Protein AF-A0A960YWU2-F1 (afdb_monomer_lite)

Structure (mmCIF, N/CA/C/O backbone):
data_AF-A0A960YWU2-F1
#
_entry.id   AF-A0A960YWU2-F1
#
loop_
_atom_site.group_PDB
_atom_site.id
_atom_site.type_symbol
_atom_site.label_atom_id
_atom_site.label_alt_id
_atom_site.label_comp_id
_atom_site.label_asym_id
_atom_site.label_entity_id
_atom_site.label_seq_id
_atom_site.pdbx_PDB_ins_code
_atom_site.Cartn_x
_atom_site.Cartn_y
_atom_site.Cartn_z
_atom_site.occupancy
_atom_site.B_iso_or_equiv
_atom_site.auth_seq_id
_atom_site.auth_comp_id
_atom_site.auth_asym_id
_atom_site.auth_atom_id
_atom_site.pdbx_PDB_model_num
ATOM 1 N N . MET A 1 1 ? 68.964 -53.145 56.940 1.00 37.75 1 MET A N 1
ATOM 2 C CA . MET A 1 1 ? 69.832 -52.940 55.762 1.00 37.75 1 MET A CA 1
ATOM 3 C C . MET A 1 1 ? 68.988 -52.340 54.649 1.00 37.75 1 MET A C 1
ATOM 5 O O . MET A 1 1 ? 68.009 -52.955 54.271 1.00 37.75 1 MET A O 1
ATOM 9 N N . MET A 1 2 ? 69.352 -51.118 54.249 1.00 37.75 2 MET A N 1
ATOM 10 C CA . MET A 1 2 ? 69.096 -50.411 52.979 1.00 37.75 2 MET A CA 1
ATOM 11 C C . MET A 1 2 ? 67.722 -50.518 52.280 1.00 37.75 2 MET A C 1
ATOM 13 O O . MET A 1 2 ? 67.366 -51.535 51.697 1.00 37.75 2 MET A O 1
ATOM 17 N N . ASN A 1 3 ? 67.037 -49.366 52.245 1.00 40.56 3 ASN A N 1
ATOM 18 C CA . ASN A 1 3 ? 65.985 -48.982 51.294 1.00 40.56 3 ASN A CA 1
ATOM 19 C C . ASN A 1 3 ? 66.408 -49.182 49.828 1.00 40.56 3 ASN A C 1
ATOM 21 O O . ASN A 1 3 ? 67.577 -48.971 49.494 1.00 40.56 3 ASN A O 1
ATOM 25 N N . PRO A 1 4 ? 65.414 -49.309 48.933 1.00 54.62 4 PRO A N 1
ATOM 26 C CA . PRO A 1 4 ? 65.429 -48.474 47.744 1.00 54.62 4 PRO A CA 1
ATOM 27 C C . PRO A 1 4 ? 64.146 -47.653 47.577 1.00 54.62 4 PRO A C 1
ATOM 29 O O . PRO A 1 4 ? 63.017 -48.097 47.764 1.00 54.62 4 PRO A O 1
ATOM 32 N N . ILE A 1 5 ? 64.410 -46.405 47.218 1.00 44.97 5 ILE A N 1
ATOM 33 C CA . ILE A 1 5 ? 63.521 -45.280 46.967 1.00 44.97 5 ILE A CA 1
ATOM 34 C C . ILE A 1 5 ? 62.733 -45.526 45.673 1.00 44.97 5 ILE A C 1
ATOM 36 O O . ILE A 1 5 ? 63.320 -45.664 44.598 1.00 44.97 5 ILE A O 1
ATOM 40 N N . LEU A 1 6 ? 61.404 -45.549 45.776 1.00 44.19 6 LEU A N 1
ATOM 41 C CA . LEU A 1 6 ? 60.488 -45.575 44.638 1.00 44.19 6 LEU A CA 1
ATOM 42 C C . LEU A 1 6 ? 60.359 -44.149 44.080 1.00 44.19 6 LEU A C 1
ATOM 44 O O . LEU A 1 6 ? 59.859 -43.245 44.749 1.00 44.19 6 LEU A O 1
ATOM 48 N N . LYS A 1 7 ? 60.860 -43.940 42.860 1.00 42.84 7 LYS A N 1
ATOM 49 C CA . LYS A 1 7 ? 60.790 -42.666 42.135 1.00 42.84 7 LYS A CA 1
ATOM 50 C C . LYS A 1 7 ? 59.348 -42.402 41.692 1.00 42.84 7 LYS A C 1
ATOM 52 O O . LYS A 1 7 ? 58.860 -43.044 40.768 1.00 42.84 7 LYS A O 1
ATOM 57 N N . ILE A 1 8 ? 58.690 -41.440 42.332 1.00 45.94 8 ILE A N 1
ATOM 58 C CA . ILE A 1 8 ? 57.434 -40.850 41.861 1.00 45.94 8 ILE A CA 1
ATOM 59 C C . ILE A 1 8 ? 57.801 -39.774 40.833 1.00 45.94 8 ILE A C 1
ATOM 61 O O . ILE A 1 8 ? 58.453 -38.785 41.163 1.00 45.94 8 ILE A O 1
ATOM 65 N N . PHE A 1 9 ? 57.423 -40.001 39.576 1.00 37.12 9 PHE A N 1
ATOM 66 C CA . PHE A 1 9 ? 57.487 -39.006 38.506 1.00 37.12 9 PHE A CA 1
ATOM 67 C C . PHE A 1 9 ? 56.397 -37.947 38.745 1.00 37.12 9 PHE A C 1
ATOM 69 O O . PHE A 1 9 ? 55.228 -38.322 38.865 1.00 37.12 9 PHE A O 1
ATOM 76 N N . PRO A 1 10 ? 56.719 -36.644 38.798 1.00 44.88 10 PRO A N 1
ATOM 77 C CA . PRO A 1 10 ? 55.698 -35.612 38.818 1.00 44.88 10 PRO A CA 1
ATOM 78 C C . PRO A 1 10 ? 55.149 -35.436 37.398 1.00 44.88 10 PRO A C 1
ATOM 80 O O . PRO A 1 10 ? 55.881 -35.102 36.466 1.00 44.88 10 PRO A O 1
ATOM 83 N N . VAL A 1 11 ? 53.846 -35.664 37.235 1.00 39.50 11 VAL A N 1
ATOM 84 C CA . VAL A 1 11 ? 53.092 -35.216 36.062 1.00 39.50 11 VAL A CA 1
ATOM 85 C C . VAL A 1 11 ? 53.060 -33.692 36.120 1.00 39.50 11 VAL A C 1
ATOM 87 O O . VAL A 1 11 ? 52.361 -33.098 36.938 1.00 39.50 11 VAL A O 1
ATOM 90 N N . ILE A 1 12 ? 53.881 -33.066 35.282 1.00 40.34 12 ILE A N 1
ATOM 91 C CA . ILE A 1 12 ? 53.880 -31.626 35.045 1.00 40.34 12 ILE A CA 1
ATOM 92 C C . ILE A 1 12 ? 52.552 -31.294 34.362 1.00 40.34 12 ILE A C 1
ATOM 94 O O . ILE A 1 12 ? 52.357 -31.565 33.178 1.00 40.34 12 ILE A O 1
ATOM 98 N N . PHE A 1 13 ? 51.620 -30.741 35.135 1.00 37.34 13 PHE A N 1
ATOM 99 C CA . PHE A 1 13 ? 50.399 -30.136 34.623 1.00 37.34 13 PHE A CA 1
ATOM 100 C C . PHE A 1 13 ? 50.805 -28.827 33.936 1.00 37.34 13 PHE A C 1
ATOM 102 O O . PHE A 1 13 ? 51.093 -27.826 34.593 1.00 37.34 13 PHE A O 1
ATOM 109 N N . LEU A 1 14 ? 50.918 -28.864 32.607 1.00 37.19 14 LEU A N 1
ATOM 110 C CA . LEU A 1 14 ? 51.167 -27.688 31.783 1.00 37.19 14 LEU A CA 1
ATOM 111 C C . LEU A 1 14 ? 49.915 -26.795 31.857 1.00 37.19 14 LEU A C 1
ATOM 113 O O . LEU A 1 14 ? 48.946 -26.998 31.129 1.00 37.19 14 LEU A O 1
ATOM 117 N N . LEU A 1 15 ? 49.914 -25.829 32.778 1.00 37.16 15 LEU A N 1
ATOM 118 C CA . LEU A 1 15 ? 49.003 -24.688 32.742 1.00 37.16 15 LEU A CA 1
ATOM 119 C C . LEU A 1 15 ? 49.326 -23.888 31.476 1.00 37.16 15 LEU A C 1
ATOM 121 O O . LEU A 1 15 ? 50.251 -23.077 31.458 1.00 37.16 15 LEU A O 1
ATOM 125 N N . SER A 1 16 ? 48.578 -24.135 30.402 1.00 37.25 16 SER A N 1
ATOM 126 C CA . SER A 1 16 ? 48.525 -23.222 29.269 1.00 37.25 16 SER A CA 1
ATOM 127 C C . SER A 1 16 ? 47.932 -21.906 29.766 1.00 37.25 16 SER A C 1
ATOM 129 O O . SER A 1 16 ? 46.723 -21.793 29.977 1.00 37.25 16 SER A O 1
ATOM 131 N N . LEU A 1 17 ? 48.800 -20.922 29.985 1.00 35.00 17 LEU A N 1
ATOM 132 C CA . LEU A 1 17 ? 48.424 -19.521 30.066 1.00 35.00 17 LEU A CA 1
ATOM 133 C C . LEU A 1 17 ? 47.792 -19.154 28.721 1.00 35.00 17 LEU A C 1
ATOM 135 O O . LEU A 1 17 ? 48.490 -18.879 27.748 1.00 35.00 17 LEU A O 1
ATOM 139 N N . ILE A 1 18 ? 46.462 -19.193 28.657 1.00 39.09 18 ILE A N 1
ATOM 140 C CA . ILE A 1 18 ? 45.712 -18.502 27.614 1.00 39.09 18 ILE A CA 1
ATOM 141 C C . ILE A 1 18 ? 45.902 -17.020 27.927 1.00 39.09 18 ILE A C 1
ATOM 143 O O . ILE A 1 18 ? 45.223 -16.446 28.777 1.00 39.09 18 ILE A O 1
ATOM 147 N N . SER A 1 19 ? 46.918 -16.434 27.300 1.00 32.00 19 SER A N 1
ATOM 148 C CA . SER A 1 19 ? 47.075 -14.993 27.227 1.00 32.00 19 SER A CA 1
ATOM 149 C C . SER A 1 19 ? 45.881 -14.473 26.430 1.00 32.00 19 SER A C 1
ATOM 151 O O . SER A 1 19 ? 45.834 -14.629 25.213 1.00 32.00 19 SER A O 1
ATOM 153 N N . CYS A 1 20 ? 44.878 -13.927 27.121 1.00 35.47 20 CYS A N 1
ATOM 154 C CA . CYS A 1 20 ? 43.861 -13.095 26.492 1.00 35.47 20 CYS A CA 1
ATOM 155 C C . CYS A 1 20 ? 44.571 -11.878 25.895 1.00 35.47 20 CYS A C 1
ATOM 157 O O . CYS A 1 20 ? 44.825 -10.895 26.594 1.00 35.47 20 CYS A O 1
ATOM 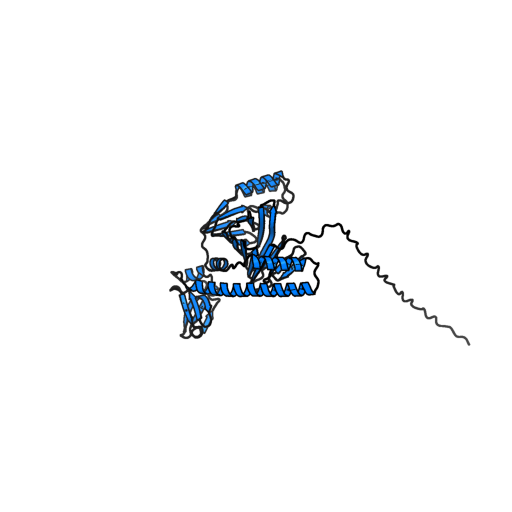159 N N . GLU A 1 21 ? 44.900 -11.944 24.608 1.00 38.25 21 GLU A N 1
ATOM 160 C CA . GLU A 1 21 ? 45.111 -10.742 23.817 1.00 38.25 21 GLU A CA 1
ATOM 161 C C . GLU A 1 21 ? 43.816 -9.932 23.885 1.00 38.25 21 GLU A C 1
ATOM 163 O O . GLU A 1 21 ? 42.739 -10.369 23.476 1.00 38.25 21 GLU A O 1
ATOM 168 N N . LYS A 1 22 ? 43.922 -8.762 24.518 1.00 38.38 22 LYS A N 1
ATOM 169 C CA . LYS A 1 22 ? 42.908 -7.714 24.482 1.00 38.38 22 LYS A CA 1
ATOM 170 C C . LYS A 1 22 ? 42.568 -7.498 23.001 1.00 38.38 22 LYS A C 1
ATOM 172 O O . LYS A 1 22 ? 43.510 -7.266 22.244 1.00 38.38 22 LYS A O 1
ATOM 177 N N . PRO A 1 23 ? 41.296 -7.573 22.574 1.00 38.69 23 PRO A N 1
ATOM 178 C CA . PRO A 1 23 ? 40.968 -7.256 21.195 1.00 38.69 23 PRO A CA 1
ATOM 179 C C . PRO A 1 23 ? 41.446 -5.830 20.936 1.00 38.69 23 PRO A C 1
ATOM 181 O O . PRO A 1 23 ? 41.103 -4.916 21.695 1.00 38.69 23 PRO A O 1
ATOM 184 N N . GLU A 1 24 ? 42.303 -5.672 19.928 1.00 33.47 24 GLU A N 1
ATOM 185 C CA . GLU A 1 24 ? 42.719 -4.364 19.447 1.00 33.47 24 GLU A CA 1
ATOM 186 C C . GLU A 1 24 ? 41.454 -3.548 19.210 1.00 33.47 24 GLU A C 1
ATOM 188 O O . GLU A 1 24 ? 40.574 -3.912 18.428 1.00 33.47 24 GLU A O 1
ATOM 193 N N . THR A 1 25 ? 41.335 -2.460 19.965 1.00 37.12 25 THR A N 1
ATOM 194 C CA . THR A 1 25 ? 40.374 -1.405 19.698 1.00 37.12 25 THR A CA 1
ATOM 195 C C . THR A 1 25 ? 40.610 -0.953 18.269 1.00 37.12 25 THR A C 1
ATOM 197 O O . THR A 1 25 ? 41.592 -0.264 17.995 1.00 37.12 25 THR A O 1
ATOM 200 N N . VAL A 1 26 ? 39.726 -1.371 17.365 1.00 38.16 26 VAL A N 1
ATOM 201 C CA . VAL A 1 26 ? 39.612 -0.796 16.031 1.00 38.16 26 VAL A CA 1
ATOM 202 C C . VAL A 1 26 ? 39.291 0.677 16.246 1.00 38.16 26 VAL A C 1
ATOM 204 O O . VAL A 1 26 ? 38.173 1.041 16.607 1.00 38.16 26 VAL A O 1
ATOM 207 N N . ILE A 1 27 ? 40.311 1.520 16.106 1.00 36.09 27 ILE A N 1
ATOM 208 C CA . ILE A 1 27 ? 40.148 2.964 16.016 1.00 36.09 27 ILE A CA 1
ATOM 209 C C . ILE A 1 27 ? 39.512 3.193 14.648 1.00 36.09 27 ILE A C 1
ATOM 211 O O . ILE A 1 27 ? 40.195 3.178 13.627 1.00 36.09 27 ILE A O 1
ATOM 215 N N . ILE A 1 28 ? 38.186 3.316 14.628 1.00 39.84 28 ILE A N 1
ATOM 216 C CA . ILE A 1 28 ? 37.458 3.811 13.463 1.00 39.84 28 ILE A CA 1
ATOM 217 C C . ILE A 1 28 ? 37.911 5.270 13.283 1.00 39.84 28 ILE A C 1
ATOM 219 O O . ILE A 1 28 ? 37.790 6.043 14.237 1.00 39.84 28 ILE A O 1
ATOM 223 N N . PRO A 1 29 ? 38.483 5.657 12.129 1.00 36.19 29 PRO A N 1
ATOM 224 C CA . PRO A 1 29 ? 38.828 7.048 11.860 1.00 36.19 29 PRO A CA 1
ATOM 225 C C . PRO A 1 29 ? 37.586 7.934 12.033 1.00 36.19 29 PRO A C 1
ATOM 227 O O . PRO A 1 29 ? 36.545 7.645 11.451 1.00 36.19 29 PRO A O 1
ATOM 230 N N . GLU A 1 30 ? 37.693 9.023 12.801 1.00 44.94 30 GLU A N 1
ATOM 231 C CA . GLU A 1 30 ? 36.607 9.988 13.081 1.00 44.94 30 GLU A CA 1
ATOM 232 C C . GLU A 1 30 ? 36.070 10.739 11.839 1.00 44.94 30 GLU A C 1
ATOM 234 O O . GLU A 1 30 ? 35.246 11.640 11.979 1.00 44.94 30 GLU A O 1
ATOM 239 N N . ASP A 1 31 ? 36.504 10.369 10.633 1.00 45.00 31 ASP A N 1
ATOM 240 C CA . ASP A 1 31 ? 36.240 11.087 9.381 1.00 45.00 31 ASP A CA 1
ATOM 241 C C . ASP A 1 31 ? 35.436 10.264 8.354 1.00 45.00 31 ASP A C 1
ATOM 243 O O . ASP A 1 31 ? 35.291 10.663 7.198 1.00 45.00 31 ASP A O 1
ATOM 247 N N . GLU A 1 32 ? 34.868 9.120 8.755 1.00 35.34 32 GLU A N 1
ATOM 248 C CA . GLU A 1 32 ? 33.760 8.551 7.986 1.00 35.34 32 GLU A CA 1
ATOM 249 C C . GLU A 1 32 ? 32.503 9.403 8.226 1.00 35.34 32 GLU A C 1
ATOM 251 O O . GLU A 1 32 ? 32.123 9.625 9.383 1.00 35.34 32 GLU A O 1
ATOM 256 N N . PRO A 1 33 ? 31.830 9.905 7.170 1.00 35.72 33 PRO A N 1
ATOM 257 C CA . PRO A 1 33 ? 30.582 10.624 7.351 1.00 35.72 33 PRO A CA 1
ATOM 258 C C . PRO A 1 33 ? 29.613 9.695 8.077 1.00 35.72 33 PRO A C 1
ATOM 260 O O . PRO A 1 33 ? 29.246 8.643 7.551 1.00 35.72 33 PRO A O 1
ATOM 263 N N . LYS A 1 34 ? 29.212 10.091 9.296 1.00 33.81 34 LYS A N 1
ATOM 264 C CA . LYS A 1 34 ? 28.138 9.429 10.047 1.00 33.81 34 LYS A CA 1
ATOM 265 C C . LYS A 1 34 ? 27.014 9.102 9.063 1.00 33.81 34 LYS A C 1
ATOM 267 O O . LYS A 1 34 ? 26.638 10.007 8.307 1.00 33.81 34 LYS A O 1
ATOM 272 N N . PRO A 1 35 ? 26.493 7.860 9.043 1.00 34.56 35 PRO A N 1
ATOM 273 C CA . PRO A 1 35 ? 25.420 7.505 8.131 1.00 34.56 35 PRO A CA 1
ATOM 274 C C . PRO A 1 35 ? 24.322 8.545 8.310 1.00 34.56 35 PRO A C 1
ATOM 276 O O . PRO A 1 35 ? 23.853 8.770 9.427 1.00 34.56 35 PRO A O 1
ATOM 279 N N . ILE A 1 36 ? 23.997 9.253 7.226 1.00 40.00 36 ILE A N 1
ATOM 280 C CA . ILE A 1 36 ? 22.896 10.208 7.209 1.00 40.00 36 ILE A CA 1
ATOM 281 C C . ILE A 1 36 ? 21.689 9.398 7.663 1.00 40.00 36 ILE A C 1
ATOM 283 O O . ILE A 1 36 ? 21.256 8.500 6.942 1.00 40.00 36 ILE A O 1
ATOM 287 N N . LEU A 1 37 ? 21.219 9.649 8.887 1.00 47.22 37 LEU A N 1
ATOM 288 C CA . LEU A 1 37 ? 20.068 8.965 9.453 1.00 47.22 37 LEU A CA 1
ATOM 289 C C . LEU A 1 37 ? 18.938 9.118 8.433 1.00 47.22 37 LEU A C 1
ATOM 291 O O . LEU A 1 37 ? 18.503 10.240 8.165 1.00 47.22 37 LEU A O 1
ATOM 295 N N . ALA A 1 38 ? 18.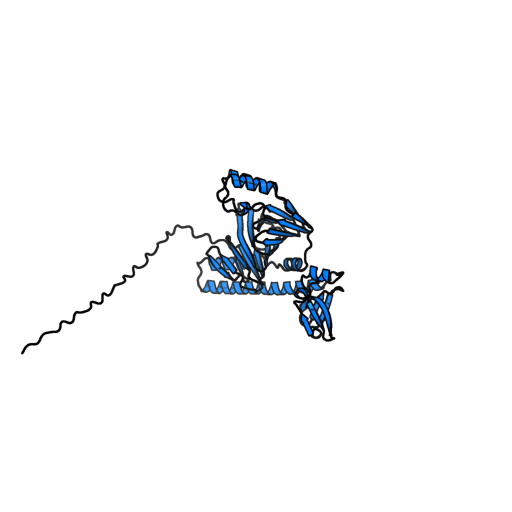545 8.017 7.787 1.00 56.72 38 ALA A N 1
ATOM 296 C CA . ALA A 1 38 ? 17.538 8.073 6.742 1.00 56.72 38 ALA A CA 1
ATOM 297 C C . ALA A 1 38 ? 16.261 8.664 7.352 1.00 56.72 38 ALA A C 1
ATOM 299 O O . ALA A 1 38 ? 15.756 8.184 8.371 1.00 56.72 38 ALA A O 1
ATOM 300 N N . LYS A 1 39 ? 15.809 9.779 6.772 1.00 70.25 39 LYS A N 1
ATOM 301 C CA . LYS A 1 39 ? 14.748 10.611 7.333 1.00 70.25 39 LYS A CA 1
ATOM 302 C C . LYS A 1 39 ? 13.450 9.813 7.408 1.00 70.25 39 LYS A C 1
ATOM 304 O O . LYS A 1 39 ? 13.012 9.242 6.407 1.00 70.25 39 LYS A O 1
ATOM 309 N N . ILE A 1 40 ? 12.822 9.784 8.578 1.00 74.19 40 ILE A N 1
ATOM 310 C CA . ILE A 1 40 ? 11.589 9.023 8.767 1.00 74.19 40 ILE A CA 1
ATOM 311 C C . ILE A 1 40 ? 10.466 9.732 8.012 1.00 74.19 40 ILE A C 1
ATOM 313 O O . ILE A 1 40 ? 10.256 10.933 8.173 1.00 74.19 40 ILE A O 1
ATOM 317 N N . SER A 1 41 ? 9.741 8.994 7.171 1.00 77.94 41 SER A N 1
ATOM 318 C CA . SER A 1 41 ? 8.823 9.635 6.218 1.00 77.94 41 SER A CA 1
ATOM 319 C C . SER A 1 41 ? 7.466 8.943 6.063 1.00 77.94 41 SER A C 1
ATOM 321 O O . SER A 1 41 ? 6.559 9.508 5.445 1.00 77.94 41 SER A O 1
ATOM 323 N N . ALA A 1 42 ? 7.279 7.769 6.669 1.00 87.12 42 ALA A N 1
ATOM 324 C CA . ALA A 1 42 ? 5.976 7.123 6.782 1.00 87.12 42 ALA A CA 1
ATOM 325 C C . ALA A 1 42 ? 5.796 6.469 8.155 1.00 87.12 42 ALA A C 1
ATOM 327 O O . ALA A 1 42 ? 6.771 6.073 8.795 1.00 87.12 42 ALA A O 1
ATOM 328 N N . ILE A 1 43 ? 4.543 6.359 8.595 1.00 89.50 43 ILE A N 1
ATOM 329 C CA . ILE A 1 43 ? 4.179 5.768 9.885 1.00 89.50 43 ILE A CA 1
ATOM 330 C C . ILE A 1 43 ? 2.989 4.821 9.749 1.00 89.50 43 ILE A C 1
ATOM 332 O O . ILE A 1 43 ? 2.089 5.026 8.931 1.00 89.50 43 ILE A O 1
ATOM 336 N N . VAL A 1 44 ? 2.955 3.795 10.591 1.00 84.44 44 VAL A N 1
ATOM 337 C CA . VAL A 1 44 ? 1.770 2.967 10.794 1.00 84.44 44 VAL A CA 1
ATOM 338 C C . VAL A 1 44 ? 0.768 3.756 11.622 1.00 84.44 44 VAL A C 1
ATOM 340 O O . VAL A 1 44 ? 1.033 4.118 12.770 1.00 84.44 44 VAL A O 1
ATOM 343 N N . VAL A 1 45 ? -0.411 3.984 11.056 1.00 79.62 45 VAL A N 1
ATOM 344 C CA . VAL A 1 45 ? -1.504 4.661 11.760 1.00 79.62 45 VAL A CA 1
ATOM 345 C C . VAL A 1 45 ? -2.543 3.674 12.255 1.00 79.62 45 VAL A C 1
ATOM 347 O O . VAL A 1 45 ? -3.086 3.886 13.329 1.00 79.62 45 VAL A O 1
ATOM 350 N N . PHE A 1 46 ? -2.802 2.573 11.548 1.00 78.69 46 PHE A N 1
ATOM 351 C CA . PHE A 1 46 ? -3.727 1.517 11.982 1.00 78.69 46 PHE A CA 1
ATOM 352 C C . PHE A 1 46 ? -3.043 0.157 11.917 1.00 78.69 46 PHE A C 1
ATOM 354 O O . PHE A 1 46 ? -2.277 -0.127 10.998 1.00 78.69 46 PHE A O 1
ATOM 361 N N . SER A 1 47 ? -3.375 -0.718 12.862 1.00 73.44 47 SER A N 1
ATOM 362 C CA . SER A 1 47 ? -2.911 -2.101 12.859 1.00 73.44 47 SER A CA 1
ATOM 363 C C . SER A 1 47 ? -4.002 -3.011 13.412 1.00 73.44 47 SER A C 1
ATOM 365 O O . SER A 1 47 ? -4.372 -2.924 14.588 1.00 73.44 47 SER A O 1
ATOM 367 N N . LEU A 1 48 ? -4.532 -3.889 12.560 1.00 66.25 48 LEU A N 1
ATOM 368 C CA . LEU A 1 48 ? -5.404 -4.980 12.972 1.00 66.25 48 LEU A CA 1
ATOM 369 C C . LEU A 1 48 ? -4.550 -6.210 13.273 1.00 66.25 48 LEU A C 1
ATOM 371 O O . LEU A 1 48 ? -3.832 -6.720 12.410 1.00 66.25 48 LEU A O 1
ATOM 375 N N . ARG A 1 49 ? -4.640 -6.679 14.521 1.00 60.59 49 ARG A N 1
ATOM 376 C CA . ARG A 1 49 ? -3.860 -7.811 15.025 1.00 60.59 49 ARG A CA 1
ATOM 377 C C . ARG A 1 49 ? -4.386 -9.131 14.445 1.00 60.59 49 ARG A C 1
ATOM 379 O O . ARG A 1 49 ? -5.360 -9.678 14.955 1.00 60.59 49 ARG A O 1
ATOM 386 N N . GLY A 1 50 ? -3.732 -9.602 13.385 1.00 58.81 50 GLY A N 1
ATOM 387 C CA . GLY A 1 50 ? -3.680 -11.010 12.977 1.00 58.81 50 GLY A CA 1
ATOM 388 C C . GLY A 1 50 ? -2.391 -11.665 13.490 1.00 58.81 50 GLY A C 1
ATOM 389 O O . GLY A 1 50 ? -1.949 -11.357 14.600 1.00 58.81 50 GLY A O 1
ATOM 390 N N . GLU A 1 51 ? -1.762 -12.515 12.677 1.00 65.94 51 GLU A N 1
ATOM 391 C CA . GLU A 1 51 ? -0.380 -12.969 12.902 1.00 65.94 51 GLU A CA 1
ATOM 392 C C . GLU A 1 51 ? 0.633 -11.808 12.813 1.00 65.94 51 GLU A C 1
ATOM 394 O O . GLU A 1 51 ? 0.311 -10.693 12.378 1.00 65.94 51 GLU A O 1
ATOM 399 N N . GLU A 1 52 ? 1.866 -12.041 13.280 1.00 80.38 52 GLU A N 1
ATOM 400 C CA . GLU A 1 52 ? 2.874 -10.994 13.472 1.00 80.38 52 GLU A CA 1
ATOM 401 C C . GLU A 1 52 ? 3.263 -10.291 12.166 1.00 80.38 52 GLU A C 1
ATOM 403 O O . GLU A 1 52 ? 4.054 -10.789 11.371 1.00 80.38 52 GLU A O 1
ATOM 408 N N . SER A 1 53 ? 2.737 -9.079 11.976 1.00 89.31 53 SER A N 1
ATOM 409 C CA . SER A 1 53 ? 3.201 -8.157 10.937 1.00 89.31 53 SER A CA 1
ATOM 410 C C . SER A 1 53 ? 4.448 -7.422 11.417 1.00 89.31 53 SER A C 1
ATOM 412 O O . SER A 1 53 ? 4.507 -6.999 12.577 1.00 89.31 53 SER A O 1
ATOM 414 N N . ARG A 1 54 ? 5.437 -7.276 10.537 1.00 93.31 54 ARG A N 1
ATOM 415 C CA . ARG A 1 54 ? 6.782 -6.799 10.872 1.00 93.31 54 AR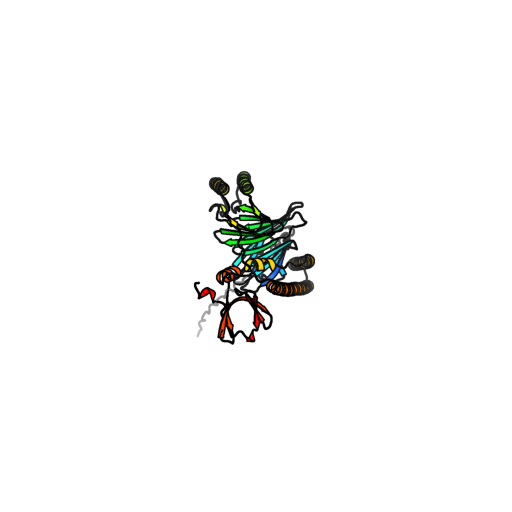G A CA 1
ATOM 416 C C . ARG A 1 54 ? 7.251 -5.728 9.901 1.00 93.31 54 ARG A C 1
ATOM 418 O O . ARG A 1 54 ? 6.953 -5.802 8.707 1.00 93.31 54 ARG A O 1
ATOM 425 N N . VAL A 1 55 ? 7.996 -4.771 10.432 1.00 93.12 55 VAL A N 1
ATOM 426 C CA . VAL A 1 55 ? 8.832 -3.852 9.665 1.00 93.12 55 VAL A CA 1
ATOM 427 C C . VAL A 1 55 ? 10.248 -4.409 9.710 1.00 93.12 55 VAL A C 1
ATOM 429 O O . VAL A 1 55 ? 10.752 -4.695 10.795 1.00 93.12 55 VAL A O 1
ATOM 432 N N . ASN A 1 56 ? 10.863 -4.618 8.547 1.00 93.69 56 ASN A N 1
ATOM 433 C CA . ASN A 1 56 ? 12.283 -4.947 8.461 1.00 93.69 56 ASN A CA 1
ATOM 434 C C . ASN A 1 56 ? 13.008 -3.709 7.961 1.00 93.69 56 ASN A C 1
ATOM 436 O O . ASN A 1 56 ? 12.715 -3.235 6.856 1.00 93.69 56 ASN A O 1
ATOM 440 N N . HIS A 1 57 ? 13.931 -3.221 8.773 1.00 92.25 57 HIS A N 1
ATOM 441 C CA . HIS A 1 57 ? 14.729 -2.059 8.454 1.00 92.25 57 HIS A CA 1
ATOM 442 C C . HIS A 1 57 ? 15.963 -2.440 7.634 1.00 92.25 57 HIS A C 1
ATOM 444 O O . HIS A 1 57 ? 16.406 -3.594 7.616 1.00 92.25 57 HIS A O 1
ATOM 450 N N . THR A 1 58 ? 16.533 -1.452 6.950 1.00 88.31 58 THR A N 1
ATOM 451 C CA . THR A 1 58 ? 17.767 -1.620 6.160 1.00 88.31 58 THR A CA 1
ATOM 452 C C . THR A 1 58 ? 18.983 -2.045 6.986 1.00 88.31 58 THR A C 1
ATOM 454 O O . THR A 1 58 ? 19.863 -2.728 6.466 1.00 88.31 58 THR A O 1
ATOM 457 N N . ASP A 1 59 ? 19.014 -1.705 8.275 1.00 86.06 59 ASP A N 1
ATOM 458 C CA . ASP A 1 59 ? 20.041 -2.120 9.239 1.00 86.06 59 ASP A CA 1
ATOM 459 C C . ASP A 1 59 ? 19.837 -3.550 9.779 1.00 86.06 59 ASP A C 1
ATOM 461 O O . ASP A 1 59 ? 20.507 -3.966 10.724 1.00 86.06 59 ASP A O 1
ATOM 465 N N . LEU A 1 60 ? 18.926 -4.313 9.158 1.00 86.88 60 LEU A N 1
ATOM 466 C CA . LEU A 1 60 ? 18.544 -5.684 9.506 1.00 86.88 60 LEU A CA 1
ATOM 467 C C . LEU A 1 60 ? 17.804 -5.814 10.842 1.00 86.88 60 LEU A C 1
ATOM 469 O O . LEU A 1 60 ? 17.504 -6.936 11.267 1.00 86.88 60 LEU A O 1
ATOM 473 N N . THR A 1 61 ? 17.463 -4.702 11.494 1.00 88.62 61 THR A N 1
ATOM 474 C CA . THR A 1 61 ? 16.585 -4.739 12.660 1.00 88.62 61 THR A CA 1
ATOM 475 C C . THR A 1 61 ? 15.145 -5.022 12.235 1.00 88.62 61 THR A C 1
ATOM 477 O O . THR A 1 61 ? 14.708 -4.724 11.120 1.00 88.62 61 THR A O 1
ATOM 480 N N . MET A 1 62 ? 14.400 -5.670 13.128 1.00 89.50 62 MET A N 1
ATOM 481 C CA . MET A 1 62 ? 12.998 -6.000 12.913 1.00 89.50 62 MET A CA 1
ATOM 482 C C . MET A 1 62 ? 12.175 -5.469 14.072 1.00 89.50 62 MET A C 1
ATOM 484 O O . MET A 1 62 ? 12.459 -5.782 15.229 1.00 89.50 62 MET A O 1
ATOM 488 N N . GLU A 1 63 ? 11.107 -4.746 13.757 1.00 89.75 63 GLU A N 1
ATOM 489 C CA . GLU A 1 63 ? 10.114 -4.336 14.740 1.00 89.75 63 GLU A CA 1
ATOM 490 C C . GLU A 1 63 ? 8.713 -4.803 14.352 1.00 89.75 63 GLU A C 1
ATOM 492 O O . GLU A 1 63 ? 8.413 -5.175 13.213 1.00 89.75 63 GLU A O 1
ATOM 497 N N . LYS A 1 64 ? 7.815 -4.812 15.332 1.00 89.44 64 LYS A N 1
ATOM 498 C CA . LYS A 1 64 ? 6.408 -5.112 15.089 1.00 89.44 64 LYS A CA 1
ATOM 499 C C . LYS A 1 64 ? 5.757 -3.934 14.369 1.00 89.44 64 LYS A C 1
ATOM 501 O O . LYS A 1 64 ? 5.871 -2.802 14.822 1.00 89.44 64 LYS A O 1
ATOM 506 N N . ALA A 1 65 ? 4.964 -4.209 13.333 1.00 89.50 65 ALA A N 1
ATOM 507 C CA . ALA A 1 65 ? 4.158 -3.199 12.643 1.00 89.50 65 ALA A CA 1
ATOM 508 C C . ALA A 1 65 ? 2.930 -2.780 13.488 1.00 89.50 65 ALA A C 1
ATOM 510 O O . ALA A 1 65 ? 1.775 -3.099 13.179 1.00 89.50 65 ALA A O 1
ATOM 511 N N . SER A 1 66 ? 3.180 -2.125 14.621 1.00 86.00 66 SER A N 1
ATOM 512 C CA . SER A 1 66 ? 2.172 -1.504 15.486 1.00 86.00 66 SER A CA 1
ATOM 513 C C . SER A 1 66 ? 1.986 -0.026 15.157 1.00 86.00 66 SER A C 1
ATOM 515 O O . SER A 1 66 ? 2.814 0.567 14.484 1.00 86.00 66 SER A O 1
ATOM 517 N N . ILE A 1 67 ? 0.898 0.579 15.644 1.00 84.31 67 ILE A N 1
ATOM 518 C CA . ILE A 1 67 ? 0.678 2.032 15.539 1.00 84.31 67 ILE A CA 1
ATOM 519 C C . ILE A 1 67 ? 1.935 2.769 16.026 1.00 84.31 67 ILE A C 1
ATOM 521 O O . ILE A 1 67 ? 2.499 2.380 17.044 1.00 84.31 67 ILE A O 1
ATOM 525 N N . GLY A 1 68 ? 2.379 3.780 15.280 1.00 85.44 68 GLY A N 1
ATOM 526 C CA . GLY A 1 68 ? 3.590 4.553 15.572 1.00 85.44 68 GLY A CA 1
ATOM 527 C C . GLY A 1 68 ? 4.892 3.956 15.024 1.00 85.44 68 GLY A C 1
ATOM 528 O O . GLY A 1 68 ? 5.880 4.686 14.958 1.00 85.44 68 GLY A O 1
ATOM 529 N N . ALA A 1 69 ? 4.893 2.685 14.590 1.00 89.75 69 ALA A N 1
ATOM 530 C CA . ALA A 1 69 ? 6.005 2.102 13.832 1.00 89.75 69 ALA A CA 1
ATOM 531 C C . ALA A 1 69 ? 6.272 2.936 12.577 1.00 89.75 69 ALA A C 1
ATOM 533 O O . ALA A 1 69 ? 5.342 3.524 12.010 1.00 89.75 69 ALA A O 1
ATOM 534 N N . TYR A 1 70 ? 7.526 3.003 12.153 1.00 91.38 70 TYR A N 1
ATOM 535 C CA . TYR A 1 70 ? 7.948 3.948 11.129 1.00 91.38 70 TYR A CA 1
ATOM 536 C C . TYR A 1 70 ? 8.704 3.274 9.991 1.00 91.38 70 TYR A C 1
ATOM 538 O O . TYR A 1 70 ? 9.175 2.150 10.117 1.00 91.38 70 TYR A O 1
ATOM 546 N N . PHE A 1 71 ? 8.803 3.980 8.866 1.00 92.31 71 PHE A N 1
ATOM 547 C CA . PHE A 1 71 ? 9.530 3.510 7.693 1.00 92.31 71 PHE A CA 1
ATOM 548 C C . PHE A 1 71 ? 10.487 4.577 7.169 1.00 92.31 71 PHE A C 1
ATOM 550 O O . PHE A 1 71 ? 10.185 5.782 7.171 1.00 92.31 71 PHE A O 1
ATOM 557 N N . ARG A 1 72 ? 11.623 4.088 6.687 1.00 90.50 72 ARG A N 1
ATOM 558 C CA . ARG A 1 72 ? 12.678 4.801 5.971 1.00 90.50 72 ARG A CA 1
ATOM 559 C C . ARG A 1 72 ? 12.864 4.200 4.581 1.00 90.50 72 ARG A C 1
ATOM 561 O O . ARG A 1 72 ? 12.301 3.155 4.250 1.00 90.50 72 ARG A O 1
ATOM 568 N N . ASP A 1 73 ? 13.677 4.870 3.779 1.00 91.38 73 ASP A N 1
ATOM 569 C CA . ASP A 1 73 ? 14.112 4.355 2.485 1.00 91.38 73 ASP A CA 1
ATOM 570 C C . ASP A 1 73 ? 14.798 2.994 2.657 1.00 91.38 73 ASP A C 1
ATOM 572 O O . ASP A 1 73 ? 15.675 2.819 3.503 1.00 91.38 73 ASP A O 1
ATOM 576 N N . GLY A 1 74 ? 14.380 2.034 1.841 1.00 92.25 74 GLY A N 1
ATOM 577 C CA . GLY A 1 74 ? 14.836 0.651 1.851 1.00 92.25 74 GLY A CA 1
ATOM 578 C C . GLY A 1 74 ? 14.154 -0.259 2.877 1.00 92.25 74 GLY A C 1
ATOM 579 O O . GLY A 1 74 ? 14.423 -1.462 2.878 1.00 92.25 74 GLY A O 1
ATOM 580 N N . ASP A 1 75 ? 13.262 0.254 3.726 1.00 95.12 75 ASP A N 1
ATOM 581 C CA . ASP A 1 75 ? 12.534 -0.593 4.670 1.00 95.12 75 ASP A CA 1
ATOM 582 C C . ASP A 1 75 ? 11.482 -1.454 3.950 1.00 95.12 75 ASP A C 1
ATOM 584 O O . ASP A 1 75 ? 11.029 -1.169 2.834 1.00 95.12 75 ASP A O 1
ATOM 588 N N . SER A 1 76 ? 11.047 -2.528 4.609 1.00 96.12 76 SER A N 1
ATOM 589 C CA . SER A 1 76 ? 9.970 -3.387 4.112 1.00 96.12 76 SER A CA 1
ATOM 590 C C . SER A 1 76 ? 8.921 -3.691 5.173 1.00 96.12 76 SER A C 1
ATOM 592 O O . SER A 1 76 ? 9.228 -3.881 6.346 1.00 96.12 76 SER A O 1
ATOM 594 N N . LEU A 1 77 ? 7.665 -3.789 4.746 1.00 96.50 77 LEU A N 1
ATOM 595 C CA . LEU A 1 77 ? 6.540 -4.251 5.549 1.00 96.50 77 LEU A CA 1
ATOM 596 C C . LEU A 1 77 ? 6.148 -5.660 5.106 1.00 96.50 77 LEU A C 1
ATOM 598 O O . LEU A 1 77 ? 5.794 -5.867 3.943 1.00 96.50 77 LEU A O 1
ATOM 602 N N . LYS A 1 78 ? 6.129 -6.604 6.050 1.00 95.94 78 LYS A N 1
ATOM 603 C CA . LYS A 1 78 ? 5.545 -7.939 5.866 1.00 95.94 78 LYS A CA 1
ATOM 604 C C . LYS A 1 78 ? 4.329 -8.103 6.761 1.00 95.94 78 LYS A C 1
ATOM 606 O O . LYS A 1 78 ? 4.372 -7.803 7.953 1.00 95.94 78 LYS A O 1
ATOM 611 N N . THR A 1 79 ? 3.239 -8.589 6.187 1.00 92.31 79 THR A N 1
ATOM 612 C CA . THR A 1 79 ? 1.963 -8.791 6.884 1.00 92.31 79 THR A CA 1
ATOM 613 C C . THR A 1 79 ? 1.645 -10.278 6.976 1.00 92.31 79 THR A C 1
ATOM 615 O O . THR A 1 79 ? 1.741 -10.997 5.984 1.00 92.31 79 THR A O 1
ATOM 618 N N . GLY A 1 80 ? 1.306 -10.743 8.179 1.00 85.06 80 GLY A N 1
ATOM 619 C CA . GLY A 1 80 ? 0.916 -12.132 8.432 1.00 85.06 80 GLY A CA 1
ATOM 620 C C . GLY A 1 80 ? -0.548 -12.421 8.093 1.00 85.06 80 GLY A C 1
ATOM 621 O O . GLY A 1 80 ? -1.274 -11.559 7.591 1.00 85.06 80 GLY A O 1
ATOM 622 N N . ASP A 1 81 ? -1.002 -13.630 8.404 1.00 80.06 81 ASP A N 1
ATOM 623 C CA . ASP A 1 81 ? -2.389 -14.030 8.174 1.00 80.06 81 ASP A CA 1
ATOM 624 C C . ASP A 1 81 ? -3.368 -13.191 9.003 1.00 80.06 81 ASP A C 1
ATOM 626 O O . ASP A 1 81 ? -3.114 -12.848 10.165 1.00 80.06 81 ASP A O 1
ATOM 630 N N . LYS A 1 82 ? -4.522 -12.857 8.409 1.00 76.69 82 LYS A N 1
ATOM 631 C CA . LYS A 1 82 ? -5.588 -12.040 9.015 1.00 76.69 82 LYS A CA 1
ATOM 632 C C . LYS A 1 82 ? -5.135 -10.658 9.489 1.00 76.69 82 LYS A C 1
ATOM 634 O O . LYS A 1 82 ? -5.863 -10.013 10.247 1.00 76.69 82 LYS A O 1
ATOM 639 N N . SER A 1 83 ? -3.956 -10.190 9.083 1.00 78.38 83 SER A N 1
ATOM 640 C CA . SER A 1 83 ? -3.465 -8.875 9.472 1.00 78.38 83 SER A CA 1
ATOM 641 C C . SER A 1 83 ? -3.852 -7.801 8.455 1.00 78.38 83 SER A C 1
ATOM 643 O O . SER A 1 83 ? -4.221 -8.067 7.306 1.00 78.38 83 SER A O 1
ATOM 645 N N . SER A 1 84 ? -3.864 -6.555 8.917 1.00 84.31 84 SER A N 1
ATOM 646 C CA . SER A 1 84 ? -4.149 -5.398 8.075 1.00 84.31 84 SER A CA 1
ATOM 647 C C . SER A 1 84 ? -3.474 -4.178 8.675 1.00 84.31 84 SER A C 1
ATOM 649 O O . SER A 1 84 ? -3.751 -3.842 9.827 1.00 84.31 84 SER A O 1
ATOM 651 N N . ILE A 1 85 ? -2.605 -3.528 7.909 1.00 88.94 85 ILE A N 1
ATOM 652 C CA . ILE A 1 85 ? -1.782 -2.407 8.376 1.00 88.94 85 ILE A CA 1
ATOM 653 C C . ILE A 1 85 ? -2.057 -1.197 7.494 1.00 88.94 85 ILE A C 1
ATOM 655 O O . ILE A 1 85 ? -1.905 -1.303 6.276 1.00 88.94 85 ILE A O 1
ATOM 659 N N . ASP A 1 86 ? -2.416 -0.063 8.096 1.00 91.44 86 ASP A N 1
ATOM 660 C CA . ASP A 1 86 ? -2.525 1.199 7.362 1.00 91.44 86 ASP A CA 1
ATOM 661 C C . ASP A 1 86 ? -1.256 2.004 7.581 1.00 91.44 86 ASP A C 1
ATOM 663 O O . ASP A 1 86 ? -0.908 2.350 8.715 1.00 91.44 86 ASP A O 1
ATOM 667 N N . VAL A 1 87 ? -0.586 2.306 6.478 1.00 94.00 87 VAL A N 1
ATOM 668 C CA . VAL A 1 87 ? 0.616 3.124 6.435 1.00 94.00 87 VAL A CA 1
ATOM 669 C C . VAL A 1 87 ? 0.261 4.461 5.818 1.00 94.00 87 VAL A C 1
ATOM 671 O O . VAL A 1 87 ? -0.310 4.531 4.726 1.00 94.00 87 VAL A O 1
ATOM 674 N N . GLN A 1 88 ? 0.616 5.521 6.528 1.00 92.62 88 GLN A N 1
ATOM 675 C CA . GLN A 1 88 ? 0.411 6.893 6.112 1.00 92.62 88 GLN A CA 1
ATOM 676 C C . GLN A 1 88 ? 1.754 7.556 5.809 1.00 92.62 88 GLN A C 1
ATOM 678 O O . GLN A 1 88 ? 2.705 7.466 6.586 1.00 92.62 88 GLN A O 1
ATOM 683 N N . ILE A 1 89 ? 1.802 8.247 4.675 1.00 90.38 89 ILE A N 1
ATOM 684 C CA . ILE A 1 89 ? 2.944 9.014 4.186 1.00 90.38 89 ILE A CA 1
ATOM 685 C C . ILE A 1 89 ? 2.531 10.480 4.263 1.00 90.38 89 ILE A C 1
ATOM 687 O O . ILE A 1 89 ? 1.786 10.975 3.410 1.00 90.38 89 ILE A O 1
ATOM 691 N N . LYS A 1 90 ? 2.964 11.151 5.337 1.00 83.06 90 LYS A N 1
ATOM 692 C CA . LYS A 1 90 ? 2.508 12.505 5.698 1.00 83.06 90 LYS A CA 1
ATOM 693 C C . LYS A 1 90 ? 0.982 12.641 5.607 1.00 83.06 90 LYS A C 1
ATOM 695 O O . LYS A 1 90 ? 0.271 11.712 5.942 1.00 83.06 90 LYS A O 1
ATOM 700 N N . ASP A 1 91 ? 0.444 13.778 5.192 1.00 81.75 91 ASP A N 1
ATOM 701 C CA . ASP A 1 91 ? -0.987 14.043 5.014 1.00 81.75 91 ASP A CA 1
ATOM 702 C C . ASP A 1 91 ? -1.469 13.858 3.564 1.00 81.75 91 ASP A C 1
ATOM 704 O O . ASP A 1 91 ? -2.590 14.239 3.210 1.00 81.75 91 ASP A O 1
ATOM 708 N N . GLU A 1 92 ? -0.651 13.224 2.723 1.00 87.94 92 GLU A N 1
ATOM 709 C CA . GLU A 1 92 ? -0.884 13.149 1.282 1.00 87.94 92 GLU A CA 1
ATOM 710 C C . GLU A 1 92 ? -1.276 11.759 0.792 1.00 87.94 92 GLU A C 1
ATOM 712 O O . GLU A 1 92 ? -2.112 11.651 -0.103 1.00 87.94 92 GLU A O 1
ATOM 717 N N . ALA A 1 93 ? -0.720 10.691 1.363 1.00 92.31 93 ALA A N 1
ATOM 718 C CA . ALA A 1 93 ? -1.023 9.335 0.929 1.00 92.31 93 ALA A CA 1
ATOM 719 C C . ALA A 1 93 ? -1.233 8.389 2.107 1.00 92.31 93 ALA A C 1
ATOM 721 O O . ALA A 1 93 ? -0.559 8.462 3.132 1.00 92.31 93 ALA A O 1
ATOM 722 N N . ILE A 1 94 ? -2.166 7.461 1.928 1.00 94.56 94 ILE A N 1
ATOM 723 C CA . ILE A 1 94 ? -2.395 6.346 2.838 1.00 94.56 94 ILE A CA 1
ATOM 724 C C . ILE A 1 94 ? -2.671 5.085 2.033 1.00 94.56 94 ILE A C 1
ATOM 726 O O . ILE A 1 94 ? -3.334 5.112 0.987 1.00 94.56 94 ILE A O 1
ATOM 730 N N . PHE A 1 95 ? -2.181 3.957 2.523 1.00 96.81 95 PHE A N 1
ATOM 731 C CA . PHE A 1 95 ? -2.576 2.662 2.003 1.00 96.81 95 PHE A CA 1
ATOM 732 C C . PHE A 1 95 ? -2.727 1.637 3.119 1.00 96.81 95 PHE A C 1
ATOM 734 O O . PHE A 1 95 ? -2.018 1.672 4.117 1.00 96.81 95 PHE A O 1
ATOM 741 N N . ARG A 1 96 ? -3.646 0.699 2.915 1.00 94.81 96 ARG A N 1
ATOM 742 C CA . ARG A 1 96 ? -3.847 -0.486 3.742 1.00 94.81 96 ARG A CA 1
ATOM 743 C C . ARG A 1 96 ? -3.232 -1.684 3.050 1.00 94.81 96 ARG A C 1
ATOM 745 O O . ARG A 1 96 ? -3.739 -2.090 2.005 1.00 94.81 96 ARG A O 1
ATOM 752 N N . ALA A 1 97 ? -2.196 -2.262 3.641 1.00 95.88 97 ALA A N 1
ATOM 753 C CA . ALA A 1 97 ? -1.679 -3.573 3.273 1.00 95.88 97 ALA A CA 1
ATOM 754 C C . ALA A 1 97 ? -2.523 -4.660 3.947 1.00 95.88 97 ALA A C 1
ATOM 756 O O . ALA A 1 97 ? -2.730 -4.628 5.163 1.00 95.88 97 ALA A O 1
ATOM 757 N N . LYS A 1 98 ? -3.050 -5.596 3.154 1.00 93.31 98 LYS A N 1
ATOM 758 C CA . LYS A 1 98 ? -3.783 -6.769 3.657 1.00 93.31 98 LYS A CA 1
ATOM 759 C C . LYS A 1 98 ? -2.828 -7.896 4.020 1.00 93.31 98 LYS A C 1
ATOM 761 O O . LYS A 1 98 ? -1.650 -7.812 3.708 1.00 93.31 98 LYS A O 1
ATOM 766 N N . GLU A 1 99 ? -3.367 -8.948 4.621 1.00 88.56 99 GLU A N 1
ATOM 767 C CA . GLU A 1 99 ? -2.659 -10.193 4.913 1.00 88.56 99 GLU A CA 1
ATOM 768 C C . GLU A 1 99 ? -1.783 -10.681 3.751 1.00 88.56 99 GLU A C 1
ATOM 770 O O . GLU A 1 99 ? -2.116 -10.483 2.577 1.00 88.56 99 GLU A O 1
ATOM 775 N N . GLN A 1 100 ? -0.667 -11.328 4.096 1.00 93.06 100 GLN A N 1
ATOM 776 C CA . GLN A 1 100 ? 0.274 -11.933 3.146 1.00 93.06 100 GLN A CA 1
ATOM 777 C C . GLN A 1 100 ? 0.830 -10.952 2.098 1.00 93.06 100 GLN A C 1
ATOM 779 O O . GLN A 1 100 ? 1.167 -11.334 0.976 1.00 93.06 100 GLN A O 1
ATOM 784 N N . SER A 1 101 ? 0.927 -9.672 2.455 1.00 96.50 101 SER A N 1
ATOM 785 C CA . SER A 1 101 ? 1.553 -8.640 1.632 1.00 96.50 101 SER A CA 1
ATOM 786 C C . SER A 1 101 ? 2.997 -8.374 2.040 1.00 96.50 101 SER A C 1
ATOM 788 O O . SER A 1 101 ? 3.329 -8.338 3.230 1.00 96.50 101 SER A O 1
ATOM 790 N N . GLU A 1 102 ? 3.825 -8.120 1.030 1.00 97.50 102 GLU A N 1
ATOM 791 C CA . GLU A 1 102 ? 5.207 -7.663 1.147 1.00 97.50 102 GLU A CA 1
ATOM 792 C C . GLU A 1 102 ? 5.355 -6.354 0.369 1.00 97.50 102 GLU A C 1
ATOM 794 O O . GLU A 1 102 ? 5.209 -6.318 -0.858 1.00 97.50 102 GLU A O 1
ATOM 799 N N . ILE A 1 103 ? 5.609 -5.275 1.105 1.00 97.81 103 ILE A N 1
ATOM 800 C CA . ILE A 1 103 ? 5.741 -3.917 0.578 1.00 97.81 103 ILE A CA 1
ATOM 801 C C . ILE A 1 103 ? 7.163 -3.443 0.842 1.00 97.81 103 ILE A C 1
ATOM 803 O O . ILE A 1 103 ? 7.658 -3.592 1.953 1.00 97.81 103 ILE A O 1
ATOM 807 N N . TYR A 1 104 ? 7.810 -2.869 -0.162 1.00 96.62 104 TYR A N 1
ATOM 808 C CA . TYR A 1 104 ? 9.151 -2.305 -0.064 1.00 96.62 104 TYR A CA 1
ATOM 809 C C . TYR A 1 104 ? 9.095 -0.806 -0.347 1.00 96.62 104 TYR A C 1
ATOM 811 O O . TYR A 1 104 ? 8.532 -0.384 -1.361 1.00 96.62 104 TYR A O 1
ATOM 819 N N . PHE A 1 105 ? 9.655 -0.006 0.551 1.00 95.38 105 PHE A N 1
ATOM 820 C CA . PHE A 1 105 ? 9.709 1.443 0.422 1.00 95.38 105 PHE A CA 1
ATOM 821 C C . PHE A 1 105 ? 11.025 1.810 -0.254 1.00 95.38 105 PHE A C 1
ATOM 823 O O . PHE A 1 105 ? 12.046 1.939 0.403 1.00 95.38 105 PHE A O 1
ATOM 830 N N . GLU A 1 106 ? 11.027 1.923 -1.579 1.00 92.62 106 GLU A N 1
ATOM 831 C CA . GLU A 1 106 ? 12.261 2.183 -2.327 1.00 92.62 106 GLU A CA 1
ATOM 832 C C . GLU A 1 106 ? 12.783 3.597 -2.071 1.00 92.62 106 GLU A C 1
ATOM 834 O O . GLU A 1 106 ? 13.965 3.777 -1.798 1.00 92.62 106 GLU A O 1
ATOM 839 N N . GLU A 1 107 ? 11.890 4.583 -2.136 1.00 91.00 107 GLU A N 1
ATOM 840 C CA . GLU A 1 107 ? 12.184 5.983 -1.837 1.00 91.00 107 GLU A CA 1
ATOM 841 C C . GLU A 1 107 ? 10.958 6.596 -1.155 1.00 91.00 107 GLU A C 1
ATOM 843 O O . GLU A 1 107 ? 9.833 6.464 -1.644 1.00 91.00 107 GLU A O 1
ATOM 848 N N . ILE A 1 108 ? 11.148 7.300 -0.047 1.00 87.25 108 ILE A N 1
ATOM 849 C CA . ILE A 1 108 ? 10.100 8.039 0.644 1.00 87.25 108 ILE A CA 1
ATOM 850 C C . ILE A 1 108 ? 10.510 9.510 0.690 1.00 87.25 108 ILE A C 1
ATOM 852 O O . ILE A 1 108 ? 11.304 9.948 1.517 1.00 87.25 108 ILE A O 1
ATOM 856 N N . ARG A 1 109 ? 9.909 10.302 -0.203 1.00 78.44 109 ARG A N 1
ATOM 857 C CA . ARG A 1 109 ? 10.103 11.756 -0.305 1.00 78.44 109 ARG A CA 1
ATOM 858 C C . ARG A 1 109 ? 11.559 12.166 -0.574 1.00 78.44 109 ARG A C 1
ATOM 860 O O . ARG A 1 109 ? 12.078 13.119 0.013 1.00 78.44 109 ARG A O 1
ATOM 867 N N . LYS A 1 110 ? 12.200 11.510 -1.539 1.00 80.12 110 LYS A N 1
ATOM 868 C CA . LYS A 1 110 ? 13.497 11.951 -2.061 1.00 80.12 110 LYS A CA 1
ATOM 869 C C . LYS A 1 110 ? 13.327 13.253 -2.840 1.00 80.12 110 LYS A C 1
ATOM 871 O O . LYS A 1 110 ? 12.471 13.339 -3.721 1.00 80.12 110 LYS A O 1
ATOM 876 N N . SER A 1 111 ? 14.127 14.257 -2.492 1.00 79.31 111 SER A N 1
ATOM 877 C CA . SER A 1 111 ? 14.127 15.568 -3.146 1.00 79.31 111 SER A CA 1
ATOM 878 C C . SER A 1 111 ? 15.123 15.575 -4.300 1.00 79.31 111 SER A C 1
ATOM 880 O O . SER A 1 111 ? 16.303 15.299 -4.097 1.00 79.31 111 SER A O 1
ATOM 882 N N . GLU A 1 112 ? 14.669 15.962 -5.484 1.00 75.19 112 GLU A N 1
ATOM 883 C CA . GLU A 1 112 ? 15.517 16.277 -6.632 1.00 75.19 112 GLU A CA 1
ATOM 884 C C . GLU A 1 112 ? 15.134 17.675 -7.134 1.00 75.19 112 GLU A C 1
ATOM 886 O O . GLU A 1 112 ? 14.114 17.884 -7.795 1.00 75.19 112 GLU A O 1
ATOM 891 N N . GLY A 1 113 ? 15.904 18.683 -6.712 1.00 79.56 113 GLY A N 1
ATOM 892 C CA . GLY A 1 113 ? 15.507 20.084 -6.861 1.00 79.56 113 GLY A CA 1
ATOM 893 C C . GLY A 1 113 ? 14.205 20.379 -6.105 1.00 79.56 113 GLY A C 1
ATOM 894 O O . GLY A 1 113 ? 14.120 20.134 -4.904 1.00 79.56 113 GLY A O 1
ATOM 895 N N . ASN A 1 114 ? 13.192 20.883 -6.819 1.00 76.19 114 ASN A N 1
ATOM 896 C CA . ASN A 1 114 ? 11.861 21.193 -6.273 1.00 76.19 114 ASN A CA 1
ATOM 897 C C . ASN A 1 114 ? 10.859 20.030 -6.396 1.00 76.19 114 ASN A C 1
ATOM 899 O O . ASN A 1 114 ? 9.683 20.215 -6.080 1.00 76.19 114 ASN A O 1
ATOM 903 N N . LEU A 1 115 ? 11.287 18.880 -6.922 1.00 78.50 115 LEU A N 1
ATOM 904 C CA . LEU A 1 115 ? 10.454 17.698 -7.098 1.00 78.50 115 LEU A CA 1
ATOM 905 C C . LEU A 1 115 ? 10.709 16.734 -5.943 1.00 78.50 115 LEU A C 1
ATOM 907 O O . LEU A 1 115 ? 11.856 16.411 -5.636 1.00 78.50 115 LEU A O 1
ATOM 911 N N . TYR A 1 116 ? 9.639 16.251 -5.331 1.00 84.19 116 TYR A N 1
ATOM 912 C CA . TYR A 1 116 ? 9.710 15.171 -4.361 1.00 84.19 116 TYR A CA 1
ATOM 913 C C . TYR A 1 116 ? 9.154 13.892 -4.984 1.00 84.19 116 TYR A C 1
ATOM 915 O O . TYR A 1 116 ? 8.161 13.921 -5.710 1.00 84.19 116 TYR A O 1
ATOM 923 N N . SER A 1 117 ? 9.788 12.757 -4.709 1.00 87.81 117 SER A N 1
ATOM 924 C CA . SER A 1 117 ? 9.350 11.459 -5.223 1.00 87.81 117 SER A CA 1
ATOM 925 C C . SER A 1 117 ? 9.193 10.441 -4.101 1.00 87.81 117 SER A C 1
ATOM 927 O O . SER A 1 117 ? 9.975 10.410 -3.152 1.00 87.81 117 SER A O 1
ATOM 929 N N . THR A 1 118 ? 8.134 9.642 -4.193 1.00 91.56 118 THR A N 1
ATOM 930 C CA . THR A 1 118 ? 7.854 8.522 -3.294 1.00 91.56 118 THR A CA 1
ATOM 931 C C . THR A 1 118 ? 7.598 7.298 -4.157 1.00 91.56 118 THR A C 1
ATOM 933 O O . THR A 1 118 ? 6.654 7.304 -4.947 1.00 91.56 118 THR A O 1
ATOM 936 N N . LYS A 1 119 ? 8.430 6.268 -4.008 1.00 94.75 119 LYS A N 1
ATOM 937 C CA . LYS A 1 119 ? 8.396 5.016 -4.767 1.00 94.75 119 LYS A CA 1
ATOM 938 C C . LYS A 1 119 ? 8.153 3.845 -3.827 1.00 94.75 119 LYS A C 1
ATOM 940 O O . LYS A 1 119 ? 8.953 3.567 -2.934 1.00 94.75 119 LYS A O 1
ATOM 945 N N . ILE A 1 120 ? 7.042 3.150 -4.036 1.00 96.19 120 ILE A N 1
ATOM 946 C CA . ILE A 1 120 ? 6.624 2.009 -3.218 1.00 96.19 120 ILE A CA 1
ATOM 947 C C . ILE A 1 120 ? 6.443 0.796 -4.112 1.00 96.19 120 ILE A C 1
ATOM 949 O O . ILE A 1 120 ? 5.668 0.829 -5.065 1.00 96.19 120 ILE A O 1
ATOM 953 N N . GLN A 1 121 ? 7.098 -0.307 -3.766 1.00 96.81 121 GLN A N 1
ATOM 954 C CA . GLN A 1 121 ? 6.955 -1.567 -4.480 1.00 96.81 121 GLN A CA 1
ATOM 955 C C . GLN A 1 121 ? 6.050 -2.524 -3.702 1.00 96.81 121 GLN A C 1
ATOM 957 O O . GLN A 1 121 ? 6.363 -2.945 -2.591 1.00 96.81 121 GLN A O 1
ATOM 962 N N . VAL A 1 122 ? 4.944 -2.930 -4.312 1.00 97.62 122 VAL A N 1
ATOM 963 C CA . VAL A 1 122 ? 4.090 -4.027 -3.855 1.00 97.62 122 VAL A CA 1
ATOM 964 C C . VAL A 1 122 ? 4.655 -5.316 -4.447 1.00 97.62 122 VAL A C 1
ATOM 966 O O . VAL A 1 122 ? 4.310 -5.703 -5.566 1.00 97.62 122 VAL A O 1
ATOM 969 N N . LYS A 1 123 ? 5.567 -5.972 -3.723 1.00 95.75 123 LYS A N 1
ATOM 970 C CA . LYS A 1 123 ? 6.198 -7.221 -4.179 1.00 95.75 123 LYS A CA 1
ATOM 971 C C . LYS A 1 123 ? 5.158 -8.334 -4.263 1.00 95.75 123 LYS A C 1
ATOM 973 O O . LYS A 1 123 ? 5.032 -8.987 -5.298 1.00 95.75 123 LYS A O 1
ATOM 978 N N . LEU A 1 124 ? 4.360 -8.478 -3.208 1.00 96.81 124 LEU A N 1
ATOM 979 C CA . LEU A 1 124 ? 3.314 -9.488 -3.080 1.00 96.81 124 LEU A CA 1
ATOM 980 C C . LEU A 1 124 ? 2.122 -8.926 -2.298 1.00 96.81 124 LEU A C 1
ATOM 982 O O . LEU A 1 124 ? 2.287 -8.049 -1.452 1.00 96.81 124 LEU A O 1
ATOM 986 N N . GLY A 1 125 ? 0.931 -9.458 -2.561 1.00 96.75 125 GLY A N 1
ATOM 987 C CA . GLY A 1 125 ? -0.267 -9.216 -1.764 1.00 96.75 125 GLY A CA 1
ATOM 988 C C . GLY A 1 125 ? -1.156 -8.122 -2.339 1.00 96.75 125 GLY A C 1
ATOM 989 O O . GLY A 1 125 ? -1.196 -7.905 -3.552 1.00 96.75 125 GLY A O 1
ATOM 990 N N . ARG A 1 126 ? -1.939 -7.466 -1.481 1.00 97.06 126 ARG A N 1
ATOM 991 C CA . ARG A 1 126 ? -2.951 -6.491 -1.908 1.00 97.06 126 ARG A CA 1
ATOM 992 C C . ARG A 1 126 ? -2.905 -5.241 -1.047 1.00 97.06 126 ARG A C 1
ATOM 994 O O . ARG A 1 126 ? -2.964 -5.325 0.179 1.00 97.06 126 ARG A O 1
ATOM 1001 N N . ILE A 1 127 ? -2.922 -4.090 -1.714 1.00 97.69 127 ILE A N 1
ATOM 1002 C CA . ILE A 1 127 ? -3.078 -2.790 -1.073 1.00 97.69 127 ILE A CA 1
ATOM 1003 C C . ILE A 1 127 ? -4.343 -2.072 -1.541 1.00 97.69 127 ILE A C 1
ATOM 1005 O O . ILE A 1 127 ? -4.710 -2.123 -2.716 1.00 97.69 127 ILE A O 1
ATOM 1009 N N . TYR A 1 128 ? -4.982 -1.366 -0.613 1.00 97.12 128 TYR A N 1
ATOM 1010 C CA . TYR A 1 128 ? -6.024 -0.374 -0.883 1.00 97.12 128 TYR A CA 1
ATOM 1011 C C . TYR A 1 128 ? -5.439 0.998 -0.592 1.00 97.12 128 TYR A C 1
ATOM 1013 O O . TYR A 1 128 ? -4.923 1.191 0.502 1.00 97.12 128 TYR A O 1
ATOM 1021 N N . SER A 1 129 ? -5.505 1.946 -1.520 1.00 97.31 129 SER A N 1
ATOM 1022 C CA . SER A 1 129 ? -4.831 3.233 -1.347 1.00 97.31 129 SER A CA 1
ATOM 1023 C C . SER A 1 129 ? -5.706 4.420 -1.721 1.00 97.31 129 SER A C 1
ATOM 1025 O O . SER A 1 129 ? -6.541 4.353 -2.629 1.00 97.31 129 SER A O 1
ATOM 1027 N N . ARG A 1 130 ? -5.475 5.519 -1.001 1.00 96.06 130 ARG A N 1
ATOM 1028 C CA . ARG A 1 130 ? -5.928 6.864 -1.331 1.00 96.06 130 ARG A CA 1
ATOM 1029 C C . ARG A 1 130 ? -4.709 7.777 -1.344 1.00 96.06 130 ARG A C 1
ATOM 1031 O O . ARG A 1 130 ? -4.014 7.905 -0.339 1.00 96.06 130 ARG A O 1
ATOM 1038 N N . VAL A 1 131 ? -4.500 8.441 -2.471 1.00 94.75 131 VAL A N 1
ATOM 1039 C CA . VAL A 1 131 ? -3.489 9.485 -2.638 1.00 94.75 131 VAL A CA 1
ATOM 1040 C C . VAL A 1 131 ? -4.224 10.786 -2.913 1.00 94.75 131 VAL A C 1
ATOM 1042 O O . VAL A 1 131 ? -4.972 10.891 -3.885 1.00 94.75 131 VAL A O 1
ATOM 1045 N N . HIS A 1 132 ? -4.048 11.781 -2.055 1.00 91.38 132 HIS A N 1
ATOM 1046 C CA . HIS A 1 132 ? -4.530 13.131 -2.288 1.00 91.38 132 HIS A CA 1
ATOM 1047 C C . HIS A 1 132 ? -3.685 13.823 -3.355 1.00 91.38 132 HIS A C 1
ATOM 1049 O O . HIS A 1 132 ? -2.534 13.479 -3.613 1.00 91.38 132 HIS A O 1
ATOM 1055 N N . LYS A 1 133 ? -4.276 14.814 -4.020 1.00 86.12 133 LYS A N 1
ATOM 1056 C CA . LYS A 1 133 ? -3.510 15.670 -4.920 1.00 86.12 133 LYS A CA 1
ATOM 1057 C C . LYS A 1 133 ? -2.592 16.538 -4.058 1.00 86.12 133 LYS A C 1
ATOM 1059 O O . LYS A 1 133 ? -3.100 17.358 -3.294 1.00 86.12 133 LYS A O 1
ATOM 1064 N N . SER A 1 134 ? -1.281 16.326 -4.159 1.00 75.38 134 SER A N 1
ATOM 1065 C CA . SER A 1 134 ? -0.310 17.137 -3.426 1.00 75.38 134 SER A CA 1
ATOM 1066 C C . SER A 1 134 ? -0.367 18.595 -3.897 1.00 75.38 134 SER A C 1
ATOM 1068 O O . SER A 1 134 ? -0.678 18.885 -5.057 1.00 75.38 134 SER A O 1
ATOM 1070 N N . LYS A 1 135 ? -0.119 19.515 -2.960 1.00 70.31 135 LYS A N 1
ATOM 1071 C CA . LYS A 1 135 ? 0.117 20.939 -3.248 1.00 70.31 135 LYS A CA 1
ATOM 1072 C C . LYS A 1 135 ? 1.579 21.201 -3.618 1.00 70.31 135 LYS A C 1
ATOM 1074 O O . LYS A 1 135 ? 1.880 22.238 -4.201 1.00 70.31 135 LYS A O 1
ATOM 1079 N N . GLU A 1 136 ? 2.461 20.279 -3.252 1.00 68.19 136 GLU A N 1
ATOM 1080 C CA . GLU A 1 136 ? 3.875 20.267 -3.589 1.00 68.19 136 GLU A CA 1
ATOM 1081 C C . GLU A 1 136 ? 4.046 19.538 -4.934 1.00 68.19 136 GLU A C 1
ATOM 1083 O O . GLU A 1 136 ? 3.184 18.760 -5.353 1.00 68.19 136 GLU A O 1
ATOM 1088 N N . ASN A 1 137 ? 5.149 19.783 -5.644 1.00 78.50 137 ASN A N 1
ATOM 1089 C CA . ASN A 1 137 ? 5.508 18.990 -6.822 1.00 78.50 137 ASN A CA 1
ATOM 1090 C C . ASN A 1 137 ? 5.964 17.596 -6.354 1.00 78.50 137 ASN A C 1
ATOM 1092 O O . ASN A 1 137 ? 7.153 17.297 -6.340 1.00 78.50 137 ASN A O 1
ATOM 1096 N N . GLN A 1 138 ? 5.024 16.772 -5.899 1.00 84.75 138 GLN A N 1
ATOM 1097 C CA . GLN A 1 138 ? 5.259 15.427 -5.387 1.00 84.75 138 GLN A CA 1
ATOM 1098 C C . GLN A 1 138 ? 4.718 14.393 -6.374 1.00 84.75 138 GLN A C 1
ATOM 1100 O O . GLN A 1 138 ? 3.545 14.428 -6.754 1.00 84.75 138 GLN A O 1
ATOM 1105 N N . ILE A 1 139 ? 5.563 13.432 -6.736 1.00 88.12 139 ILE A N 1
ATOM 1106 C CA . ILE A 1 139 ? 5.196 12.269 -7.542 1.00 88.12 139 ILE A CA 1
ATOM 1107 C C . ILE A 1 139 ? 5.054 11.062 -6.617 1.00 88.12 139 ILE A C 1
ATOM 1109 O O . ILE A 1 139 ? 5.946 10.771 -5.815 1.00 88.12 139 ILE A O 1
ATOM 1113 N N . TYR A 1 140 ? 3.928 10.363 -6.739 1.00 93.44 140 TYR A N 1
ATOM 1114 C CA . TYR A 1 140 ? 3.717 9.063 -6.115 1.00 93.44 140 TYR A CA 1
ATOM 1115 C C . TYR A 1 140 ? 3.805 7.982 -7.176 1.00 93.44 140 TYR A C 1
ATOM 1117 O O . TYR A 1 140 ? 3.044 7.984 -8.142 1.00 93.44 140 TYR A O 1
ATOM 1125 N N . GLU A 1 141 ? 4.715 7.046 -6.970 1.00 95.50 141 GLU A N 1
ATOM 1126 C CA . GLU A 1 141 ? 4.903 5.889 -7.820 1.00 95.50 141 GLU A CA 1
ATOM 1127 C C . GLU A 1 141 ? 4.650 4.626 -7.002 1.00 95.50 141 GLU A C 1
ATOM 1129 O O . GLU A 1 141 ? 5.287 4.385 -5.976 1.00 95.50 141 GLU A O 1
ATOM 1134 N N . PHE A 1 142 ? 3.714 3.809 -7.468 1.00 96.62 142 PHE A N 1
ATOM 1135 C CA . PHE A 1 142 ? 3.518 2.463 -6.955 1.00 96.62 142 PHE A CA 1
ATOM 1136 C C . PHE A 1 142 ? 3.897 1.474 -8.042 1.00 96.62 142 PHE A C 1
ATOM 1138 O O . PHE A 1 142 ? 3.403 1.558 -9.164 1.00 96.62 142 PHE A O 1
ATOM 1145 N N . SER A 1 143 ? 4.748 0.515 -7.718 1.00 96.06 143 SER A N 1
ATOM 1146 C CA . SER A 1 143 ? 5.169 -0.507 -8.661 1.00 96.06 143 SER A CA 1
ATOM 1147 C C . SER A 1 143 ? 4.925 -1.906 -8.119 1.00 96.06 143 SER A C 1
ATOM 1149 O O . SER A 1 143 ? 4.709 -2.146 -6.936 1.00 96.06 143 SER A O 1
ATOM 1151 N N . THR A 1 144 ? 4.905 -2.848 -9.038 1.00 95.81 144 THR A N 1
ATOM 1152 C CA . THR A 1 144 ? 4.889 -4.292 -8.823 1.00 95.81 144 THR A CA 1
ATOM 1153 C C . THR A 1 144 ? 5.990 -4.874 -9.709 1.00 95.81 144 THR A C 1
ATOM 1155 O O . THR A 1 144 ? 6.537 -4.150 -10.553 1.00 95.81 144 THR A O 1
ATOM 1158 N N . PRO A 1 145 ? 6.277 -6.182 -9.631 1.00 92.56 145 PRO A N 1
ATOM 1159 C CA . PRO A 1 145 ? 7.193 -6.816 -10.579 1.00 92.56 145 PRO A CA 1
ATOM 1160 C C . PRO A 1 145 ? 6.773 -6.685 -12.058 1.00 92.56 145 PRO A C 1
ATOM 1162 O O . PRO A 1 145 ? 7.587 -6.937 -12.943 1.00 92.56 145 PRO A O 1
ATOM 1165 N N . PHE A 1 146 ? 5.518 -6.312 -12.344 1.00 91.44 146 PHE A N 1
ATOM 1166 C CA . PHE A 1 146 ? 4.944 -6.315 -13.695 1.00 91.44 146 PHE A CA 1
ATOM 1167 C C . PHE A 1 146 ? 4.559 -4.933 -14.222 1.00 91.44 146 PHE A C 1
ATOM 1169 O O . PHE A 1 146 ? 4.475 -4.743 -15.435 1.00 91.44 146 PHE A O 1
ATOM 1176 N N . MET A 1 147 ? 4.286 -3.977 -13.338 1.00 93.44 147 MET A N 1
ATOM 1177 C CA . MET A 1 147 ? 3.807 -2.654 -13.731 1.00 93.44 147 MET A CA 1
ATOM 1178 C C . MET A 1 147 ? 4.197 -1.569 -12.747 1.00 93.44 147 MET A C 1
ATOM 1180 O O . MET A 1 147 ? 4.310 -1.824 -11.546 1.00 93.44 147 MET A O 1
ATOM 1184 N N . LYS A 1 148 ? 4.369 -0.369 -13.288 1.00 95.06 148 LYS A N 1
ATOM 1185 C CA . LYS A 1 148 ? 4.600 0.885 -12.587 1.00 95.06 148 LYS A CA 1
ATOM 1186 C C . LYS A 1 148 ? 3.375 1.773 -12.791 1.00 95.06 148 LYS A C 1
ATOM 1188 O O . LYS A 1 148 ? 2.829 1.828 -13.892 1.00 95.06 148 LYS A O 1
ATOM 1193 N N . ALA A 1 149 ? 2.955 2.454 -11.734 1.00 96.31 149 ALA A N 1
ATOM 1194 C CA . ALA A 1 149 ? 1.819 3.359 -11.699 1.00 96.31 149 ALA A CA 1
ATOM 1195 C C . ALA A 1 149 ? 2.243 4.708 -11.108 1.00 96.31 149 ALA A C 1
ATOM 1197 O O . ALA A 1 149 ? 2.574 4.789 -9.927 1.00 96.31 149 ALA A O 1
ATOM 1198 N N . GLU A 1 150 ? 2.194 5.763 -11.916 1.00 95.62 150 GLU A N 1
ATOM 1199 C CA . GLU A 1 150 ? 2.365 7.153 -11.489 1.00 95.62 150 GLU A CA 1
ATOM 1200 C C . GLU A 1 150 ? 0.993 7.742 -11.148 1.00 95.62 150 GLU A C 1
ATOM 1202 O O . GLU A 1 150 ? 0.045 7.704 -11.942 1.00 95.62 150 GLU A O 1
ATOM 1207 N N . ILE A 1 151 ? 0.861 8.223 -9.914 1.00 94.50 151 ILE A N 1
ATOM 1208 C CA . ILE A 1 151 ? -0.428 8.461 -9.273 1.00 94.50 151 ILE A CA 1
ATOM 1209 C C . ILE A 1 151 ? -0.515 9.892 -8.755 1.00 94.50 151 ILE A C 1
ATOM 1211 O O . ILE A 1 151 ? 0.387 10.417 -8.107 1.00 94.50 151 ILE A O 1
ATOM 1215 N N . THR A 1 152 ? -1.661 10.527 -8.991 1.00 90.75 152 THR A N 1
ATOM 1216 C CA . THR A 1 152 ? -1.999 11.826 -8.404 1.00 90.75 152 THR A CA 1
ATOM 1217 C C . THR A 1 152 ? -3.494 11.876 -8.106 1.00 90.75 152 THR A C 1
ATOM 1219 O O . THR A 1 152 ? -4.309 11.640 -8.995 1.00 90.75 152 THR A O 1
ATOM 1222 N N . GLY A 1 153 ? -3.886 12.188 -6.865 1.00 92.00 153 GLY A N 1
ATOM 1223 C CA . GLY A 1 153 ? -5.296 12.446 -6.530 1.00 92.00 153 GLY A CA 1
ATOM 1224 C C . GLY A 1 153 ? -6.250 11.281 -6.831 1.00 92.00 153 GLY A C 1
ATOM 1225 O O . GLY A 1 153 ? -7.298 11.494 -7.440 1.00 92.00 153 GLY A O 1
ATOM 1226 N N . THR A 1 154 ? -5.877 10.054 -6.468 1.00 96.00 154 THR A N 1
ATOM 1227 C CA . THR A 1 154 ? -6.539 8.827 -6.928 1.00 96.00 154 THR A CA 1
ATOM 1228 C C . THR A 1 154 ? -6.813 7.857 -5.778 1.00 96.00 154 THR A C 1
ATOM 1230 O O . THR A 1 154 ? -6.029 7.733 -4.838 1.00 96.00 154 THR A O 1
ATOM 1233 N N . GLU A 1 155 ? -7.929 7.134 -5.884 1.00 96.94 155 GLU A N 1
ATOM 1234 C CA . GLU A 1 155 ? -8.259 5.973 -5.055 1.00 96.94 155 GLU A CA 1
ATOM 1235 C C . GLU A 1 155 ? -8.160 4.700 -5.893 1.00 96.94 155 GLU A C 1
ATOM 1237 O O . GLU A 1 155 ? -8.799 4.585 -6.949 1.00 96.94 155 GLU A O 1
ATOM 1242 N N . PHE A 1 156 ? -7.362 3.738 -5.437 1.00 97.75 156 PHE A N 1
ATOM 1243 C CA . PHE A 1 156 ? -7.037 2.562 -6.233 1.00 97.75 156 PHE A CA 1
ATOM 1244 C C . PHE A 1 156 ? -6.696 1.337 -5.384 1.00 97.75 156 PHE A C 1
ATOM 1246 O O . PHE A 1 156 ? -6.471 1.416 -4.177 1.00 97.75 156 PHE A O 1
ATOM 1253 N N . ILE A 1 157 ? -6.675 0.182 -6.044 1.00 97.75 157 ILE A N 1
ATOM 1254 C CA . ILE A 1 157 ? -6.288 -1.107 -5.470 1.00 97.75 157 ILE A CA 1
ATOM 1255 C C . ILE A 1 157 ? -5.196 -1.684 -6.354 1.00 97.75 157 ILE A C 1
ATOM 1257 O O . ILE A 1 157 ? -5.393 -1.781 -7.568 1.00 97.75 157 ILE A O 1
ATOM 1261 N N . ILE A 1 158 ? -4.085 -2.092 -5.750 1.00 97.88 158 ILE A N 1
ATOM 1262 C CA . ILE A 1 158 ? -3.055 -2.893 -6.416 1.00 97.88 158 ILE A CA 1
ATOM 1263 C C . ILE A 1 158 ? -3.051 -4.268 -5.775 1.00 97.88 158 ILE A C 1
ATOM 1265 O O . ILE A 1 158 ? -3.037 -4.398 -4.552 1.00 97.88 158 ILE A O 1
ATOM 1269 N N . GLN A 1 159 ? -3.049 -5.295 -6.611 1.00 96.81 159 GLN A N 1
ATOM 1270 C CA . GLN A 1 159 ? -2.769 -6.659 -6.204 1.00 96.81 159 GLN A CA 1
ATOM 1271 C C . GLN A 1 159 ? -1.568 -7.171 -6.991 1.00 96.81 159 GLN A C 1
ATOM 1273 O O . GLN A 1 159 ? -1.578 -7.127 -8.219 1.00 96.81 159 GLN A O 1
ATOM 1278 N N . SER A 1 160 ? -0.566 -7.678 -6.281 1.00 96.38 160 SER A N 1
ATOM 1279 C CA . SER A 1 160 ? 0.592 -8.358 -6.846 1.00 96.38 160 SER A CA 1
ATOM 1280 C C . SER A 1 160 ? 0.568 -9.830 -6.452 1.00 96.38 160 SER A C 1
ATOM 1282 O O . SER A 1 160 ? 0.297 -10.192 -5.306 1.00 96.38 160 SER A O 1
ATOM 1284 N N . SER A 1 161 ? 0.842 -10.684 -7.423 1.00 93.88 161 SER A N 1
ATOM 1285 C CA . SER A 1 161 ? 1.033 -12.124 -7.274 1.00 93.88 161 SER A CA 1
ATOM 1286 C C . SER A 1 161 ? 2.329 -12.509 -7.990 1.00 93.88 161 SER A C 1
ATOM 1288 O O . SER A 1 161 ? 2.816 -11.705 -8.787 1.00 93.88 161 SER A O 1
ATOM 1290 N N . PRO A 1 162 ? 2.878 -13.715 -7.774 1.00 89.19 162 PRO A N 1
ATOM 1291 C CA . PRO A 1 162 ? 4.132 -14.122 -8.411 1.00 89.19 162 PRO A CA 1
ATOM 1292 C C . PRO A 1 162 ? 4.146 -13.995 -9.940 1.00 89.19 162 PRO A C 1
ATOM 1294 O O . PRO A 1 162 ? 5.197 -13.713 -10.502 1.00 89.19 162 PRO A O 1
ATOM 1297 N N . ASP A 1 163 ? 2.986 -14.138 -10.594 1.00 88.25 163 ASP A N 1
ATOM 1298 C CA . ASP A 1 163 ? 2.883 -14.214 -12.059 1.00 88.25 163 ASP A CA 1
ATOM 1299 C C . ASP A 1 163 ? 2.109 -13.054 -12.703 1.00 88.25 163 ASP A C 1
ATOM 1301 O O . ASP A 1 163 ? 2.057 -12.931 -13.931 1.00 88.25 163 ASP A O 1
ATOM 1305 N N . SER A 1 164 ? 1.451 -12.216 -11.899 1.00 90.69 164 SER A N 1
ATOM 1306 C CA . SER A 1 164 ? 0.584 -11.160 -12.423 1.00 90.69 164 SER A CA 1
ATOM 1307 C C . SER A 1 164 ? 0.374 -10.007 -11.452 1.00 90.69 164 SER A C 1
ATOM 1309 O O . SER A 1 164 ? 0.548 -10.138 -10.236 1.00 90.69 164 SER A O 1
ATOM 1311 N N . SER A 1 165 ? -0.084 -8.881 -11.990 1.00 94.75 165 SER A N 1
ATOM 1312 C CA . SER A 1 165 ? -0.594 -7.763 -11.203 1.00 94.75 165 SER A CA 1
ATOM 1313 C C . SER A 1 165 ? -1.951 -7.288 -11.706 1.00 94.75 165 SER A C 1
ATOM 1315 O O . SER A 1 165 ? -2.233 -7.283 -12.904 1.00 94.75 165 SER A O 1
ATOM 1317 N N . GLU A 1 166 ? -2.804 -6.861 -10.782 1.00 96.00 166 GLU A N 1
ATOM 1318 C CA . GLU A 1 166 ? -4.082 -6.219 -11.076 1.00 96.00 166 GLU A CA 1
ATOM 1319 C C . GLU A 1 166 ? -4.092 -4.813 -10.471 1.00 96.00 166 GLU A C 1
ATOM 1321 O O . GLU A 1 166 ? -3.789 -4.630 -9.293 1.00 96.00 166 GLU A O 1
ATOM 1326 N N . LEU A 1 167 ? -4.484 -3.826 -11.275 1.00 97.38 167 LEU A N 1
ATOM 1327 C CA . LEU A 1 167 ? -4.759 -2.460 -10.839 1.00 97.38 167 LEU A CA 1
ATOM 1328 C C . LEU A 1 167 ? -6.249 -2.169 -11.009 1.00 97.38 167 LEU A C 1
ATOM 1330 O O . LEU A 1 167 ? -6.800 -2.374 -12.090 1.00 97.38 167 LEU A O 1
ATOM 1334 N N . LYS A 1 168 ? -6.906 -1.637 -9.980 1.00 97.31 168 LYS A N 1
ATOM 1335 C CA . LYS A 1 168 ? -8.292 -1.147 -10.053 1.00 97.31 168 LYS A CA 1
ATOM 1336 C C . LYS A 1 168 ? -8.319 0.328 -9.693 1.00 97.31 168 LYS A C 1
ATOM 1338 O O . LYS A 1 168 ? -7.900 0.687 -8.600 1.00 97.31 168 LYS A O 1
ATOM 1343 N N . VAL A 1 169 ? -8.855 1.165 -10.577 1.00 97.06 169 VAL A N 1
ATOM 1344 C CA . VAL A 1 169 ? -8.980 2.612 -10.359 1.00 97.06 169 VAL A CA 1
ATOM 1345 C C . VAL A 1 169 ? -10.423 2.931 -9.994 1.00 97.06 169 VAL A C 1
ATOM 1347 O O . VAL A 1 169 ? -11.329 2.808 -10.824 1.00 97.06 169 VAL A O 1
ATOM 1350 N N . LEU A 1 170 ? -10.654 3.322 -8.743 1.00 94.50 170 LEU A N 1
ATOM 1351 C CA . LEU A 1 170 ? -11.982 3.665 -8.233 1.00 94.50 170 LEU A CA 1
ATOM 1352 C C . LEU A 1 170 ? -12.323 5.124 -8.492 1.00 94.50 170 LEU A C 1
ATOM 1354 O O . LEU A 1 170 ? -13.472 5.458 -8.780 1.00 94.50 170 LEU A O 1
ATOM 1358 N N . ASN A 1 171 ? -11.334 5.997 -8.354 1.00 94.94 171 ASN A N 1
ATOM 1359 C CA . ASN A 1 171 ? -11.490 7.428 -8.528 1.00 94.94 171 ASN A CA 1
ATOM 1360 C C . ASN A 1 171 ? -10.159 8.039 -8.962 1.00 94.94 171 ASN A C 1
ATOM 1362 O O . ASN A 1 171 ? -9.125 7.569 -8.508 1.00 94.94 171 ASN A O 1
ATOM 1366 N N . GLY A 1 172 ? -10.192 9.081 -9.793 1.00 94.62 172 GLY A N 1
ATOM 1367 C CA . GLY A 1 172 ? -8.983 9.695 -10.352 1.00 94.62 172 GLY A CA 1
ATOM 1368 C C . GLY A 1 172 ? -8.510 9.044 -11.654 1.00 94.62 172 GLY A C 1
ATOM 1369 O O . GLY A 1 172 ? -9.287 8.388 -12.359 1.00 94.62 172 GLY A O 1
ATOM 1370 N N . GLU A 1 173 ? -7.242 9.279 -11.974 1.00 95.00 173 GLU A N 1
ATOM 1371 C CA . GLU A 1 173 ? -6.557 8.809 -13.177 1.00 95.00 173 GLU A CA 1
ATOM 1372 C C . GLU A 1 173 ? -5.120 8.419 -12.815 1.00 95.00 173 GLU A C 1
ATOM 1374 O O . GLU A 1 173 ? -4.450 9.125 -12.064 1.00 95.00 173 GLU A O 1
ATOM 1379 N N . ILE A 1 174 ? -4.667 7.287 -13.350 1.00 96.19 174 ILE A N 1
ATOM 1380 C CA . ILE A 1 174 ? -3.319 6.752 -13.141 1.00 96.19 174 ILE A CA 1
ATOM 1381 C C . ILE A 1 174 ? -2.636 6.600 -14.490 1.00 96.19 174 ILE A C 1
ATOM 1383 O O . ILE A 1 174 ? -3.238 6.062 -15.423 1.00 96.19 174 ILE A O 1
ATOM 1387 N N . GLU A 1 175 ? -1.378 7.009 -14.580 1.00 96.50 175 GLU A N 1
ATOM 1388 C CA . GLU A 1 175 ? -0.518 6.662 -15.707 1.00 96.50 175 GLU A CA 1
ATOM 1389 C C . GLU A 1 175 ? 0.249 5.379 -15.383 1.00 96.50 175 GLU A C 1
ATOM 1391 O O . GLU A 1 175 ? 0.867 5.269 -14.328 1.00 96.50 175 GLU A O 1
ATOM 1396 N N . ILE A 1 176 ? 0.173 4.381 -16.261 1.00 95.81 176 ILE A N 1
ATOM 1397 C CA . ILE A 1 176 ? 0.799 3.073 -16.047 1.00 95.81 176 ILE A CA 1
ATOM 1398 C C . ILE A 1 176 ? 1.762 2.710 -17.166 1.00 95.81 176 ILE A C 1
ATOM 1400 O O . ILE A 1 176 ? 1.512 3.018 -18.332 1.00 95.81 176 ILE A O 1
ATOM 1404 N N . SER A 1 177 ? 2.807 1.968 -16.819 1.00 93.81 177 SER A N 1
ATOM 1405 C CA . SER A 1 177 ? 3.775 1.403 -17.758 1.00 93.81 177 SER A CA 1
ATOM 1406 C C . SER A 1 177 ? 4.303 0.043 -17.270 1.00 93.81 177 SER A C 1
ATOM 1408 O O . SER A 1 177 ? 4.082 -0.331 -16.115 1.00 93.81 177 SER A O 1
ATOM 1410 N N . PRO A 1 178 ? 4.965 -0.747 -18.134 1.00 91.25 178 PRO A N 1
ATOM 1411 C CA . PRO A 1 178 ? 5.653 -1.966 -17.712 1.00 91.25 178 PRO A CA 1
ATOM 1412 C C . PRO A 1 178 ? 6.834 -1.680 -16.777 1.00 91.25 178 PRO A C 1
ATOM 1414 O O . PRO A 1 178 ? 7.560 -0.707 -16.976 1.00 91.25 178 PRO A O 1
ATOM 1417 N N . THR A 1 179 ? 7.066 -2.571 -15.811 1.00 89.12 179 THR A N 1
ATOM 1418 C CA . THR A 1 179 ? 8.265 -2.549 -14.951 1.00 89.12 179 THR A CA 1
ATOM 1419 C C . THR A 1 179 ? 9.329 -3.506 -15.477 1.00 89.12 179 THR A C 1
ATOM 1421 O O . THR A 1 179 ? 9.011 -4.591 -15.964 1.00 89.12 179 THR A O 1
ATOM 1424 N N . ILE A 1 180 ? 10.602 -3.128 -15.334 1.00 83.56 180 ILE A N 1
ATOM 1425 C CA . ILE A 1 180 ? 11.761 -3.967 -15.658 1.00 83.56 180 ILE A CA 1
ATOM 1426 C C . ILE A 1 180 ? 12.764 -3.867 -14.511 1.00 83.56 180 ILE A C 1
ATOM 1428 O O . ILE A 1 180 ? 13.208 -2.771 -14.178 1.00 83.56 180 ILE A O 1
ATOM 1432 N N . ALA A 1 181 ? 13.131 -5.004 -13.926 1.00 74.88 181 ALA A N 1
ATOM 1433 C CA . ALA A 1 181 ? 14.136 -5.086 -12.867 1.00 74.88 181 ALA A CA 1
ATOM 1434 C C . ALA A 1 181 ? 15.575 -5.035 -13.421 1.00 74.88 181 ALA A C 1
ATOM 1436 O O . ALA A 1 181 ? 16.470 -4.476 -12.791 1.00 74.88 181 ALA A O 1
ATOM 1437 N N . GLY A 1 182 ? 15.785 -5.593 -14.616 1.00 64.81 182 GLY A N 1
ATOM 1438 C CA . GLY A 1 182 ? 17.094 -5.821 -15.237 1.00 64.81 182 GLY A CA 1
ATOM 1439 C C . GLY A 1 182 ? 17.767 -4.622 -15.882 1.00 64.81 182 GLY A C 1
ATOM 1440 O O . GLY A 1 182 ? 18.186 -4.715 -17.029 1.00 64.81 182 GLY A O 1
ATOM 1441 N N . MET A 1 183 ? 17.855 -3.489 -15.184 1.00 69.81 183 MET A N 1
ATOM 1442 C CA . MET A 1 183 ? 18.625 -2.331 -15.671 1.00 69.81 183 MET A CA 1
ATOM 1443 C C . MET A 1 183 ? 20.003 -2.197 -15.012 1.00 69.81 183 MET A C 1
ATOM 1445 O O . MET A 1 183 ? 20.804 -1.354 -15.411 1.00 69.81 183 MET A O 1
ATOM 1449 N N . LYS A 1 184 ? 20.297 -3.019 -14.001 1.00 64.25 184 LYS A N 1
ATOM 1450 C CA . LYS A 1 184 ? 21.579 -3.011 -13.297 1.00 64.25 184 LYS A CA 1
ATOM 1451 C C . LYS A 1 184 ? 22.620 -3.633 -14.244 1.00 64.25 184 LYS A C 1
ATOM 1453 O O . LYS A 1 184 ? 22.454 -4.772 -14.653 1.00 64.25 184 LYS A O 1
ATOM 1458 N N . ASN A 1 185 ? 23.658 -2.884 -14.624 1.00 71.38 185 ASN A N 1
ATOM 1459 C CA . ASN A 1 185 ? 24.725 -3.264 -15.580 1.00 71.38 185 ASN A CA 1
ATOM 1460 C C . ASN A 1 185 ? 24.442 -3.081 -17.081 1.00 71.38 185 ASN A C 1
ATOM 1462 O O . ASN A 1 185 ? 25.206 -3.581 -17.906 1.00 71.38 185 ASN A O 1
ATOM 1466 N N . LEU A 1 186 ? 23.404 -2.335 -17.452 1.00 79.69 186 LEU A N 1
ATOM 1467 C CA . LEU A 1 186 ? 23.249 -1.879 -18.832 1.00 79.69 186 LEU A CA 1
ATOM 1468 C C . LEU A 1 186 ? 24.126 -0.657 -19.111 1.00 79.69 186 LEU A C 1
ATOM 1470 O O . LEU A 1 186 ? 24.317 0.190 -18.237 1.00 79.69 186 LEU A O 1
ATOM 1474 N N . THR A 1 187 ? 24.607 -0.523 -20.348 1.00 84.56 187 THR A N 1
ATOM 1475 C CA . THR A 1 187 ? 25.196 0.746 -20.796 1.00 84.56 187 THR A CA 1
ATOM 1476 C C . THR A 1 187 ? 24.140 1.856 -20.793 1.00 84.56 187 THR A C 1
ATOM 1478 O O . THR A 1 187 ? 22.934 1.590 -20.877 1.00 84.56 187 THR A O 1
ATOM 1481 N N . ASP A 1 188 ? 24.570 3.120 -20.751 1.00 86.19 188 ASP A N 1
ATOM 1482 C CA . ASP A 1 188 ? 23.647 4.264 -20.813 1.00 86.19 188 ASP A CA 1
ATOM 1483 C C . ASP A 1 188 ? 22.766 4.219 -22.068 1.00 86.19 188 ASP A C 1
ATOM 1485 O O . ASP A 1 188 ? 21.573 4.508 -22.004 1.00 86.19 188 ASP A O 1
ATOM 1489 N N . SER A 1 189 ? 23.330 3.786 -23.202 1.00 86.12 189 SER A N 1
ATOM 1490 C CA . SER A 1 189 ? 22.601 3.655 -24.466 1.00 86.12 189 SER A CA 1
ATOM 1491 C C . SER A 1 189 ? 21.518 2.570 -24.412 1.00 86.12 189 SER A C 1
ATOM 1493 O O . SER A 1 189 ? 20.397 2.803 -24.867 1.00 86.12 189 SER A O 1
ATOM 1495 N N . GLU A 1 190 ? 21.814 1.407 -23.828 1.00 86.19 190 GLU A N 1
ATOM 1496 C CA . GLU A 1 190 ? 20.845 0.309 -23.674 1.00 86.19 190 GLU A CA 1
ATOM 1497 C C . GLU A 1 190 ? 19.741 0.675 -22.679 1.00 86.19 190 GLU A C 1
ATOM 1499 O O . GLU A 1 190 ? 18.554 0.485 -22.960 1.00 86.19 190 GLU A O 1
ATOM 1504 N N . SER A 1 191 ? 20.125 1.277 -21.552 1.00 85.62 191 SER A N 1
ATOM 1505 C CA . SER A 1 191 ? 19.191 1.800 -20.554 1.00 85.62 191 SER A CA 1
ATOM 1506 C C . SER A 1 191 ? 18.263 2.850 -21.157 1.00 85.62 191 SER A C 1
ATOM 1508 O O . SER A 1 191 ? 17.056 2.824 -20.920 1.00 85.62 191 SER A O 1
ATOM 1510 N N . PHE A 1 192 ? 18.814 3.769 -21.955 1.00 88.00 192 PHE A N 1
ATOM 1511 C CA . PHE A 1 192 ? 18.051 4.811 -22.632 1.00 88.00 192 PHE A CA 1
ATOM 1512 C C . PHE A 1 192 ? 17.044 4.218 -23.621 1.00 88.00 192 PHE A C 1
ATOM 1514 O O . PHE A 1 192 ? 15.864 4.556 -23.555 1.00 88.00 192 PHE A O 1
ATOM 1521 N N . LYS A 1 193 ? 17.476 3.273 -24.466 1.00 88.12 193 LYS A N 1
ATOM 1522 C CA . LYS A 1 193 ? 16.609 2.593 -25.442 1.00 88.12 193 LYS A CA 1
ATOM 1523 C C . LYS A 1 193 ? 15.416 1.911 -24.771 1.00 88.12 193 LYS A C 1
ATOM 1525 O O . LYS A 1 193 ? 14.282 2.054 -25.223 1.00 88.12 193 LYS A O 1
ATOM 1530 N N . ILE A 1 194 ? 15.654 1.185 -23.679 1.00 87.81 194 ILE A N 1
ATOM 1531 C CA . ILE A 1 194 ? 14.577 0.530 -22.930 1.00 87.81 194 ILE A CA 1
ATOM 1532 C C . ILE A 1 194 ? 13.634 1.570 -22.312 1.00 87.81 194 ILE A C 1
ATOM 1534 O O . ILE A 1 194 ? 12.416 1.437 -22.444 1.00 87.81 194 ILE A O 1
ATOM 1538 N N . LYS A 1 195 ? 14.171 2.613 -21.664 1.00 90.38 195 LYS A N 1
ATOM 1539 C CA . LYS A 1 195 ? 13.368 3.682 -21.046 1.00 90.38 195 LYS A CA 1
ATOM 1540 C C . LYS A 1 195 ? 12.482 4.395 -22.066 1.00 90.38 195 LYS A C 1
ATOM 1542 O O . LYS A 1 195 ? 11.305 4.596 -21.790 1.00 90.38 195 LYS A O 1
ATOM 1547 N N . GLU A 1 196 ? 13.008 4.711 -23.247 1.00 91.19 196 GLU A N 1
ATOM 1548 C CA . GLU A 1 196 ? 12.250 5.333 -24.339 1.00 91.19 196 GLU A CA 1
ATOM 1549 C C . GLU A 1 196 ? 11.066 4.455 -24.772 1.00 91.19 196 GLU A C 1
ATOM 1551 O O . GLU A 1 196 ? 9.937 4.928 -24.931 1.00 91.19 196 GLU A O 1
ATOM 1556 N N . VAL A 1 197 ? 11.295 3.146 -24.892 1.00 91.25 197 VAL A N 1
ATOM 1557 C CA . VAL A 1 197 ? 10.246 2.196 -25.271 1.00 91.25 197 VAL A CA 1
ATOM 1558 C C . VAL A 1 197 ? 9.195 2.078 -24.166 1.00 91.25 197 VAL A C 1
ATOM 1560 O O . VAL A 1 197 ? 8.007 2.093 -24.484 1.00 91.25 197 VAL A O 1
ATOM 1563 N N . ILE A 1 198 ? 9.582 2.027 -22.886 1.00 91.50 198 ILE A N 1
ATOM 1564 C CA . ILE A 1 198 ? 8.635 2.048 -21.755 1.00 91.50 198 ILE A CA 1
ATOM 1565 C C . ILE A 1 198 ? 7.794 3.328 -21.774 1.00 91.50 198 ILE A C 1
ATOM 1567 O O . ILE A 1 198 ? 6.571 3.248 -21.645 1.00 91.50 198 ILE A O 1
ATOM 1571 N N . GLU A 1 199 ? 8.426 4.486 -21.968 1.00 91.69 199 GLU A N 1
ATOM 1572 C CA . GLU A 1 199 ? 7.752 5.787 -22.003 1.00 91.69 199 GLU A CA 1
ATOM 1573 C C . GLU A 1 199 ? 6.709 5.827 -23.129 1.00 91.69 199 GLU A C 1
ATOM 1575 O O . GLU A 1 199 ? 5.565 6.225 -22.914 1.00 91.69 199 GLU A O 1
ATOM 1580 N N . SER A 1 200 ? 7.047 5.278 -24.303 1.00 91.31 200 SER A N 1
ATOM 1581 C CA . SER A 1 200 ? 6.116 5.151 -25.435 1.00 91.31 200 SER A CA 1
ATOM 1582 C C . SER A 1 200 ? 4.910 4.236 -25.161 1.00 91.31 200 SER A C 1
ATOM 1584 O O . SER A 1 200 ? 3.926 4.258 -25.907 1.00 91.31 200 SER A O 1
ATOM 1586 N N . LYS A 1 201 ? 4.980 3.400 -24.115 1.00 92.44 201 LYS A N 1
ATOM 1587 C CA . LYS A 1 201 ? 3.926 2.460 -23.703 1.00 92.44 201 LYS A CA 1
ATOM 1588 C C . LYS A 1 201 ? 3.123 2.922 -22.501 1.00 92.44 201 LYS A C 1
ATOM 1590 O O . LYS A 1 201 ? 2.247 2.176 -22.057 1.00 92.44 201 LYS A O 1
ATOM 1595 N N . LYS A 1 202 ? 3.365 4.130 -22.001 1.00 93.88 202 LYS A N 1
ATOM 1596 C CA . LYS A 1 202 ? 2.523 4.713 -20.965 1.00 93.88 202 LYS A CA 1
ATOM 1597 C C . LYS A 1 202 ? 1.084 4.830 -21.439 1.00 93.88 202 LYS A C 1
ATOM 1599 O O . LYS A 1 202 ? 0.805 5.307 -22.540 1.00 93.88 202 LYS A O 1
ATOM 1604 N N . ILE A 1 203 ? 0.157 4.397 -20.594 1.00 94.12 203 ILE A N 1
ATOM 1605 C CA . ILE A 1 203 ? -1.269 4.599 -20.832 1.00 94.12 203 ILE A CA 1
ATOM 1606 C C . ILE A 1 203 ? -1.933 5.207 -19.608 1.00 94.12 203 ILE A C 1
ATOM 1608 O O . ILE A 1 203 ? -1.575 4.909 -18.471 1.00 94.12 203 ILE A O 1
ATOM 1612 N N . LYS A 1 204 ? -2.957 6.021 -19.852 1.00 95.75 204 LYS A N 1
ATOM 1613 C CA . LYS A 1 204 ? -3.782 6.606 -18.799 1.00 95.75 204 LYS A CA 1
ATOM 1614 C C . LYS A 1 204 ? -5.003 5.744 -18.528 1.00 95.75 204 LYS A C 1
ATOM 1616 O O . LYS A 1 204 ? -5.719 5.331 -19.444 1.00 95.75 204 LYS A O 1
ATOM 1621 N N . VAL A 1 205 ? -5.246 5.479 -17.254 1.00 96.19 205 VAL A N 1
ATOM 1622 C CA . VAL A 1 205 ? -6.336 4.644 -16.762 1.00 96.19 205 VAL A CA 1
ATOM 1623 C C . VAL A 1 205 ? -7.192 5.478 -15.830 1.00 96.19 205 VAL A C 1
ATOM 1625 O O . VAL A 1 205 ? -6.815 5.770 -14.698 1.00 96.19 205 VAL A O 1
ATOM 1628 N N . GLY A 1 206 ? -8.371 5.848 -16.314 1.00 95.00 206 GLY A N 1
ATOM 1629 C CA . GLY A 1 206 ? -9.345 6.585 -15.523 1.00 95.00 206 GLY A CA 1
ATOM 1630 C C . GLY A 1 206 ? -10.170 5.702 -14.584 1.00 95.00 206 GLY A C 1
ATOM 1631 O O . GLY A 1 206 ? -10.117 4.470 -14.600 1.00 95.00 206 GLY A O 1
ATOM 1632 N N . LYS A 1 207 ? -11.013 6.375 -13.807 1.00 95.12 207 LYS A N 1
ATOM 1633 C CA . LYS A 1 207 ? -12.042 5.812 -12.928 1.00 95.12 207 LYS A CA 1
ATOM 1634 C C . LYS A 1 207 ? -12.851 4.651 -13.530 1.00 95.12 207 LYS A C 1
ATOM 1636 O O . LYS A 1 207 ? -13.216 4.642 -14.706 1.00 95.12 207 LYS A O 1
ATOM 1641 N N . ASN A 1 208 ? -13.242 3.718 -12.659 1.00 92.94 208 ASN A N 1
ATOM 1642 C CA . ASN A 1 208 ? -14.069 2.545 -12.951 1.00 92.94 208 ASN A CA 1
ATOM 1643 C C . ASN A 1 208 ? -13.445 1.608 -13.992 1.00 92.94 208 ASN A C 1
ATOM 1645 O O . ASN A 1 208 ? -14.152 0.921 -14.743 1.00 92.94 208 ASN A O 1
ATOM 1649 N N . LYS A 1 209 ? -12.115 1.554 -14.027 1.00 96.38 209 LYS A N 1
ATOM 1650 C CA . LYS A 1 209 ? -11.356 0.621 -14.855 1.00 96.38 209 LYS A CA 1
ATOM 1651 C C . LYS A 1 209 ? -10.563 -0.331 -13.979 1.00 96.38 209 LYS A C 1
ATOM 1653 O O . LYS A 1 209 ? -10.163 -0.005 -12.865 1.00 96.38 209 LYS A O 1
ATOM 1658 N N . ARG A 1 210 ? -10.353 -1.527 -14.512 1.00 95.69 210 ARG A N 1
ATOM 1659 C CA . ARG A 1 210 ? -9.375 -2.482 -14.003 1.00 95.69 210 ARG A CA 1
ATOM 1660 C C . ARG A 1 210 ? -8.416 -2.857 -15.114 1.00 95.69 210 ARG A C 1
ATOM 1662 O O . ARG A 1 210 ? -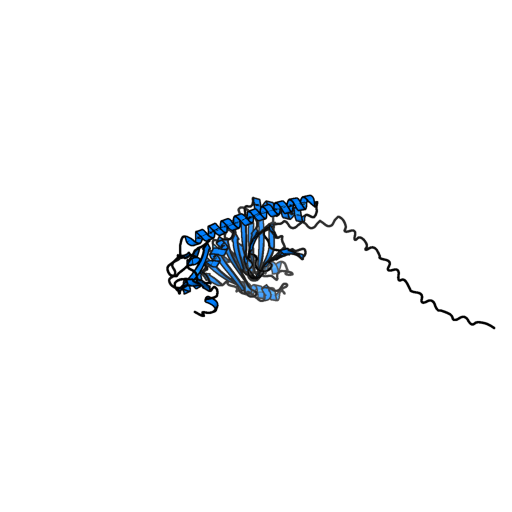8.835 -2.949 -16.272 1.00 95.69 210 ARG A O 1
ATOM 1669 N N . VAL A 1 211 ? -7.171 -3.093 -14.749 1.00 95.62 211 VAL A N 1
ATOM 1670 C CA . VAL A 1 211 ? -6.098 -3.452 -15.662 1.00 95.62 211 VAL A CA 1
ATOM 1671 C C . VAL A 1 211 ? -5.410 -4.692 -15.135 1.00 95.62 211 VAL A C 1
ATOM 1673 O O . VAL A 1 211 ? -5.028 -4.738 -13.969 1.00 95.62 211 VAL A O 1
ATOM 1676 N N . PHE A 1 212 ? -5.275 -5.688 -16.002 1.00 93.75 212 PHE A N 1
ATOM 1677 C CA . PHE A 1 212 ? -4.486 -6.880 -15.726 1.00 93.75 212 PHE A CA 1
ATOM 1678 C C . PHE A 1 212 ? -3.150 -6.781 -16.446 1.00 93.75 212 PHE A C 1
ATOM 1680 O O . PHE A 1 212 ? -3.101 -6.467 -17.642 1.00 93.75 212 PHE A O 1
ATOM 1687 N N . PHE A 1 213 ? -2.096 -7.083 -15.702 1.00 90.31 213 PHE A N 1
ATOM 1688 C CA . PHE A 1 213 ? -0.723 -7.122 -16.158 1.00 90.31 213 PHE A CA 1
ATOM 1689 C C . PHE A 1 213 ? -0.195 -8.529 -15.971 1.00 90.31 213 PHE A C 1
ATOM 1691 O O . PHE A 1 213 ? -0.163 -9.053 -14.859 1.00 90.31 213 PHE A O 1
ATOM 1698 N N . ASN A 1 214 ? 0.233 -9.114 -17.078 1.00 82.00 214 ASN A N 1
ATOM 1699 C CA . ASN A 1 214 ? 0.987 -10.351 -17.071 1.00 82.00 214 ASN A CA 1
ATOM 1700 C C . ASN A 1 214 ? 2.455 -10.017 -17.326 1.00 82.00 214 ASN A C 1
ATOM 1702 O O . ASN A 1 214 ? 2.787 -8.909 -17.762 1.00 82.00 214 ASN A O 1
ATOM 1706 N N . LYS A 1 215 ? 3.314 -11.007 -17.104 1.00 80.75 215 LYS A N 1
ATOM 1707 C CA . LYS A 1 215 ? 4.712 -10.965 -17.520 1.00 80.75 215 LYS A CA 1
ATOM 1708 C C . LYS A 1 215 ? 4.848 -10.524 -18.981 1.00 80.75 215 LYS A C 1
ATOM 1710 O O . LYS A 1 215 ? 4.233 -11.125 -19.859 1.00 80.75 215 LYS A O 1
ATOM 1715 N N . VAL A 1 216 ? 5.632 -9.471 -19.233 1.00 80.69 216 VAL A N 1
ATOM 1716 C CA . VAL A 1 216 ? 5.973 -9.022 -20.594 1.00 80.69 216 VAL A CA 1
ATOM 1717 C C . VAL A 1 216 ? 7.002 -9.963 -21.208 1.00 80.69 216 VAL A C 1
ATOM 1719 O O . VAL A 1 216 ? 6.903 -10.304 -22.381 1.00 80.69 216 VAL A O 1
ATOM 1722 N N . SER A 1 217 ? 7.975 -10.394 -20.407 1.00 81.12 217 SER A N 1
ATOM 1723 C CA . SER A 1 217 ? 8.985 -11.392 -20.761 1.00 81.12 217 SER A CA 1
ATOM 1724 C C . SER A 1 217 ? 9.617 -11.969 -19.494 1.00 81.12 217 SER A C 1
ATOM 1726 O O . SER A 1 217 ? 9.649 -11.300 -18.458 1.00 81.12 217 SER A O 1
ATOM 1728 N N . ASP A 1 218 ? 10.167 -13.182 -19.567 1.00 81.50 218 ASP A N 1
ATOM 1729 C CA . ASP A 1 218 ? 11.000 -13.746 -18.500 1.00 81.50 218 ASP A CA 1
ATOM 1730 C C . ASP A 1 218 ? 12.195 -12.858 -18.143 1.00 81.50 218 ASP A C 1
ATOM 1732 O O . ASP A 1 218 ? 12.545 -12.731 -16.967 1.00 81.50 218 ASP A O 1
ATOM 1736 N N . LEU A 1 219 ? 12.712 -12.145 -19.142 1.00 79.19 219 LEU A N 1
ATOM 1737 C CA . LEU A 1 219 ? 13.838 -11.226 -19.033 1.00 79.19 219 LEU A CA 1
ATOM 1738 C C . LEU A 1 219 ? 13.542 -10.015 -18.141 1.00 79.19 219 LEU A C 1
ATOM 1740 O O . LEU A 1 219 ? 14.454 -9.479 -17.523 1.00 79.19 219 LEU A O 1
ATOM 1744 N N . GLN A 1 220 ? 12.277 -9.599 -18.003 1.00 79.00 220 GLN A N 1
ATOM 1745 C CA . GLN A 1 220 ? 11.939 -8.391 -17.239 1.00 79.00 220 GLN A CA 1
ATOM 1746 C C . GLN A 1 220 ? 12.277 -8.507 -15.741 1.00 79.00 220 GLN A C 1
ATOM 1748 O O . GLN A 1 220 ? 12.405 -7.491 -15.062 1.00 79.00 220 GLN A O 1
ATOM 1753 N N . LEU A 1 221 ? 12.376 -9.738 -15.221 1.00 78.94 221 LEU A N 1
ATOM 1754 C CA . LEU A 1 221 ? 12.680 -10.030 -13.816 1.00 78.94 221 LEU A CA 1
ATOM 1755 C C . LEU A 1 221 ? 14.156 -10.385 -13.593 1.00 78.94 221 LEU A C 1
ATOM 1757 O O . LEU A 1 221 ? 14.570 -10.560 -12.450 1.00 78.94 221 LEU A O 1
ATOM 1761 N N . LYS A 1 222 ? 14.942 -10.527 -14.665 1.00 82.75 222 LYS A N 1
ATOM 1762 C CA . LYS A 1 222 ? 16.361 -10.866 -14.578 1.00 82.75 222 LYS A CA 1
ATOM 1763 C C . LYS A 1 222 ? 17.129 -9.645 -14.081 1.00 82.75 222 LYS A C 1
ATOM 1765 O O . LYS A 1 222 ? 16.891 -8.556 -14.576 1.00 82.75 222 LYS A O 1
ATOM 1770 N N . GLU A 1 223 ? 18.048 -9.809 -13.131 1.00 77.19 223 GLU A N 1
ATOM 1771 C CA . GLU A 1 223 ? 18.811 -8.673 -12.582 1.00 77.19 223 GLU A CA 1
ATOM 1772 C C . GLU A 1 223 ? 19.799 -8.065 -13.589 1.00 77.19 223 GLU A C 1
ATOM 1774 O O . GLU A 1 223 ? 20.045 -6.863 -13.544 1.00 77.19 223 GLU A O 1
ATOM 1779 N N . ASN A 1 224 ? 20.323 -8.884 -14.510 1.00 81.00 224 ASN A N 1
ATOM 1780 C CA . ASN A 1 224 ? 21.322 -8.502 -15.511 1.00 81.00 224 ASN A CA 1
ATOM 1781 C C . ASN A 1 224 ? 20.906 -9.006 -16.896 1.00 81.00 224 ASN A C 1
ATOM 1783 O O . ASN A 1 224 ? 20.573 -10.185 -17.033 1.00 81.00 224 ASN A O 1
ATOM 1787 N N . LEU A 1 225 ? 20.985 -8.156 -17.919 1.00 82.50 225 LEU A N 1
ATOM 1788 C CA . LEU A 1 225 ? 20.637 -8.499 -19.301 1.00 82.50 225 LEU A CA 1
ATOM 1789 C C . LEU A 1 225 ? 21.872 -8.459 -20.207 1.00 82.50 225 LEU A C 1
ATOM 1791 O O . LEU A 1 225 ? 22.725 -7.587 -20.054 1.00 82.50 225 LEU A O 1
ATOM 1795 N N . THR A 1 226 ? 21.957 -9.382 -21.166 1.00 84.69 226 THR A N 1
ATOM 1796 C CA . THR A 1 226 ? 22.881 -9.258 -22.303 1.00 84.69 226 THR A CA 1
ATOM 1797 C C . THR A 1 226 ? 22.297 -8.338 -23.373 1.00 84.69 226 THR A C 1
ATOM 1799 O 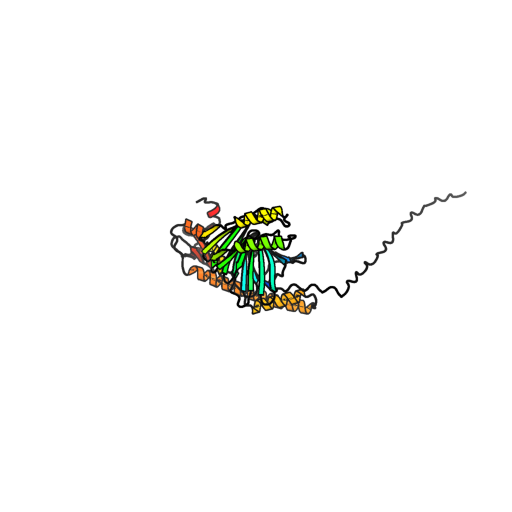O . THR A 1 226 ? 21.100 -8.046 -23.389 1.00 84.69 226 THR A O 1
ATOM 1802 N N . LYS A 1 227 ? 23.128 -7.904 -24.321 1.00 82.94 227 LYS A N 1
ATOM 1803 C CA . LYS A 1 227 ? 22.691 -7.051 -25.431 1.00 82.94 227 LYS A CA 1
ATOM 1804 C C . LYS A 1 227 ? 21.592 -7.697 -26.286 1.00 82.94 227 LYS A C 1
ATOM 1806 O O . LYS A 1 227 ? 20.643 -7.029 -26.690 1.00 82.94 227 LYS A O 1
ATOM 1811 N N . GLU A 1 228 ? 21.689 -8.997 -26.550 1.00 85.62 228 GLU A N 1
ATOM 1812 C CA . GLU A 1 228 ? 20.671 -9.746 -27.295 1.00 85.62 228 GLU A CA 1
ATOM 1813 C C . GLU A 1 228 ? 19.346 -9.798 -26.520 1.00 85.62 228 GLU A C 1
ATOM 1815 O O . GLU A 1 228 ? 18.274 -9.597 -27.097 1.00 85.62 228 GLU A O 1
ATOM 1820 N N . GLU A 1 229 ? 19.423 -9.988 -25.200 1.00 88.31 229 GLU A N 1
ATOM 1821 C CA . GLU A 1 229 ? 18.264 -9.985 -24.304 1.00 88.31 229 GLU A CA 1
ATOM 1822 C C . GLU A 1 229 ? 17.612 -8.597 -24.217 1.00 88.31 229 GLU A C 1
ATOM 1824 O O . GLU A 1 229 ? 16.389 -8.498 -24.133 1.00 88.31 229 GLU A O 1
ATOM 1829 N N . VAL A 1 230 ? 18.392 -7.512 -24.306 1.00 86.38 230 VAL A N 1
ATOM 1830 C CA . VAL A 1 230 ? 17.868 -6.137 -24.399 1.00 86.38 230 VAL A CA 1
ATOM 1831 C C . VAL A 1 230 ? 17.005 -5.962 -25.649 1.00 86.38 230 VAL A C 1
ATOM 1833 O O . VAL A 1 230 ? 15.913 -5.389 -25.572 1.00 86.38 230 VAL A O 1
ATOM 1836 N N . ASP A 1 231 ? 17.448 -6.465 -26.802 1.00 88.44 231 ASP A N 1
ATOM 1837 C CA . ASP A 1 231 ? 16.689 -6.364 -28.051 1.00 88.44 231 ASP A CA 1
ATOM 1838 C C . ASP A 1 231 ? 15.416 -7.224 -28.030 1.00 88.44 231 ASP A C 1
ATOM 1840 O O . ASP A 1 231 ? 14.359 -6.788 -28.504 1.00 88.44 231 ASP A O 1
ATOM 1844 N N . GLU A 1 232 ? 15.482 -8.425 -27.456 1.00 90.25 232 GLU A N 1
ATOM 1845 C CA . GLU A 1 232 ? 14.318 -9.294 -27.258 1.00 90.25 232 GLU A CA 1
ATOM 1846 C C . GLU A 1 232 ? 13.296 -8.677 -26.293 1.00 90.25 232 GLU A C 1
ATOM 1848 O O . GLU A 1 232 ? 12.094 -8.614 -26.591 1.00 90.25 232 GLU A O 1
ATOM 1853 N N . LEU A 1 233 ? 13.769 -8.159 -25.160 1.00 88.25 233 LEU A N 1
ATOM 1854 C CA . LEU A 1 233 ? 12.937 -7.480 -24.176 1.00 88.25 233 LEU A CA 1
ATOM 1855 C C . LEU A 1 233 ? 12.280 -6.239 -24.791 1.00 88.25 233 LEU A C 1
ATOM 1857 O O . LEU A 1 233 ? 11.073 -6.044 -24.648 1.00 88.25 233 LEU A O 1
ATOM 1861 N N . THR A 1 234 ? 13.032 -5.455 -25.566 1.00 89.31 234 THR A N 1
ATOM 1862 C CA . THR A 1 234 ? 12.514 -4.281 -26.282 1.00 89.31 234 THR A CA 1
ATOM 1863 C C . THR A 1 234 ? 11.379 -4.649 -27.242 1.00 89.31 234 THR A C 1
ATOM 1865 O O . THR A 1 234 ? 10.337 -3.986 -27.260 1.00 89.31 234 THR A O 1
ATOM 1868 N N . LYS A 1 235 ? 11.527 -5.729 -28.022 1.00 90.25 235 LYS A N 1
ATOM 1869 C CA . LYS A 1 235 ? 10.457 -6.232 -28.905 1.00 90.25 235 LYS A CA 1
ATOM 1870 C C . LYS A 1 235 ? 9.224 -6.655 -28.107 1.00 90.25 235 LYS A C 1
ATOM 1872 O O . LYS A 1 235 ? 8.104 -6.312 -28.490 1.00 90.25 235 LYS A O 1
ATOM 1877 N N . SER A 1 236 ? 9.430 -7.333 -26.981 1.00 90.50 236 SER A N 1
ATOM 1878 C CA . SER A 1 236 ? 8.353 -7.797 -26.100 1.00 90.50 236 SER A CA 1
ATOM 1879 C C . SER A 1 236 ? 7.562 -6.627 -25.501 1.00 90.50 236 SER A C 1
ATOM 1881 O O . SER A 1 236 ? 6.334 -6.609 -25.576 1.00 90.50 236 SER A O 1
ATOM 1883 N N . ILE A 1 237 ? 8.246 -5.585 -25.012 1.00 89.81 237 ILE A N 1
ATOM 1884 C CA . ILE A 1 237 ? 7.608 -4.349 -24.518 1.00 89.81 237 ILE A CA 1
ATOM 1885 C C . ILE A 1 237 ? 6.887 -3.623 -25.654 1.00 89.81 237 ILE A C 1
ATOM 1887 O O . ILE A 1 237 ? 5.779 -3.120 -25.481 1.00 89.81 237 ILE A O 1
ATOM 1891 N N . THR A 1 238 ? 7.473 -3.600 -26.852 1.00 88.88 238 THR A N 1
ATOM 1892 C CA . THR A 1 238 ? 6.848 -2.962 -28.017 1.00 88.88 238 THR A CA 1
ATOM 1893 C C . THR A 1 238 ? 5.521 -3.634 -28.389 1.00 88.88 238 THR A C 1
ATOM 1895 O O . THR A 1 238 ? 4.566 -2.945 -28.766 1.00 88.88 238 THR A O 1
ATOM 1898 N N . ALA A 1 239 ? 5.441 -4.959 -28.254 1.00 87.94 239 ALA A N 1
ATOM 1899 C CA . ALA A 1 239 ? 4.236 -5.746 -28.508 1.00 87.94 239 ALA A CA 1
ATOM 1900 C C . ALA A 1 239 ? 3.230 -5.730 -27.343 1.00 87.94 239 ALA A C 1
ATOM 1902 O O . ALA A 1 239 ? 2.056 -6.059 -27.540 1.00 87.94 239 ALA A O 1
ATOM 1903 N N . TRP A 1 240 ? 3.669 -5.347 -26.144 1.00 88.12 240 TRP A N 1
ATOM 1904 C CA . TRP A 1 240 ? 2.851 -5.373 -24.942 1.00 88.12 240 TRP A CA 1
ATOM 1905 C C . TRP A 1 240 ? 1.619 -4.470 -25.052 1.00 88.12 240 TRP A C 1
ATOM 1907 O O . TRP A 1 240 ? 1.680 -3.319 -25.496 1.00 88.12 240 TRP A O 1
ATOM 1917 N N . LYS A 1 241 ? 0.481 -5.014 -24.610 1.00 85.25 241 LYS A N 1
ATOM 1918 C CA . LYS A 1 241 ? -0.785 -4.297 -24.461 1.00 85.25 241 LYS A CA 1
ATOM 1919 C C . LYS A 1 241 ? -1.474 -4.743 -23.170 1.00 85.25 241 LYS A C 1
ATOM 1921 O O . LYS A 1 241 ? -1.765 -5.933 -23.030 1.00 85.25 241 LYS A O 1
ATOM 1926 N N . PRO A 1 242 ? -1.782 -3.822 -22.245 1.00 85.25 242 PRO A N 1
ATOM 1927 C CA . PRO A 1 242 ? -2.494 -4.167 -21.025 1.00 85.25 242 PRO A CA 1
ATOM 1928 C C . PRO A 1 242 ? -3.956 -4.515 -21.315 1.00 85.25 242 PRO A C 1
ATOM 1930 O O . PRO A 1 242 ? -4.604 -3.930 -22.189 1.00 85.25 242 PRO A O 1
ATOM 1933 N N . ILE A 1 243 ? -4.515 -5.439 -20.532 1.00 90.38 243 ILE A N 1
ATOM 1934 C CA . ILE A 1 243 ? -5.928 -5.811 -20.646 1.00 90.38 243 ILE A CA 1
ATOM 1935 C C . ILE A 1 243 ? -6.748 -4.875 -19.760 1.00 90.38 243 ILE A C 1
ATOM 1937 O O . ILE A 1 243 ? -6.879 -5.096 -18.555 1.00 90.38 243 ILE A O 1
ATOM 1941 N N . VAL A 1 244 ? -7.340 -3.847 -20.369 1.00 92.94 244 VAL A N 1
ATOM 1942 C CA . VAL A 1 244 ? -8.214 -2.888 -19.680 1.00 92.94 244 VAL A CA 1
ATOM 1943 C C . VAL A 1 244 ? -9.673 -3.335 -19.775 1.00 92.94 244 VAL A C 1
ATOM 1945 O O . VAL A 1 244 ? -10.196 -3.605 -20.856 1.00 92.94 244 VAL A O 1
ATOM 1948 N N . ARG A 1 245 ? -10.366 -3.406 -18.636 1.00 94.25 245 ARG A N 1
ATOM 1949 C CA . ARG A 1 245 ? -11.782 -3.798 -18.548 1.00 94.25 245 ARG A CA 1
ATOM 1950 C C . ARG A 1 245 ? -12.564 -2.830 -17.665 1.00 94.25 245 ARG A C 1
ATOM 1952 O O . ARG A 1 245 ? -11.997 -2.112 -16.846 1.00 94.25 245 ARG A O 1
ATOM 1959 N N . GLY A 1 246 ? -13.890 -2.839 -17.803 1.00 89.44 246 GLY A N 1
ATOM 1960 C CA . GLY A 1 246 ? -14.773 -2.172 -16.845 1.00 89.44 246 GLY A CA 1
ATOM 1961 C C . GLY A 1 246 ? -14.618 -2.772 -15.445 1.00 89.44 246 GLY A C 1
ATOM 1962 O O . GLY A 1 246 ? -14.515 -3.997 -15.296 1.00 89.44 246 GLY A O 1
ATOM 1963 N N . LEU A 1 247 ? -14.583 -1.908 -14.434 1.00 87.69 247 LEU A N 1
ATOM 1964 C CA . LEU A 1 247 ? -14.514 -2.302 -13.034 1.00 87.69 247 LEU A CA 1
ATOM 1965 C C . LEU A 1 247 ? -15.902 -2.717 -12.538 1.00 87.69 247 LEU A C 1
ATOM 1967 O O . LEU A 1 247 ? -16.881 -1.990 -12.692 1.00 87.69 247 LEU A O 1
ATOM 1971 N N . ARG A 1 248 ? -15.972 -3.885 -11.902 1.00 82.88 248 ARG A N 1
ATOM 1972 C CA . ARG A 1 248 ? -17.077 -4.259 -11.016 1.00 82.88 248 ARG A CA 1
ATOM 1973 C C . ARG A 1 248 ? -16.497 -4.343 -9.618 1.00 82.88 248 ARG A C 1
ATOM 1975 O O . ARG A 1 248 ? -15.851 -5.336 -9.296 1.00 82.88 248 ARG A O 1
ATOM 1982 N N . ILE A 1 249 ? -16.653 -3.267 -8.858 1.00 77.81 249 ILE A N 1
ATOM 1983 C CA . ILE A 1 249 ? -16.121 -3.196 -7.504 1.00 77.81 249 ILE A CA 1
ATOM 1984 C C . ILE A 1 249 ? -17.061 -3.882 -6.515 1.00 77.81 249 ILE A C 1
ATOM 1986 O O . ILE A 1 249 ? -18.288 -3.769 -6.620 1.00 77.81 249 ILE A O 1
ATOM 1990 N N . LYS A 1 250 ? -16.477 -4.616 -5.570 1.00 80.38 250 LYS A N 1
ATOM 1991 C CA . LYS A 1 250 ? -17.209 -5.238 -4.465 1.00 80.38 250 LYS A CA 1
ATOM 1992 C C . LYS A 1 250 ? -17.411 -4.232 -3.338 1.00 80.38 250 LYS A C 1
ATOM 1994 O O . LYS A 1 250 ? -16.636 -3.288 -3.190 1.00 80.38 250 LYS A O 1
ATOM 1999 N N . LYS A 1 251 ? -18.438 -4.418 -2.505 1.00 72.38 251 LYS A N 1
ATOM 2000 C CA . LYS A 1 251 ? -18.658 -3.473 -1.402 1.00 72.38 251 LYS A CA 1
ATOM 2001 C C . LYS A 1 251 ? -17.565 -3.550 -0.359 1.00 72.38 251 LYS A C 1
ATOM 2003 O O . LYS A 1 251 ? -17.185 -2.510 0.160 1.00 72.38 251 LYS A O 1
ATOM 2008 N N . SER A 1 252 ? -17.067 -4.755 -0.101 1.00 73.31 252 SER A N 1
ATOM 2009 C CA . SER A 1 252 ? -15.893 -4.986 0.736 1.00 73.31 252 SER A CA 1
ATOM 2010 C C . SER A 1 252 ? -14.728 -4.101 0.285 1.00 73.31 252 SER A C 1
ATOM 2012 O O . SER A 1 252 ? -14.195 -3.339 1.080 1.00 73.31 252 SER A O 1
ATOM 2014 N N . GLU A 1 253 ? -14.418 -4.085 -1.011 1.00 84.88 253 GLU A N 1
ATOM 2015 C CA . GLU A 1 253 ? -13.348 -3.257 -1.584 1.00 84.88 253 GLU A CA 1
ATOM 2016 C C . GLU A 1 253 ? -13.602 -1.745 -1.437 1.00 84.88 253 GLU A C 1
ATOM 2018 O O . GLU A 1 253 ? -12.695 -0.996 -1.075 1.00 84.88 253 GLU A O 1
ATOM 2023 N N . GLU A 1 254 ? -14.835 -1.276 -1.670 1.00 81.06 254 GLU A N 1
ATOM 2024 C CA . GLU A 1 254 ? -15.192 0.129 -1.410 1.00 81.06 254 GLU A CA 1
ATOM 2025 C C . GLU A 1 254 ? -15.074 0.488 0.077 1.00 81.06 254 GLU A C 1
ATOM 2027 O O . GLU A 1 254 ? -14.683 1.604 0.415 1.00 81.06 254 GLU A O 1
ATOM 2032 N N . GLN A 1 255 ? -15.462 -0.425 0.971 1.00 76.94 255 GLN A N 1
ATOM 2033 C CA . GLN A 1 255 ? -15.406 -0.212 2.415 1.00 76.94 255 GLN A CA 1
ATOM 2034 C C . GLN A 1 255 ? -13.959 -0.112 2.896 1.00 76.94 255 GLN A C 1
ATOM 2036 O O . GLN A 1 255 ? -13.651 0.774 3.689 1.00 76.94 255 GLN A O 1
ATOM 2041 N N . GLU A 1 256 ? -13.066 -0.955 2.381 1.00 83.75 256 GLU A N 1
ATOM 2042 C CA . GLU A 1 256 ? -11.639 -0.904 2.709 1.00 83.75 256 GLU A CA 1
ATOM 2043 C C . GLU A 1 256 ? -11.053 0.478 2.392 1.00 83.75 256 GLU A C 1
ATOM 2045 O O . GLU A 1 256 ? -10.459 1.095 3.269 1.00 83.75 256 GLU A O 1
ATOM 2050 N N . ILE A 1 257 ? -11.323 1.036 1.205 1.00 87.94 257 ILE A N 1
ATOM 2051 C CA . ILE A 1 257 ? -10.840 2.382 0.845 1.00 87.94 257 ILE A CA 1
ATOM 2052 C C . ILE A 1 257 ? -11.524 3.473 1.672 1.00 87.94 257 ILE A C 1
ATOM 2054 O O . ILE A 1 257 ? -10.862 4.383 2.169 1.00 87.94 257 ILE A O 1
ATOM 2058 N N . LYS A 1 258 ? -12.845 3.407 1.869 1.00 81.44 258 LYS A N 1
ATOM 2059 C CA . LYS A 1 258 ? -13.569 4.425 2.653 1.00 81.44 258 LYS A CA 1
ATOM 2060 C C . LYS A 1 258 ? -13.162 4.460 4.125 1.00 81.44 258 LYS A C 1
ATOM 2062 O O . LYS A 1 258 ? -13.281 5.509 4.742 1.00 81.44 258 LYS A O 1
ATOM 2067 N N . THR A 1 259 ? -12.682 3.342 4.662 1.00 79.00 259 THR A N 1
ATOM 2068 C CA . THR A 1 259 ? -12.200 3.233 6.047 1.00 79.00 259 THR A CA 1
ATOM 2069 C C . THR A 1 259 ? -10.710 3.522 6.200 1.00 79.00 259 THR A C 1
ATOM 2071 O O . THR A 1 259 ? -10.193 3.391 7.307 1.00 79.00 259 THR A O 1
ATOM 2074 N N . LEU A 1 260 ? -10.016 3.922 5.129 1.00 84.38 260 LEU A N 1
ATOM 2075 C CA . LEU A 1 260 ? -8.689 4.522 5.246 1.00 84.38 260 LEU A CA 1
ATOM 2076 C C . LEU A 1 260 ? -8.833 5.878 5.938 1.00 84.38 260 LEU A C 1
ATOM 2078 O O . LEU A 1 260 ? -9.411 6.812 5.369 1.00 84.38 260 LEU A O 1
ATOM 2082 N N . ILE A 1 261 ? -8.316 5.965 7.159 1.00 81.62 261 ILE A N 1
ATOM 2083 C CA . ILE A 1 261 ? -8.381 7.156 8.006 1.00 81.62 261 ILE A CA 1
ATOM 2084 C C . ILE A 1 261 ? -6.985 7.757 8.077 1.00 81.62 261 ILE A C 1
ATOM 2086 O O . ILE A 1 261 ? -6.061 7.122 8.575 1.00 81.62 261 ILE A O 1
ATOM 2090 N N . MET A 1 262 ? -6.853 8.983 7.576 1.00 86.00 262 MET A N 1
ATOM 2091 C CA . MET A 1 262 ? -5.611 9.743 7.660 1.00 86.00 262 MET A CA 1
ATOM 2092 C C . MET A 1 262 ? -5.587 10.608 8.919 1.00 86.00 262 MET A C 1
ATOM 2094 O O . MET A 1 262 ? -6.570 11.266 9.285 1.00 86.00 262 MET A O 1
ATOM 2098 N N . GLU A 1 263 ? -4.433 10.630 9.563 1.00 87.31 263 GLU A N 1
ATOM 2099 C CA . GLU A 1 263 ? -4.111 11.527 10.657 1.00 87.31 263 GLU A CA 1
ATOM 2100 C C . GLU A 1 263 ? -3.675 12.904 10.166 1.00 87.31 263 GLU A C 1
ATOM 2102 O O . GLU A 1 263 ? -3.321 13.087 8.999 1.00 87.31 263 GLU A O 1
ATOM 2107 N N . SER A 1 264 ? -3.775 13.900 11.048 1.00 84.94 264 SER A N 1
ATOM 2108 C CA . SER A 1 264 ? -3.365 15.261 10.709 1.00 84.94 264 SER A CA 1
ATOM 2109 C C . SER A 1 264 ? -1.853 15.331 10.518 1.00 84.94 264 SER A C 1
ATOM 2111 O O . SER A 1 264 ? -1.098 14.651 11.214 1.00 84.94 264 SER A O 1
ATOM 2113 N N . SER A 1 265 ? -1.407 16.217 9.626 1.00 82.81 265 SER A N 1
ATOM 2114 C CA . SER A 1 265 ? 0.019 16.486 9.419 1.00 82.81 265 SER A CA 1
ATOM 2115 C C . SER A 1 265 ? 0.737 16.835 10.722 1.00 82.81 265 SER A C 1
ATOM 2117 O O . SER A 1 265 ? 1.851 16.381 10.933 1.00 82.81 265 SER A O 1
ATOM 2119 N N . GLU A 1 266 ? 0.091 17.567 11.634 1.00 86.06 266 GLU A N 1
ATOM 2120 C CA . GLU A 1 266 ? 0.655 17.900 12.946 1.00 86.06 266 GLU A CA 1
ATOM 2121 C C . GLU A 1 266 ? 0.966 16.657 13.795 1.00 86.06 266 GLU A C 1
ATOM 2123 O O . GLU A 1 266 ? 2.069 16.541 14.326 1.00 86.06 266 GLU A O 1
ATOM 2128 N N . LEU A 1 267 ? 0.020 15.718 13.921 1.00 86.50 267 LEU A N 1
ATOM 2129 C CA . LEU A 1 267 ? 0.224 14.494 14.704 1.00 86.50 267 LEU A CA 1
ATOM 2130 C C . LEU A 1 267 ? 1.259 13.582 14.045 1.00 86.50 267 LEU A C 1
ATOM 2132 O O . LEU A 1 267 ? 2.139 13.058 14.726 1.00 86.50 267 LEU A O 1
ATOM 2136 N N . THR A 1 268 ? 1.179 13.426 12.723 1.00 84.88 268 THR A N 1
ATOM 2137 C CA . THR A 1 268 ? 2.134 12.626 11.954 1.00 84.88 268 THR A CA 1
ATOM 2138 C C . THR A 1 268 ? 3.548 13.195 12.061 1.00 84.88 268 THR A C 1
ATOM 2140 O O . THR A 1 268 ? 4.473 12.438 12.334 1.00 84.88 268 THR A O 1
ATOM 2143 N N . ASN A 1 269 ? 3.723 14.513 11.931 1.00 86.75 269 ASN A N 1
ATOM 2144 C CA . ASN A 1 269 ? 5.030 15.157 12.061 1.00 86.75 269 ASN A CA 1
ATOM 2145 C C . ASN A 1 269 ? 5.587 15.017 13.482 1.00 86.75 269 ASN A C 1
ATOM 2147 O O . ASN A 1 269 ? 6.743 14.647 13.628 1.00 86.75 269 ASN A O 1
ATOM 2151 N N . LYS A 1 270 ? 4.763 15.201 14.525 1.00 89.94 270 LYS A N 1
ATOM 2152 C CA . LYS A 1 270 ? 5.184 14.966 15.919 1.00 89.94 270 LYS A CA 1
ATOM 2153 C C . LYS A 1 270 ? 5.658 13.528 16.147 1.00 89.94 270 LYS A C 1
ATOM 2155 O O . LYS A 1 270 ? 6.642 13.316 16.846 1.00 89.94 270 LYS A O 1
ATOM 2160 N N . MET A 1 271 ? 4.968 12.544 15.566 1.00 88.44 271 MET A N 1
ATOM 2161 C CA . MET A 1 271 ? 5.371 11.136 15.656 1.00 88.44 271 MET A CA 1
ATOM 2162 C C . MET A 1 271 ? 6.706 10.885 14.941 1.00 88.44 271 MET A C 1
ATOM 2164 O O . MET A 1 271 ? 7.574 10.204 15.479 1.00 88.44 271 MET A O 1
ATOM 2168 N N . ILE A 1 272 ? 6.877 11.461 13.747 1.00 87.38 272 ILE A N 1
ATOM 2169 C CA . ILE A 1 272 ? 8.122 11.394 12.972 1.00 87.38 272 ILE A CA 1
ATOM 2170 C C . ILE A 1 272 ? 9.279 12.006 13.768 1.00 87.38 272 ILE A C 1
ATOM 2172 O O . ILE A 1 272 ? 10.286 11.335 13.959 1.00 87.38 272 ILE A O 1
ATOM 2176 N N . GLU A 1 273 ? 9.113 13.224 14.289 1.00 88.81 273 GLU A N 1
ATOM 2177 C CA . GLU A 1 273 ? 10.124 13.930 15.088 1.00 88.81 273 GLU A CA 1
ATOM 2178 C C . GLU A 1 273 ? 10.556 13.113 16.313 1.00 88.81 273 GLU A C 1
ATOM 2180 O O . GLU A 1 273 ? 11.750 12.962 16.567 1.00 88.81 273 GLU A O 1
ATOM 2185 N N . ILE A 1 274 ? 9.598 12.528 17.042 1.00 89.56 274 ILE A N 1
ATOM 2186 C CA . ILE A 1 274 ? 9.896 11.667 18.194 1.00 89.56 274 ILE A CA 1
ATOM 2187 C C . ILE A 1 274 ? 10.704 10.436 17.767 1.00 89.56 274 ILE A C 1
ATOM 2189 O O . ILE A 1 274 ? 11.689 10.101 18.421 1.00 89.56 274 ILE A O 1
ATOM 2193 N N . ASN A 1 275 ? 10.315 9.765 16.681 1.00 88.94 275 ASN A N 1
ATOM 2194 C CA . ASN A 1 275 ? 11.021 8.573 16.213 1.00 88.94 275 ASN A CA 1
ATOM 2195 C C . ASN A 1 275 ? 12.426 8.907 15.675 1.00 88.94 275 ASN A C 1
ATOM 2197 O O . ASN A 1 275 ? 13.360 8.129 15.876 1.00 88.94 275 ASN A O 1
ATOM 2201 N N . GLU A 1 276 ? 12.608 10.057 15.021 1.00 87.06 276 GLU A N 1
ATOM 2202 C CA . GLU A 1 276 ? 13.925 10.530 14.571 1.00 87.06 276 GLU A CA 1
ATOM 2203 C C . GLU A 1 276 ? 14.836 10.801 15.768 1.00 87.06 276 GLU A C 1
ATOM 2205 O O . GLU A 1 276 ? 15.989 10.371 15.780 1.00 87.06 276 GLU A O 1
ATOM 2210 N N . GLU A 1 277 ? 14.305 11.438 16.812 1.00 88.62 277 GLU A N 1
ATOM 2211 C CA . GLU A 1 277 ? 15.058 11.715 18.031 1.00 88.62 277 GLU A CA 1
ATOM 2212 C C . GLU A 1 277 ? 15.435 10.418 18.765 1.00 88.62 277 GLU A C 1
ATOM 2214 O O . GLU A 1 277 ? 16.610 10.226 19.087 1.00 88.62 277 GLU A O 1
ATOM 2219 N N . LEU A 1 278 ? 14.486 9.485 18.933 1.00 86.94 278 LEU A N 1
ATOM 2220 C CA . LEU A 1 278 ? 14.710 8.177 19.571 1.00 86.94 278 LEU A CA 1
ATOM 2221 C C . LEU A 1 278 ? 15.804 7.344 18.888 1.00 86.94 278 LEU A C 1
ATOM 2223 O O . LEU A 1 278 ? 16.477 6.545 19.533 1.00 86.94 278 LEU A O 1
ATOM 2227 N N . THR A 1 279 ? 15.996 7.534 17.586 1.00 82.62 279 THR A N 1
ATOM 2228 C CA . THR A 1 279 ? 16.926 6.742 16.765 1.00 82.62 279 THR A CA 1
ATOM 2229 C C . THR A 1 279 ? 18.223 7.478 16.437 1.00 82.62 279 THR A C 1
ATOM 2231 O O . THR A 1 279 ? 19.100 6.915 15.785 1.00 82.62 279 THR A O 1
ATOM 2234 N N . SER A 1 280 ? 18.377 8.717 16.911 1.00 81.00 280 SER A N 1
ATOM 2235 C CA . SER A 1 280 ? 19.572 9.545 16.692 1.00 81.00 280 SER A CA 1
ATOM 2236 C C . SER A 1 280 ? 20.818 9.047 17.440 1.00 81.00 280 SER A C 1
ATOM 2238 O O . SER A 1 280 ? 21.930 9.489 17.148 1.00 81.00 280 SER A O 1
ATOM 2240 N N . GLY A 1 281 ? 20.650 8.140 18.411 1.00 74.19 281 GLY A N 1
ATOM 2241 C CA . GLY A 1 281 ? 21.739 7.551 19.198 1.00 74.19 281 GLY A CA 1
ATOM 2242 C C . GLY A 1 281 ? 22.429 8.514 20.176 1.00 74.19 281 GLY A C 1
ATOM 2243 O O . GLY A 1 281 ? 23.424 8.137 20.788 1.00 74.19 281 GLY A O 1
ATOM 2244 N N . GLN A 1 282 ? 21.927 9.747 20.332 1.00 74.56 282 GLN A N 1
ATOM 2245 C CA . GLN A 1 282 ? 22.526 10.809 21.155 1.00 74.56 282 GLN A CA 1
ATOM 2246 C C . GLN A 1 282 ? 21.546 11.366 22.200 1.00 74.56 282 GLN A C 1
ATOM 2248 O O . GLN A 1 282 ? 21.389 12.579 22.331 1.00 74.56 282 GLN A O 1
ATOM 2253 N N . ILE A 1 283 ? 20.867 10.489 22.939 1.00 84.94 283 ILE A N 1
ATOM 2254 C CA . ILE A 1 283 ? 19.897 10.883 23.968 1.00 84.94 283 ILE A CA 1
ATOM 2255 C C . ILE A 1 283 ? 20.119 10.106 25.264 1.00 84.94 283 ILE A C 1
ATOM 2257 O O . ILE A 1 283 ? 20.476 8.929 25.240 1.00 84.94 283 ILE A O 1
ATOM 2261 N N . ASP A 1 284 ? 19.942 10.787 26.396 1.00 89.81 284 ASP A N 1
ATOM 2262 C CA . ASP A 1 284 ? 20.008 10.167 27.719 1.00 89.81 284 ASP A CA 1
ATOM 2263 C C . ASP A 1 284 ? 18.735 9.362 28.041 1.00 89.81 284 ASP A C 1
ATOM 2265 O O . ASP A 1 284 ? 17.693 9.500 27.397 1.00 89.81 284 ASP A O 1
ATOM 2269 N N . GLU A 1 285 ? 18.823 8.499 29.055 1.00 89.69 285 GLU A N 1
ATOM 2270 C CA . GLU A 1 285 ? 17.734 7.600 29.462 1.00 89.69 285 GLU A CA 1
ATOM 2271 C C . GLU A 1 285 ? 16.460 8.358 29.875 1.00 89.69 285 GLU A C 1
ATOM 2273 O O . GLU A 1 285 ? 15.352 7.943 29.537 1.00 89.69 285 GLU A O 1
ATOM 2278 N N . GLN A 1 286 ? 16.603 9.519 30.526 1.00 90.75 286 GLN A N 1
ATOM 2279 C CA . GLN A 1 286 ? 15.461 10.348 30.933 1.00 90.75 286 GLN A CA 1
ATOM 2280 C C . GLN A 1 286 ? 14.722 10.911 29.717 1.00 90.75 286 GLN A C 1
ATOM 2282 O O . GLN A 1 286 ? 13.489 10.993 29.695 1.00 90.75 286 GLN A O 1
ATOM 2287 N N . ARG A 1 287 ? 15.472 11.303 28.686 1.00 92.31 287 ARG A N 1
ATOM 2288 C CA . ARG A 1 287 ? 14.919 11.795 27.434 1.00 92.31 287 ARG A CA 1
ATOM 2289 C C . ARG A 1 287 ? 14.239 10.678 26.652 1.00 92.31 287 ARG A C 1
ATOM 2291 O O . ARG A 1 287 ? 13.155 10.928 26.125 1.00 92.31 287 ARG A O 1
ATOM 2298 N N . ILE A 1 288 ? 14.815 9.474 26.624 1.00 89.50 288 ILE A N 1
ATOM 2299 C CA . ILE A 1 288 ? 14.186 8.283 26.027 1.00 89.50 288 ILE A CA 1
ATOM 2300 C C . ILE A 1 288 ? 12.825 8.030 26.681 1.00 89.50 288 ILE A C 1
ATOM 2302 O O . ILE A 1 288 ? 11.812 8.023 25.983 1.00 89.50 288 ILE A O 1
ATOM 2306 N N . GLU A 1 289 ? 12.773 7.929 28.011 1.00 91.62 289 GLU A N 1
ATOM 2307 C CA . GLU A 1 289 ? 11.528 7.658 28.743 1.00 91.62 289 GLU A CA 1
ATOM 2308 C C . GLU A 1 289 ? 10.465 8.742 28.480 1.00 91.62 289 GLU A C 1
ATOM 2310 O O . GLU A 1 289 ? 9.284 8.458 28.247 1.00 91.62 289 GLU A O 1
ATOM 2315 N N . PHE A 1 290 ? 10.880 10.010 28.449 1.00 92.81 290 PHE A N 1
ATOM 2316 C CA . PHE A 1 290 ? 9.996 11.127 28.124 1.00 92.81 290 PHE A CA 1
ATOM 2317 C C . PHE A 1 290 ? 9.424 11.047 26.699 1.00 92.81 290 PHE A C 1
ATOM 2319 O O . PHE A 1 290 ? 8.234 11.316 26.492 1.00 92.81 290 PHE A O 1
ATOM 2326 N N . LEU A 1 291 ? 10.256 10.700 25.715 1.00 91.94 291 LEU A N 1
ATOM 2327 C CA . LEU A 1 291 ? 9.854 10.556 24.316 1.00 91.94 291 LEU A CA 1
ATOM 2328 C C . LEU A 1 291 ? 8.935 9.347 24.117 1.00 91.94 291 LEU A C 1
ATOM 2330 O O . LEU A 1 291 ? 7.911 9.480 23.448 1.00 91.94 291 LEU A O 1
ATOM 2334 N N . GLU A 1 292 ? 9.228 8.211 24.750 1.00 92.06 292 GLU A N 1
ATOM 2335 C CA . GLU A 1 292 ? 8.369 7.022 24.727 1.00 92.06 292 GLU A CA 1
ATOM 2336 C C . GLU A 1 292 ? 6.998 7.297 25.350 1.00 92.06 292 GLU A C 1
ATOM 2338 O O . GLU A 1 292 ? 5.966 6.917 24.789 1.00 92.06 292 GLU A O 1
ATOM 2343 N N . LYS A 1 293 ? 6.952 8.039 26.464 1.00 93.50 293 LYS A N 1
ATOM 2344 C CA . LYS A 1 293 ? 5.686 8.461 27.075 1.00 93.50 293 LYS A CA 1
ATOM 2345 C C . LYS A 1 293 ? 4.866 9.335 26.125 1.00 93.50 293 LYS A C 1
ATOM 2347 O O . LYS A 1 293 ? 3.680 9.073 25.917 1.00 93.50 293 LYS A O 1
ATOM 2352 N N . LYS A 1 294 ? 5.492 10.345 25.509 1.00 93.44 294 LYS A N 1
ATOM 2353 C CA . LYS A 1 294 ? 4.838 11.200 24.504 1.00 93.44 294 LYS A CA 1
ATOM 2354 C C . LYS A 1 294 ? 4.347 10.399 23.302 1.00 93.44 294 LYS A C 1
ATOM 2356 O O . LYS A 1 294 ? 3.225 10.611 22.844 1.00 93.44 294 LYS A O 1
ATOM 2361 N N . ARG A 1 295 ? 5.162 9.468 22.809 1.00 90.88 295 ARG A N 1
ATOM 2362 C CA . ARG A 1 295 ? 4.796 8.557 21.723 1.00 90.88 295 ARG A CA 1
ATOM 2363 C C . ARG A 1 295 ? 3.549 7.753 22.091 1.00 90.88 295 ARG A C 1
ATOM 2365 O O . ARG A 1 295 ? 2.582 7.759 21.334 1.00 90.88 295 ARG A O 1
ATOM 2372 N N . GLY A 1 296 ? 3.520 7.149 23.280 1.00 91.00 296 GLY A N 1
ATOM 2373 C CA . GLY A 1 296 ? 2.364 6.394 23.771 1.00 91.00 296 GLY A CA 1
ATOM 2374 C C . GLY A 1 296 ? 1.086 7.236 23.890 1.00 91.00 296 GLY A C 1
ATOM 2375 O O . GLY A 1 296 ? -0.010 6.762 23.583 1.00 91.00 296 GLY A O 1
ATOM 2376 N N . GLU A 1 297 ? 1.196 8.508 24.283 1.00 93.00 297 GLU A N 1
ATOM 2377 C CA . GLU A 1 297 ? 0.066 9.447 24.288 1.00 93.00 297 GLU A CA 1
ATOM 2378 C C . GLU A 1 297 ? -0.476 9.700 22.871 1.00 93.00 297 GLU A C 1
ATOM 2380 O O . GLU A 1 297 ? -1.693 9.638 22.666 1.00 93.00 297 GLU A O 1
ATOM 2385 N N . LEU A 1 298 ? 0.403 9.922 21.887 1.00 90.44 298 LEU A N 1
ATOM 2386 C CA . LEU A 1 298 ? 0.014 10.108 20.484 1.00 90.44 298 LEU A CA 1
ATOM 2387 C C . LEU A 1 298 ? -0.614 8.840 19.890 1.00 90.44 298 LEU A C 1
ATOM 2389 O O . LEU A 1 298 ? -1.671 8.914 19.265 1.00 90.44 298 LEU A O 1
ATOM 2393 N N . GLU A 1 299 ? -0.032 7.665 20.133 1.00 89.25 299 GLU A N 1
ATOM 2394 C CA . GLU A 1 299 ? -0.588 6.381 19.682 1.00 89.25 299 GLU A CA 1
ATOM 2395 C C . GLU A 1 299 ? -2.007 6.147 20.227 1.00 89.25 299 GLU A C 1
ATOM 2397 O O . GLU A 1 299 ? -2.887 5.647 19.518 1.00 89.25 299 GLU A O 1
ATOM 2402 N N . ASN A 1 300 ? -2.263 6.546 21.477 1.00 88.44 300 ASN A N 1
ATOM 2403 C CA . ASN A 1 300 ? -3.593 6.477 22.078 1.00 88.44 300 ASN A CA 1
ATOM 2404 C C . ASN A 1 300 ? -4.586 7.454 21.434 1.00 88.44 300 ASN A C 1
ATOM 2406 O O . ASN A 1 300 ? -5.761 7.108 21.285 1.00 88.44 300 ASN A O 1
ATOM 2410 N N . GLN A 1 301 ? -4.145 8.652 21.039 1.00 89.06 301 GLN A N 1
ATOM 2411 C CA . GLN A 1 301 ? -4.988 9.604 20.306 1.00 89.06 301 GLN A CA 1
ATOM 2412 C C . GLN A 1 301 ? -5.386 9.052 18.933 1.00 89.06 301 GLN A C 1
ATOM 2414 O O . GLN A 1 301 ? -6.576 9.043 18.606 1.00 89.06 301 GLN A O 1
ATOM 2419 N N . ILE A 1 302 ? -4.417 8.518 18.182 1.00 85.19 302 ILE A N 1
ATOM 2420 C CA . ILE A 1 302 ? -4.645 7.895 16.868 1.00 85.19 302 ILE A CA 1
ATOM 2421 C C . ILE A 1 302 ? -5.658 6.752 16.999 1.00 85.19 302 ILE A C 1
ATOM 2423 O O . ILE A 1 302 ? -6.657 6.697 16.280 1.00 85.19 302 ILE A O 1
ATOM 2427 N N . ARG A 1 303 ? -5.467 5.872 17.989 1.00 83.00 303 ARG A N 1
ATOM 2428 C CA . ARG A 1 303 ? -6.365 4.734 18.223 1.00 83.00 303 ARG A CA 1
ATOM 2429 C C . ARG A 1 303 ? -7.805 5.159 18.511 1.00 83.00 303 ARG A C 1
ATOM 2431 O O . ARG A 1 303 ? -8.728 4.614 17.911 1.00 83.00 303 ARG A O 1
ATOM 2438 N N . LYS A 1 304 ? -8.007 6.138 19.401 1.00 85.44 304 LYS A N 1
ATOM 2439 C CA . LYS A 1 304 ? -9.349 6.646 19.739 1.00 85.44 304 LYS A CA 1
ATOM 2440 C C . LYS A 1 304 ? -10.062 7.203 18.509 1.00 85.44 304 LYS A C 1
ATOM 2442 O O . LYS A 1 304 ? -11.212 6.850 18.255 1.00 85.44 304 LYS A O 1
ATOM 2447 N N . LYS A 1 305 ? -9.363 8.010 17.709 1.00 81.94 305 LYS A N 1
ATOM 2448 C CA . LYS A 1 305 ? -9.921 8.586 16.482 1.00 81.94 305 LYS A CA 1
ATOM 2449 C C . LYS A 1 305 ? -10.305 7.509 15.468 1.00 81.94 305 LYS A C 1
ATOM 2451 O O . LYS A 1 305 ? -11.373 7.584 14.864 1.00 81.94 305 LYS A O 1
ATOM 2456 N N . GLN A 1 306 ? -9.492 6.466 15.325 1.00 73.50 306 GLN A N 1
ATOM 2457 C CA . GLN A 1 306 ? -9.818 5.347 14.443 1.00 73.50 306 GLN A CA 1
ATOM 2458 C C . GLN A 1 306 ? -11.051 4.568 14.890 1.00 73.50 306 GLN A C 1
ATOM 2460 O O . GLN A 1 306 ? -11.873 4.184 14.057 1.00 73.50 306 GLN A O 1
ATOM 2465 N N . GLU A 1 307 ? -11.217 4.352 16.193 1.00 76.31 307 GLU A N 1
ATOM 2466 C CA . GLU A 1 307 ? -12.421 3.724 16.736 1.00 76.31 307 GLU A CA 1
ATOM 2467 C C . GLU A 1 307 ? -13.674 4.579 16.501 1.00 76.31 307 GLU A C 1
ATOM 2469 O O . GLU A 1 307 ? -14.729 4.043 16.151 1.00 76.31 307 GLU A O 1
ATOM 2474 N N . GLU A 1 308 ? -13.572 5.901 16.651 1.00 81.50 308 GLU A N 1
ATOM 2475 C CA . GLU A 1 308 ? -14.666 6.841 16.390 1.00 81.50 308 GLU A CA 1
ATOM 2476 C C . GLU A 1 308 ? -15.064 6.878 14.911 1.00 81.50 308 GLU A C 1
ATOM 2478 O O . GLU A 1 308 ? -16.246 6.751 14.585 1.00 81.50 308 GLU A O 1
ATOM 2483 N N . GLU A 1 309 ? -14.098 6.991 14.002 1.00 73.44 309 GLU A N 1
ATOM 2484 C CA . GLU A 1 309 ? -14.356 6.988 12.560 1.00 73.44 309 GLU A CA 1
ATOM 2485 C C . GLU A 1 309 ? -14.896 5.636 12.083 1.00 73.44 309 GLU A C 1
ATOM 2487 O O . GLU A 1 309 ? -15.831 5.589 11.281 1.00 73.44 309 GLU A O 1
ATOM 2492 N N . LYS A 1 310 ? -14.412 4.519 12.644 1.00 67.94 310 LYS A N 1
ATOM 2493 C CA . LYS A 1 310 ? -14.992 3.192 12.394 1.00 67.94 310 LYS A CA 1
ATOM 2494 C C . LYS A 1 310 ? -16.460 3.126 12.825 1.00 67.94 310 LYS A C 1
ATOM 2496 O O . LYS A 1 310 ? -17.284 2.589 12.084 1.00 67.94 310 LYS A O 1
ATOM 2501 N N . LYS A 1 311 ? -16.814 3.689 13.987 1.00 71.56 311 LYS A N 1
ATOM 2502 C CA . LYS A 1 311 ? -18.213 3.773 14.450 1.00 71.56 311 LYS A CA 1
ATOM 2503 C C . LYS A 1 311 ? -19.068 4.614 13.497 1.00 71.56 311 LYS A C 1
ATOM 2505 O O . LYS A 1 311 ? -20.123 4.144 13.073 1.00 71.56 311 LYS A O 1
ATOM 2510 N N . LYS A 1 312 ? -18.599 5.803 13.097 1.00 70.19 312 LYS A N 1
ATOM 2511 C CA . LYS A 1 312 ? -19.296 6.671 12.123 1.00 70.19 312 LYS A CA 1
ATOM 2512 C C . LYS A 1 312 ? -19.487 5.975 10.778 1.00 70.19 312 LYS A C 1
ATOM 2514 O O . LYS A 1 312 ? -20.566 6.034 10.186 1.00 70.19 312 LYS A O 1
ATOM 2519 N N . PHE A 1 313 ? -18.456 5.281 10.302 1.00 62.38 313 PHE A N 1
ATOM 2520 C CA . PHE A 1 313 ? -18.519 4.535 9.055 1.00 62.38 313 PHE A CA 1
ATOM 2521 C C . PHE A 1 313 ? -19.573 3.430 9.111 1.00 62.38 313 PHE A C 1
ATOM 2523 O O . PHE A 1 313 ? -20.425 3.363 8.223 1.00 62.38 313 PHE A O 1
ATOM 2530 N N . ASN A 1 314 ? -19.566 2.617 10.170 1.00 61.09 314 ASN A N 1
ATOM 2531 C CA . ASN A 1 314 ? -20.555 1.559 10.368 1.00 61.09 314 ASN A CA 1
ATOM 2532 C C . ASN A 1 314 ? -21.981 2.121 10.366 1.00 61.09 314 ASN A C 1
ATOM 2534 O O . ASN A 1 314 ? -22.821 1.625 9.617 1.00 61.09 314 ASN A O 1
ATOM 2538 N N . GLN A 1 315 ? -22.217 3.225 11.081 1.00 66.19 315 GLN A N 1
ATOM 2539 C CA . GLN A 1 315 ? -23.506 3.923 11.082 1.00 66.19 315 GLN A CA 1
ATOM 2540 C C . GLN A 1 315 ? -23.913 4.395 9.676 1.00 66.19 315 GLN A C 1
ATOM 2542 O O . GLN A 1 315 ? -25.074 4.256 9.291 1.00 66.19 315 GLN A O 1
ATOM 2547 N N . SER A 1 316 ? -22.967 4.893 8.870 1.00 61.84 316 SER A N 1
ATOM 2548 C CA . SER A 1 316 ? -23.240 5.376 7.506 1.00 61.84 316 SER A CA 1
ATOM 2549 C C . SER A 1 316 ? -23.656 4.269 6.525 1.00 61.84 316 SER A C 1
ATOM 2551 O O . SER A 1 316 ? -24.446 4.519 5.611 1.00 61.84 316 SER A O 1
ATOM 2553 N N . ILE A 1 317 ? -23.178 3.031 6.711 1.00 56.81 317 ILE A N 1
ATOM 2554 C CA . ILE A 1 317 ? -23.532 1.897 5.838 1.00 56.81 317 ILE A CA 1
ATOM 2555 C C . ILE A 1 317 ? -25.026 1.550 5.965 1.00 56.81 317 ILE A C 1
ATOM 2557 O O . ILE A 1 317 ? -25.630 1.055 5.012 1.00 56.81 317 ILE A O 1
ATOM 2561 N N . VAL A 1 318 ? -25.640 1.846 7.111 1.00 56.91 318 VAL A N 1
ATOM 2562 C CA . VAL A 1 318 ? -27.031 1.485 7.419 1.00 56.91 318 VAL A CA 1
ATOM 2563 C C . VAL A 1 318 ? -28.052 2.369 6.681 1.00 56.91 318 VAL A C 1
ATOM 2565 O O . VAL A 1 318 ? -29.221 2.002 6.587 1.00 56.91 318 VAL A O 1
ATOM 2568 N N . VAL A 1 319 ? -27.638 3.514 6.125 1.00 55.12 319 VAL A N 1
ATOM 2569 C CA . VAL A 1 319 ? -28.568 4.592 5.736 1.00 55.12 319 VAL A CA 1
ATOM 2570 C C . VAL A 1 319 ? -29.202 4.410 4.346 1.00 55.12 319 VAL A C 1
ATOM 2572 O O . VAL A 1 319 ? -30.306 4.903 4.130 1.00 55.12 319 VAL A O 1
ATOM 2575 N N . VAL A 1 320 ? -28.592 3.667 3.406 1.00 56.62 320 VAL A N 1
ATOM 2576 C CA . VAL A 1 320 ? -29.215 3.397 2.086 1.00 56.62 320 VAL A CA 1
ATOM 2577 C C . VAL A 1 320 ? -28.936 1.963 1.595 1.00 56.62 320 VAL A C 1
ATOM 2579 O O . VAL A 1 320 ? -27.907 1.719 0.955 1.00 56.62 320 VAL A O 1
ATOM 2582 N N . PRO A 1 321 ? -29.836 0.990 1.850 1.00 61.69 321 PRO A N 1
ATOM 2583 C CA . PRO A 1 321 ? -29.715 -0.355 1.293 1.00 61.69 321 PRO A CA 1
ATOM 2584 C C . PRO A 1 321 ? -29.758 -0.346 -0.233 1.00 61.69 321 PRO A C 1
ATOM 2586 O O . PRO A 1 321 ? -30.726 0.096 -0.856 1.00 61.69 321 PRO A O 1
ATOM 2589 N N . LYS A 1 322 ? -28.732 -0.931 -0.847 1.00 68.38 322 LYS A N 1
ATOM 2590 C CA . LYS A 1 322 ? -28.786 -1.339 -2.249 1.00 68.38 322 LYS A CA 1
ATOM 2591 C C . LYS A 1 322 ? -29.801 -2.476 -2.390 1.00 68.38 322 LYS A C 1
ATOM 2593 O O . LYS A 1 322 ? -29.590 -3.539 -1.829 1.00 68.38 322 LYS A O 1
ATOM 2598 N N . LYS A 1 323 ? -30.874 -2.280 -3.160 1.00 73.12 323 LYS A N 1
ATOM 2599 C CA . LYS A 1 323 ? -31.810 -3.372 -3.470 1.00 73.12 323 LYS A CA 1
ATOM 2600 C C . LYS A 1 323 ? -31.102 -4.445 -4.298 1.00 73.12 323 LYS A C 1
ATOM 2602 O O . LYS A 1 323 ? -30.510 -4.124 -5.331 1.00 73.12 323 LYS A O 1
ATOM 2607 N N . PHE A 1 324 ? -31.195 -5.696 -3.864 1.00 73.75 324 PHE A N 1
ATOM 2608 C CA . PHE A 1 324 ? -30.713 -6.853 -4.612 1.00 73.75 324 PHE A CA 1
ATOM 2609 C C . PHE A 1 324 ? -31.882 -7.604 -5.217 1.00 73.75 324 PHE A C 1
ATOM 2611 O O . PHE A 1 324 ? -32.950 -7.691 -4.620 1.00 73.75 324 PHE A O 1
ATOM 2618 N N . ARG A 1 325 ? -31.684 -8.158 -6.410 1.00 77.06 325 ARG A N 1
ATOM 2619 C CA . ARG A 1 325 ? -32.734 -8.938 -7.078 1.00 77.06 325 ARG A CA 1
ATOM 2620 C C . ARG A 1 325 ? -32.808 -10.372 -6.570 1.00 77.06 325 ARG A C 1
ATOM 2622 O O . ARG A 1 325 ? -33.832 -11.018 -6.740 1.00 77.06 325 ARG A O 1
ATOM 2629 N N . ASN A 1 326 ? -31.705 -10.892 -6.036 1.00 78.00 326 ASN A N 1
ATOM 2630 C CA . ASN A 1 326 ? -31.593 -12.266 -5.561 1.00 78.00 326 ASN A CA 1
ATOM 2631 C C . ASN A 1 326 ? -30.392 -12.436 -4.616 1.00 78.00 326 ASN A C 1
ATOM 2633 O O . ASN A 1 326 ? -29.478 -11.609 -4.571 1.00 78.00 326 ASN A O 1
ATOM 2637 N N . LYS A 1 327 ? -30.354 -13.576 -3.921 1.00 72.88 327 LYS A N 1
ATOM 2638 C CA . LYS A 1 327 ? -29.275 -13.958 -2.994 1.00 72.88 327 LYS A CA 1
ATOM 2639 C C . LYS A 1 327 ? -27.882 -14.033 -3.636 1.00 72.88 327 LYS A C 1
ATOM 2641 O O . LYS A 1 327 ? -26.899 -13.750 -2.956 1.00 72.88 327 LYS A O 1
ATOM 2646 N N . ARG A 1 328 ? -27.766 -14.363 -4.932 1.00 75.62 328 ARG A N 1
ATOM 2647 C CA . ARG A 1 328 ? -26.460 -14.410 -5.626 1.00 75.62 328 ARG A CA 1
ATOM 2648 C C . ARG A 1 328 ? -25.822 -13.026 -5.718 1.00 75.62 328 ARG A C 1
ATOM 2650 O O . ARG A 1 328 ? -24.609 -12.909 -5.574 1.00 75.62 328 ARG A O 1
ATOM 2657 N N . GLU A 1 329 ? -26.620 -11.976 -5.902 1.00 74.06 329 GLU A N 1
ATOM 2658 C CA . GLU A 1 329 ? -26.114 -10.599 -5.896 1.00 74.06 329 GLU A CA 1
ATOM 2659 C C . GLU A 1 329 ? -25.612 -10.172 -4.509 1.00 74.06 329 GLU A C 1
ATOM 2661 O O . GLU A 1 329 ? -24.597 -9.482 -4.431 1.00 74.06 329 GLU A O 1
ATOM 2666 N N . ILE A 1 330 ? -26.257 -10.627 -3.428 1.00 73.25 330 ILE A N 1
ATOM 2667 C CA . ILE A 1 330 ? -25.816 -10.378 -2.043 1.00 73.25 330 ILE A CA 1
ATOM 2668 C C . ILE A 1 330 ? -24.463 -11.049 -1.796 1.00 73.25 330 ILE A C 1
ATOM 2670 O O . ILE A 1 330 ? -23.522 -10.394 -1.350 1.00 73.25 330 ILE A O 1
ATOM 2674 N N . ILE A 1 331 ? -24.353 -12.334 -2.155 1.00 72.00 331 ILE A N 1
ATOM 2675 C CA . ILE A 1 331 ? -23.116 -13.122 -2.057 1.00 72.00 331 ILE A CA 1
ATOM 2676 C C . ILE A 1 331 ? -21.988 -12.451 -2.837 1.00 72.00 331 ILE A C 1
ATOM 2678 O O . ILE A 1 331 ? -20.895 -12.293 -2.312 1.00 72.00 331 ILE A O 1
ATOM 2682 N N . TYR A 1 332 ? -22.244 -12.016 -4.071 1.00 71.12 332 TYR A N 1
ATOM 2683 C CA . TYR A 1 332 ? -21.231 -11.341 -4.878 1.00 71.12 332 TYR A CA 1
ATOM 2684 C C . TYR A 1 332 ? -20.810 -9.989 -4.285 1.00 71.12 332 TYR A C 1
ATOM 2686 O O . TYR A 1 332 ? -19.638 -9.621 -4.341 1.00 71.12 332 TYR A O 1
ATOM 2694 N N . TYR A 1 333 ? -21.764 -9.236 -3.736 1.00 68.12 333 TYR A N 1
ATOM 2695 C CA . TYR A 1 333 ? -21.522 -7.890 -3.230 1.00 68.12 333 TYR A CA 1
ATOM 2696 C C . TYR A 1 333 ? -20.779 -7.874 -1.888 1.00 68.12 333 TYR A C 1
ATOM 2698 O O . TYR A 1 333 ? -19.926 -7.005 -1.695 1.00 68.12 333 TYR A O 1
ATOM 2706 N N . TYR A 1 334 ? -21.087 -8.819 -0.993 1.00 70.75 334 TYR A N 1
ATOM 2707 C CA . TYR A 1 334 ? -20.481 -8.935 0.339 1.00 70.75 334 TYR A CA 1
ATOM 2708 C C . TYR A 1 334 ? -19.381 -9.996 0.445 1.00 70.75 334 TYR A C 1
ATOM 2710 O O . TYR A 1 334 ? -18.668 -10.005 1.441 1.00 70.75 334 TYR A O 1
ATOM 2718 N N . GLU A 1 335 ? -19.261 -10.901 -0.533 1.00 69.75 335 GLU A N 1
ATOM 2719 C CA . GLU A 1 335 ? -18.378 -12.087 -0.514 1.00 69.75 335 GLU A CA 1
ATOM 2720 C C . GLU A 1 335 ? -18.621 -13.052 0.651 1.00 69.75 335 GLU A C 1
ATOM 2722 O O . GLU A 1 335 ? -17.871 -14.003 0.842 1.00 69.75 335 GLU A O 1
ATOM 2727 N N . ARG A 1 336 ? -19.684 -12.825 1.423 1.00 70.81 336 ARG A N 1
ATOM 2728 C CA . ARG A 1 336 ? -20.120 -13.658 2.539 1.00 70.81 336 ARG A CA 1
ATOM 2729 C C . ARG A 1 336 ? -21.626 -13.535 2.724 1.00 70.81 336 ARG A C 1
ATOM 2731 O O . ARG A 1 336 ? -22.210 -12.492 2.432 1.00 70.81 336 ARG A O 1
ATOM 2738 N N . VAL A 1 337 ? -22.234 -14.618 3.187 1.00 77.00 337 VAL A N 1
ATOM 2739 C CA . VAL A 1 337 ? -23.576 -14.639 3.769 1.00 77.00 337 VAL A CA 1
ATOM 2740 C C . VAL A 1 337 ? -23.563 -15.655 4.895 1.00 77.00 337 VAL A C 1
ATOM 2742 O O . VAL A 1 337 ? -22.942 -16.715 4.784 1.00 77.00 337 VAL A O 1
ATOM 2745 N N . GLU A 1 338 ? -24.266 -15.327 5.958 1.00 83.50 338 GLU A N 1
ATOM 2746 C CA . GLU A 1 338 ? -24.433 -16.149 7.134 1.00 83.50 338 GLU A CA 1
ATOM 2747 C C . GLU A 1 338 ? -25.820 -16.791 7.106 1.00 83.50 338 GLU A C 1
ATOM 2749 O O . GLU A 1 338 ? -26.789 -16.219 6.598 1.00 83.50 338 GLU A O 1
ATOM 2754 N N . LYS A 1 339 ? -25.918 -18.003 7.655 1.00 84.81 339 LYS A N 1
ATOM 2755 C CA . LYS A 1 339 ? -27.213 -18.603 7.984 1.00 84.81 339 LYS A CA 1
ATOM 2756 C C . LYS A 1 339 ? -27.515 -18.266 9.440 1.00 84.81 339 LYS A C 1
ATOM 2758 O O . LYS A 1 339 ? -26.846 -18.776 10.334 1.00 84.81 339 LYS A O 1
ATOM 2763 N N . ILE A 1 340 ? -28.503 -17.409 9.657 1.00 84.38 340 ILE A N 1
ATOM 2764 C CA . ILE A 1 340 ? -28.952 -16.947 10.969 1.00 84.38 340 ILE A CA 1
ATOM 2765 C C . ILE A 1 340 ? -30.210 -17.727 11.349 1.00 84.38 340 ILE A C 1
ATOM 2767 O O . ILE A 1 340 ? -31.216 -17.685 10.638 1.00 84.38 340 ILE A O 1
ATOM 2771 N N . ILE A 1 341 ? -30.144 -18.465 12.450 1.00 85.12 341 ILE A N 1
ATOM 2772 C CA . ILE A 1 341 ? -31.264 -19.205 13.031 1.00 85.12 341 ILE A CA 1
ATOM 2773 C C . ILE A 1 341 ? -31.878 -18.323 14.113 1.00 85.12 341 ILE A C 1
ATOM 2775 O O . ILE A 1 341 ? -31.177 -17.894 15.026 1.00 85.12 341 ILE A O 1
ATOM 2779 N N . LEU A 1 342 ? -33.173 -18.038 14.000 1.00 89.06 342 LEU A N 1
ATOM 2780 C CA . LEU A 1 342 ? -33.903 -17.180 14.930 1.00 89.06 342 LEU A CA 1
ATOM 2781 C C . LEU A 1 342 ? -34.668 -18.004 15.975 1.00 89.06 342 LEU A C 1
ATOM 2783 O O . LEU A 1 342 ? -34.991 -19.170 15.743 1.00 89.06 342 LEU A O 1
ATOM 2787 N N . THR A 1 343 ? -35.021 -17.390 17.106 1.00 84.06 343 THR A N 1
ATOM 2788 C CA . THR A 1 343 ? -35.722 -18.041 18.238 1.00 84.06 343 THR A CA 1
ATOM 2789 C C . THR A 1 343 ? -37.067 -18.646 17.862 1.00 84.06 343 THR A C 1
ATOM 2791 O O . THR A 1 343 ? -37.515 -19.607 18.480 1.00 84.06 343 THR A O 1
ATOM 2794 N N . ARG A 1 344 ? -37.694 -18.145 16.794 1.00 85.06 344 ARG A N 1
ATOM 2795 C CA . ARG A 1 344 ? -38.948 -18.678 16.237 1.00 85.06 344 ARG A CA 1
ATOM 2796 C C . ARG A 1 344 ? -38.744 -19.861 15.279 1.00 85.06 344 ARG A C 1
ATOM 2798 O O . ARG A 1 344 ? -39.681 -20.248 14.588 1.00 85.06 344 ARG A O 1
ATOM 2805 N N . GLY A 1 345 ? -37.527 -20.397 15.177 1.00 78.94 345 GLY A N 1
ATOM 2806 C CA . GLY A 1 345 ? -37.163 -21.473 14.248 1.00 78.94 345 GLY A CA 1
ATOM 2807 C C . GLY A 1 345 ? -37.041 -21.029 12.786 1.00 78.94 345 GLY A C 1
ATOM 2808 O O . GLY A 1 345 ? -36.767 -21.848 11.910 1.00 78.94 345 GLY A O 1
ATOM 2809 N N . THR A 1 346 ? -37.230 -19.739 12.496 1.00 87.50 346 THR A N 1
ATOM 2810 C CA . THR A 1 346 ? -37.036 -19.177 11.160 1.00 87.50 346 THR A CA 1
ATOM 2811 C C . THR A 1 346 ? -35.550 -19.060 10.838 1.00 87.50 346 THR A C 1
ATOM 2813 O O . THR A 1 346 ? -34.720 -18.780 11.701 1.00 87.50 346 THR A O 1
ATOM 2816 N N . VAL A 1 347 ? -35.211 -19.286 9.570 1.00 85.56 347 VAL A N 1
ATOM 2817 C CA . VAL A 1 347 ? -33.835 -19.219 9.074 1.00 85.56 347 VAL A CA 1
ATOM 2818 C C . VAL A 1 347 ? -33.722 -18.076 8.079 1.00 85.56 347 VAL A C 1
ATOM 2820 O O . VAL A 1 347 ? -34.420 -18.055 7.067 1.00 85.56 347 VAL A O 1
ATOM 2823 N N . GLU A 1 348 ? -32.800 -17.161 8.341 1.00 84.88 348 GLU A N 1
ATOM 2824 C CA . GLU A 1 348 ? -32.461 -16.052 7.460 1.00 84.88 348 GLU A CA 1
ATOM 2825 C C . GLU A 1 348 ? -31.078 -16.311 6.846 1.00 84.88 348 GLU A C 1
ATOM 2827 O O . GLU A 1 348 ? -30.116 -16.576 7.560 1.00 84.88 348 GLU A O 1
ATOM 2832 N N . ILE A 1 349 ? -30.961 -16.257 5.517 1.00 83.50 349 ILE A N 1
ATOM 2833 C CA . ILE A 1 349 ? -29.657 -16.301 4.834 1.00 83.50 349 ILE A CA 1
ATOM 2834 C C . ILE A 1 349 ? -29.389 -14.898 4.321 1.00 83.50 349 ILE A C 1
ATOM 2836 O O . ILE A 1 349 ? -30.074 -14.435 3.409 1.00 83.50 349 ILE A O 1
ATOM 2840 N N . SER A 1 350 ? -28.440 -14.207 4.933 1.00 81.38 350 SER A N 1
ATOM 2841 C CA . SER A 1 350 ? -28.204 -12.779 4.709 1.00 81.38 350 SER A CA 1
ATOM 2842 C C . SER A 1 350 ? -26.762 -12.420 5.018 1.00 81.38 350 SER A C 1
ATOM 2844 O O . SER A 1 350 ? -26.072 -13.189 5.670 1.00 81.38 350 SER A O 1
ATOM 2846 N N . ALA A 1 351 ? -26.306 -11.260 4.552 1.00 80.75 351 ALA A N 1
ATOM 2847 C CA . ALA A 1 351 ? -24.997 -10.743 4.940 1.00 80.75 351 ALA A CA 1
ATOM 2848 C C . ALA A 1 351 ? -25.118 -9.927 6.233 1.00 80.75 351 ALA A C 1
ATOM 2850 O O . ALA A 1 351 ? -25.863 -8.945 6.265 1.00 80.75 351 ALA A O 1
ATOM 2851 N N . ILE A 1 352 ? -24.374 -10.287 7.275 1.00 80.00 352 ILE A N 1
ATOM 2852 C CA . ILE A 1 352 ? -24.210 -9.463 8.474 1.00 80.00 352 ILE A CA 1
ATOM 2853 C C . ILE A 1 352 ? -23.329 -8.263 8.109 1.00 80.00 352 ILE A C 1
ATOM 2855 O O . ILE A 1 352 ? -22.145 -8.391 7.769 1.00 80.00 352 ILE A O 1
ATOM 2859 N N . ILE A 1 353 ? -23.932 -7.076 8.159 1.00 72.94 353 ILE A N 1
ATOM 2860 C CA . ILE A 1 353 ? -23.271 -5.808 7.843 1.00 72.94 353 ILE A CA 1
ATOM 2861 C C . ILE A 1 353 ? -22.609 -5.219 9.089 1.00 72.94 353 ILE A C 1
ATOM 2863 O O . ILE A 1 353 ? -21.509 -4.681 8.997 1.00 72.94 353 ILE A O 1
ATOM 2867 N N . SER A 1 354 ? -23.285 -5.302 10.235 1.00 71.88 354 SER A N 1
ATOM 2868 C CA . SER A 1 354 ? -22.833 -4.742 11.511 1.00 71.88 354 SER A CA 1
ATOM 2869 C C . SER A 1 354 ? -23.489 -5.494 12.670 1.00 71.88 354 SER A C 1
ATOM 2871 O O . SER A 1 354 ? -24.559 -6.083 12.504 1.00 71.88 354 SER A O 1
ATOM 2873 N N . GLN A 1 355 ? -22.859 -5.451 13.839 1.00 73.56 355 GLN A N 1
ATOM 2874 C CA . GLN A 1 355 ? -23.441 -5.879 15.106 1.00 73.56 355 GLN A CA 1
ATOM 2875 C C . GLN A 1 355 ? -23.173 -4.766 16.119 1.00 73.56 355 GLN A C 1
ATOM 2877 O O . GLN A 1 355 ? -22.020 -4.449 16.415 1.00 73.56 355 GLN A O 1
ATOM 2882 N N . GLU A 1 356 ? -24.238 -4.126 16.585 1.00 72.25 356 GLU A N 1
ATOM 2883 C CA . GLU A 1 356 ? -24.189 -2.932 17.426 1.00 72.25 356 GLU A CA 1
ATOM 2884 C C . GLU A 1 356 ? -24.973 -3.205 18.702 1.00 72.25 356 GLU A C 1
ATOM 2886 O O . GLU A 1 356 ? -26.195 -3.321 18.667 1.00 72.25 356 GLU A O 1
ATOM 2891 N N . GLY A 1 357 ? -24.257 -3.331 19.823 1.00 76.25 357 GLY A N 1
ATOM 2892 C CA . GLY A 1 357 ? -24.864 -3.646 21.114 1.00 76.25 357 GLY A CA 1
ATOM 2893 C C . GLY A 1 357 ? -25.656 -4.951 21.061 1.00 76.25 357 GLY A C 1
ATOM 2894 O O . GLY A 1 357 ? -25.097 -6.026 20.840 1.00 76.25 357 GLY A O 1
ATOM 2895 N N . ASP A 1 358 ? -26.962 -4.832 21.257 1.00 80.00 358 ASP A N 1
ATOM 2896 C CA . ASP A 1 358 ? -27.948 -5.904 21.262 1.00 80.00 358 ASP A CA 1
ATOM 2897 C C . ASP A 1 358 ? -28.627 -6.122 19.901 1.00 80.00 358 ASP A C 1
ATOM 2899 O O . ASP A 1 358 ? -29.605 -6.854 19.848 1.00 80.00 358 ASP A O 1
ATOM 2903 N N . VAL A 1 359 ? -28.137 -5.543 18.796 1.00 77.88 359 VAL A N 1
ATOM 2904 C CA . VAL A 1 359 ? -28.764 -5.673 17.467 1.00 77.88 359 VAL A CA 1
ATOM 2905 C C . VAL A 1 359 ? -27.771 -6.142 16.398 1.00 77.88 359 VAL A C 1
ATOM 2907 O O . VAL A 1 359 ? -26.704 -5.560 16.201 1.00 77.88 359 VAL A O 1
ATOM 2910 N N . ILE A 1 360 ? -28.167 -7.154 15.623 1.00 80.00 360 ILE A N 1
ATOM 2911 C CA . ILE A 1 360 ? -27.529 -7.566 14.368 1.00 80.00 360 ILE A CA 1
ATOM 2912 C C . ILE A 1 360 ? -28.208 -6.861 13.190 1.00 80.00 360 ILE A C 1
ATOM 2914 O O . ILE A 1 360 ? -29.430 -6.884 13.031 1.00 80.00 360 ILE A O 1
ATOM 2918 N N . ILE A 1 361 ? -27.400 -6.254 12.321 1.00 81.56 361 ILE A N 1
ATOM 2919 C CA . ILE A 1 361 ? -27.855 -5.588 11.099 1.00 81.56 361 ILE A CA 1
ATOM 2920 C C . ILE A 1 361 ? -27.534 -6.477 9.899 1.00 81.56 361 ILE A C 1
ATOM 2922 O O . ILE A 1 361 ? -26.370 -6.721 9.574 1.00 81.56 361 ILE A O 1
ATOM 2926 N N . LEU A 1 362 ? -28.580 -6.929 9.214 1.00 84.44 362 LEU A N 1
ATOM 2927 C CA . LEU A 1 362 ? -28.526 -7.823 8.064 1.00 84.44 362 LEU A CA 1
ATOM 2928 C C . LEU A 1 362 ? -28.850 -7.093 6.765 1.00 84.44 362 LEU A C 1
ATOM 2930 O O . LEU A 1 362 ? -29.751 -6.254 6.729 1.00 84.44 362 LEU A O 1
ATOM 2934 N N . HIS A 1 363 ? -28.195 -7.488 5.675 1.00 81.50 363 HIS A N 1
ATOM 2935 C CA . HIS A 1 363 ? -28.680 -7.222 4.326 1.00 81.50 363 HIS A CA 1
ATOM 2936 C C . HIS A 1 363 ? -29.372 -8.459 3.761 1.00 81.50 363 HIS A C 1
ATOM 2938 O O . HIS A 1 363 ? -28.726 -9.475 3.490 1.00 81.50 363 HIS A O 1
ATOM 2944 N N . THR A 1 364 ? -30.675 -8.333 3.547 1.00 81.44 364 THR A N 1
ATOM 2945 C CA . THR A 1 364 ? -31.528 -9.335 2.904 1.00 81.44 364 THR A CA 1
ATOM 2946 C C . THR A 1 364 ? -31.785 -8.956 1.438 1.00 81.44 364 THR A C 1
ATOM 2948 O O . THR A 1 364 ? -31.476 -7.846 1.001 1.00 81.44 364 THR A O 1
ATOM 2951 N N . GLU A 1 365 ? -32.421 -9.834 0.661 1.00 78.25 365 GLU A N 1
ATOM 2952 C CA . GLU A 1 365 ? -32.900 -9.479 -0.689 1.00 78.25 365 GLU A CA 1
ATOM 2953 C C . GLU A 1 365 ? -33.995 -8.393 -0.667 1.00 78.25 365 GLU A C 1
ATOM 2955 O O . GLU A 1 365 ? -34.199 -7.686 -1.652 1.00 78.25 365 GLU A O 1
ATOM 2960 N N . TYR A 1 366 ? -34.628 -8.187 0.491 1.00 79.19 366 TYR A N 1
ATOM 2961 C CA . TYR A 1 366 ? -35.668 -7.185 0.724 1.00 79.19 366 TYR A CA 1
ATOM 2962 C C . TYR A 1 366 ? -35.131 -5.874 1.330 1.00 79.19 366 TYR A C 1
ATOM 2964 O O . TYR A 1 366 ? -35.902 -4.941 1.551 1.00 79.19 366 TYR A O 1
ATOM 2972 N N . GLY A 1 367 ? -33.816 -5.768 1.571 1.00 76.75 367 GLY A N 1
ATOM 2973 C CA . GLY A 1 367 ? -33.157 -4.586 2.141 1.00 76.75 367 GLY A CA 1
ATOM 2974 C C . GLY A 1 367 ? -32.544 -4.824 3.524 1.00 76.75 367 GLY A C 1
ATOM 2975 O O . GLY A 1 367 ? -32.271 -5.967 3.903 1.00 76.75 367 GLY A O 1
ATOM 2976 N N . ILE A 1 368 ? -32.294 -3.737 4.270 1.00 81.88 368 ILE A N 1
ATOM 2977 C CA . ILE A 1 368 ? -31.739 -3.826 5.630 1.00 81.88 368 ILE A CA 1
ATOM 2978 C C . ILE A 1 368 ? -32.796 -4.373 6.588 1.00 81.88 368 ILE A C 1
ATOM 2980 O O . ILE A 1 368 ? -33.893 -3.826 6.686 1.00 81.88 368 ILE A O 1
ATOM 2984 N N . LYS A 1 369 ? -32.425 -5.400 7.350 1.00 85.31 369 LYS A N 1
ATOM 2985 C CA . LYS A 1 369 ? -33.204 -5.942 8.464 1.00 85.31 369 LYS A CA 1
ATOM 2986 C C . LYS A 1 369 ? -32.378 -5.819 9.740 1.00 85.31 369 LYS A C 1
ATOM 2988 O O . LYS A 1 369 ? -31.203 -6.167 9.750 1.00 85.31 369 LYS A O 1
ATOM 2993 N N . ARG A 1 370 ? -32.977 -5.297 10.807 1.00 87.00 370 ARG A N 1
ATOM 2994 C CA . ARG A 1 370 ? -32.364 -5.217 12.139 1.00 87.00 370 ARG A CA 1
ATOM 2995 C C . ARG A 1 370 ? -33.003 -6.287 13.012 1.00 87.00 370 ARG A C 1
ATOM 2997 O O . ARG A 1 370 ? -34.227 -6.360 13.046 1.00 87.00 370 ARG A O 1
ATOM 3004 N N . ILE A 1 371 ? -32.190 -7.121 13.649 1.00 85.50 371 ILE A N 1
ATOM 3005 C CA . ILE A 1 371 ? -32.643 -8.239 14.478 1.00 85.50 371 ILE A CA 1
ATOM 3006 C C . ILE A 1 371 ? -31.997 -8.105 15.860 1.00 85.50 371 ILE A C 1
ATOM 3008 O O . ILE A 1 371 ? -30.769 -8.048 15.920 1.00 85.50 371 ILE A O 1
ATOM 3012 N N . PRO A 1 372 ? -32.772 -8.056 16.954 1.00 86.62 372 PRO A N 1
ATOM 3013 C CA . PRO A 1 372 ? -32.221 -8.140 18.303 1.00 86.62 372 PRO A CA 1
ATOM 3014 C C . PRO A 1 372 ? -31.417 -9.435 18.500 1.00 86.62 372 PRO A C 1
ATOM 3016 O O . PRO A 1 372 ? -31.830 -10.501 18.053 1.00 86.62 372 PRO A O 1
ATOM 3019 N N . ASN A 1 373 ? -30.285 -9.380 19.197 1.00 82.44 373 ASN A N 1
ATOM 3020 C CA . ASN A 1 373 ? -29.442 -10.538 19.506 1.00 82.44 373 ASN A CA 1
ATOM 3021 C C . ASN A 1 373 ? -30.226 -11.611 20.270 1.00 82.44 373 ASN A C 1
ATOM 3023 O O . ASN A 1 373 ? -29.995 -12.793 20.053 1.00 82.44 373 ASN A O 1
ATOM 3027 N N . GLU A 1 374 ? -31.174 -11.211 21.123 1.00 86.81 374 GLU A N 1
ATOM 3028 C CA . GLU A 1 374 ? -32.066 -12.133 21.839 1.00 86.81 374 GLU A CA 1
ATOM 3029 C C . GLU A 1 374 ? -32.984 -12.941 20.909 1.00 86.81 374 GLU A C 1
ATOM 3031 O O . GLU A 1 374 ? -33.447 -14.017 21.279 1.00 86.81 374 GLU A O 1
ATOM 3036 N N . GLU A 1 375 ? -33.222 -12.465 19.684 1.00 88.25 375 GLU A N 1
ATOM 3037 C CA . GLU A 1 375 ? -33.968 -13.199 18.664 1.00 88.25 375 GLU A CA 1
ATOM 3038 C C . GLU A 1 375 ? -33.081 -14.153 17.854 1.00 88.25 375 GLU A C 1
ATOM 3040 O O . GLU A 1 375 ? -33.610 -14.932 17.061 1.00 88.25 375 GLU A O 1
ATOM 3045 N N . VAL A 1 376 ? -31.757 -14.135 18.043 1.00 85.88 376 VAL A N 1
ATOM 3046 C CA . VAL A 1 376 ? -30.800 -14.965 17.303 1.00 85.88 376 VAL A CA 1
ATOM 3047 C C . VAL A 1 376 ? -30.337 -16.140 18.162 1.00 85.88 376 VAL A C 1
ATOM 3049 O O . VAL A 1 376 ? -29.698 -15.972 19.193 1.00 85.88 376 VAL A O 1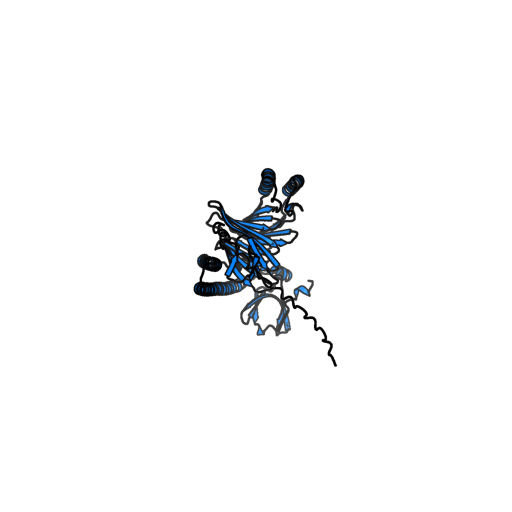
ATOM 3052 N N . VAL A 1 377 ? -30.634 -17.354 17.699 1.00 86.50 377 VAL A N 1
ATOM 3053 C CA . VAL A 1 377 ? -30.213 -18.613 18.333 1.00 86.50 377 VAL A CA 1
ATOM 3054 C C . VAL A 1 377 ? -28.796 -18.981 17.915 1.00 86.50 377 VAL A C 1
ATOM 3056 O O . VAL A 1 377 ? -27.974 -19.346 18.748 1.00 86.50 377 VAL A O 1
ATOM 3059 N N . GLU A 1 378 ? -28.506 -18.910 16.616 1.00 86.06 378 GLU A N 1
ATOM 3060 C CA . GLU A 1 378 ? -27.216 -19.326 16.070 1.00 86.06 378 GLU A CA 1
ATOM 3061 C C . GLU A 1 378 ? -26.904 -18.561 14.784 1.00 86.06 378 GLU A C 1
ATOM 3063 O O . GLU A 1 378 ? -27.784 -18.320 13.954 1.00 86.06 378 GLU A O 1
ATOM 3068 N N . VAL A 1 379 ? -25.630 -18.222 14.586 1.00 81.81 379 VAL A N 1
ATOM 3069 C CA . VAL A 1 379 ? -25.114 -17.687 13.324 1.00 81.81 379 VAL A CA 1
ATOM 3070 C C . VAL A 1 379 ? -24.071 -18.648 12.768 1.00 81.81 379 VAL A C 1
ATOM 3072 O O . VAL A 1 379 ? -23.017 -18.863 13.363 1.00 81.81 379 VAL A O 1
ATOM 3075 N N . ILE A 1 380 ? -24.340 -19.197 11.586 1.00 80.12 380 ILE A N 1
ATOM 3076 C CA . ILE A 1 380 ? -23.423 -20.092 10.880 1.00 80.12 380 ILE A CA 1
ATOM 3077 C C . ILE A 1 380 ? -22.656 -19.283 9.830 1.00 80.12 380 ILE A C 1
ATOM 3079 O O . ILE A 1 380 ? -23.164 -19.004 8.739 1.00 80.12 380 ILE A O 1
ATOM 3083 N N . TYR A 1 381 ? -21.414 -18.932 10.169 1.00 65.94 381 TYR A N 1
ATOM 3084 C CA . TYR A 1 381 ? -20.542 -18.060 9.370 1.00 65.94 381 TYR A CA 1
ATOM 3085 C C . TYR A 1 381 ? -19.947 -18.727 8.116 1.00 65.94 381 TYR A C 1
ATOM 3087 O O . TYR A 1 381 ? -19.646 -18.051 7.137 1.00 65.94 381 TYR A O 1
ATOM 3095 N N . GLU A 1 382 ? -19.808 -20.056 8.093 1.00 62.00 382 GLU A N 1
ATOM 3096 C CA . GLU A 1 382 ? -19.227 -20.793 6.954 1.00 62.00 382 GLU A CA 1
ATOM 3097 C C . GLU A 1 382 ? -20.272 -21.347 5.966 1.00 62.00 382 GLU A C 1
ATOM 3099 O O . GLU A 1 382 ? -20.004 -22.304 5.233 1.00 62.00 382 GLU A O 1
ATOM 3104 N N . TYR A 1 383 ? -21.473 -20.760 5.914 1.00 58.22 383 TYR A N 1
ATOM 3105 C CA . TYR A 1 383 ? -22.557 -21.261 5.059 1.00 58.22 383 TYR A CA 1
ATOM 3106 C C . TYR A 1 383 ? -22.150 -21.356 3.574 1.00 58.22 383 TYR A C 1
ATOM 3108 O O . TYR A 1 383 ? -22.469 -22.342 2.908 1.00 58.22 383 TYR A O 1
ATOM 3116 N N . GLN A 1 384 ? -21.355 -20.401 3.074 1.00 55.34 384 GLN A N 1
ATOM 3117 C CA . GLN A 1 384 ? -20.872 -20.404 1.686 1.00 55.34 384 GLN A CA 1
ATOM 3118 C C . GLN A 1 384 ? -19.878 -21.525 1.354 1.00 55.34 384 GLN A C 1
ATOM 3120 O O . GLN A 1 384 ? -19.858 -21.991 0.219 1.00 55.34 384 GLN A O 1
ATOM 3125 N N . LYS A 1 385 ? -19.057 -21.989 2.307 1.00 45.69 385 LYS A N 1
ATOM 3126 C CA . LYS A 1 385 ? -18.080 -23.058 2.024 1.00 45.69 385 LYS A CA 1
ATOM 3127 C C . LYS A 1 385 ? -18.751 -24.424 1.875 1.00 45.69 385 LYS A C 1
ATOM 3129 O O . LYS A 1 385 ? -18.261 -25.265 1.127 1.00 45.69 385 LYS A O 1
ATOM 3134 N N . LYS A 1 386 ? -19.859 -24.654 2.589 1.00 40.78 386 LYS A N 1
ATOM 3135 C CA . LYS A 1 386 ? -20.565 -25.948 2.600 1.00 40.78 386 LYS A CA 1
ATOM 3136 C C . LYS A 1 386 ? -21.648 -26.061 1.527 1.00 40.78 386 LYS A C 1
ATOM 3138 O O . LYS A 1 386 ? -21.943 -27.169 1.090 1.00 40.78 386 LYS A O 1
ATOM 3143 N N . ALA A 1 387 ? -22.214 -24.945 1.075 1.00 43.28 387 ALA A N 1
ATOM 3144 C CA . ALA A 1 387 ? -23.196 -24.921 -0.001 1.00 43.28 387 ALA A CA 1
ATOM 3145 C C . ALA A 1 387 ? -22.530 -24.477 -1.314 1.00 43.28 387 ALA A C 1
ATOM 3147 O O . ALA A 1 387 ? -22.423 -23.285 -1.588 1.00 43.28 387 ALA A O 1
ATOM 3148 N N . ARG A 1 388 ? -22.094 -25.430 -2.150 1.00 41.72 388 ARG A N 1
ATOM 3149 C CA . ARG A 1 388 ? -21.854 -25.151 -3.578 1.00 41.72 388 ARG A CA 1
ATOM 3150 C C . ARG A 1 388 ? -23.209 -24.786 -4.217 1.00 41.72 388 ARG A C 1
ATOM 3152 O O . ARG A 1 388 ? -23.967 -25.687 -4.562 1.00 41.72 388 ARG A O 1
ATOM 3159 N N . LEU A 1 389 ? -23.528 -23.491 -4.290 1.00 43.44 389 LEU A N 1
ATOM 3160 C CA . LEU A 1 389 ? -24.741 -22.907 -4.899 1.00 43.44 389 LEU A CA 1
ATOM 3161 C C . LEU A 1 389 ? -24.488 -22.314 -6.291 1.00 43.44 389 LEU A C 1
ATOM 3163 O O . LEU A 1 389 ? -23.360 -21.821 -6.511 1.00 43.44 389 LEU A O 1
#

Secondary structure (DSSP, 8-state):
---------------------PPP-----TTS-----PPP-EEEEEEE-SS--EEE-TTS-EEE--TT-EE-TT-EEE--TT-EEEEEETTTEEEEEETT-EEEEEEEEEEETTEEEEEEEEEEEEEEEEE---SSSEEEEEE-SSEEEEEEEEEEEEEE-SSEEEEEEEEEEEEEEE--STTTT--HHHHHHHHHHHHHT-EEEETTEEEEEE-S-GGGG-SS--HHHHHHHHHHHHH---EEEE----HHHHHHHHT--PPPHHHHHHHHHHHHHHHSS---HHHHHHHHHHHHHHHHHHHHHHHHHHHHHHHHHTSSPPP-SSHHHHHHHHS--EEEEETTS-EEEEEEEEEETTEEEEEETTEEEEEEGGGEEEEETTHHHH---

Foldseek 3Di:
DDDDDDDDDDPPPPPPPPPPPDPPPPPDPPPDPDPPLFFWFKFWLDKDDDPFKWKQAPVRDIDTRAGLDTDGAFIKIAAAPQMWIWMDGFQFKIKIFGHGWIKTWNHRQDDDPQETETEMEGAAGKMWMAGEADPGNYWYWYYYLFKIKTDGGFTWMWGYDPFKIKIATAADKIKMWTAAQAPPPDDPVLNVLQVVLRVVRIDMDHHQKMKMTGDLDPRRHDNHDDPVRSVVSSVSSNPDDIDMDGHDDAQVSVLNNQLNDDDHSVLRVLSSVLVCVLPVPPDDPVSNVVSVVVNVVSSVVSVVVSVVVVVVSLVVVQPDWDQDQDPVVQCRRQVWWKFWQFPVRDTATFDFSDDDDQWTWTQHNHTIDIDGVNRTPDIGGCPVVPDPD

Radius of gyration: 29.32 Å; chains: 1; bounding box: 109×74×85 Å

pLDDT: mean 80.19, std 16.76, range [32.0, 97.88]

Sequence (389 aa):
MMNPILKIFPVIFLLSLISCEKPETVIIPEDEPKPILAKISAIVVFSLRGEESRVNHTDLTMEKASIGAYFRDGDSLKTGDKSSIDVQIKDEAIFRAKEQSEIYFEEIRKSEGNLYSTKIQVKLGRIYSRVHKSKENQIYEFSTPFMKAEITGTEFIIQSSPDSSELKVLNGEIEISPTIAGMKNLTDSESFKIKEVIESKKIKVGKNKRVFFNKVSDLQLKENLTKEEVDELTKSITAWKPIVRGLRIKKSEEQEIKTLIMESSELTNKMIEINEELTSGQIDEQRIEFLEKKRGELENQIRKKQEEEKKKFNQSIVVVPKKFRNKREIIYYYERVEKIILTRGTVEISAIISQEGDVIILHTEYGIKRIPNEEVVEVIYEYQKKARL